Protein AF-A0AAD7UGJ1-F1 (afdb_monomer_lite)

Foldseek 3Di:
DDDDPDPPPDDPPPPPDDPDDPFDPLVLLQLLLQLLLQQQLLLLVLLVLVVCVVVVNVVSVVVNVVSVVSNVVSVVSNVVSCVVCVVVLVVLLVVLVVVVVPDDPPADQLLLLLLLLVLLLLLLLLLLCLLVVVPLVNQLSVVLCVLENLLLVLLSLLLPADLDDDLVLVVVLCLFLVVLLQQLLLVVLVLLLCCLVPHPNVLVCSSCVVDDSVCSPVDPSVQSSQLQDDLSLVSLLSSVLNVCRNVLVVDPCSLVVLLVQLLVLLQVAQPSGSLVNLSSLNSSSSNVSNVCSVVVSSLLVCLVRPSNLVSLQSSSVVSSVSSSVVSVCCVVVVVVVPVVCVVLVCSSSSVVHDHPVPRPDCSSSVSSCCSSPVSVSSNVSSSSSSSSPRSDDSDFDWDQDPPDRDIQGSSQLSVQSVQSSSVSVVVSVVCSSPPLSDSPDDDPVSSVVSSVCSVVSSSVRSPVVVCVVCCCNNGRPPPVVVSPDCVPPCVVVVVVVVVVVVVVPPPDDDDDD

Organism: NCBI:txid2483200

Sequence (513 aa):
MPPQEEVSLLPKEEAAEPPRREEPTAWLLVLGSLATVLFGASGTSLPRMLQGAEEGKHWYRKQLSLLVTIHITSGCVLGLVGRHLAPQIRSALREAKAADEGNAPSVVEHRWDTLKWTLTMLVSLTHFTDVFEYFVWRQIYGTFKEFFLMETYMFVSGYLSTPVATSRRLRAIWKSVAGAYFVNQLLFLTLVKIAYKWGPVGRLDQTFKDYSSKEAAEINMFEYFWYPFSILYYLADLIMARIAAPTWMELRYPLVMSFVLAVCVQYGGSSGFFALTEFFAFFPYYILGITVKKHARQFAQFLEWKGTRVGLALGFMLMFVVTIVSYGLKNELGLNSVLEHTGWFDAMEGKEGFDFKSDYSGKTLWFAWYDNVGGIPLRFLMIAAAISLFGGGSDPVVFKLPFGGFELDITQQGKNSMANYILHYYLKFLLAFTPLFLPSHYGIPKILLICFIVFVQANFWMWPPVQRFLKPIFLAPNMDFLLAPPEDLPSRQHQQQHQQHQQKGVVVASKKP

Structure (mmCIF, N/CA/C/O backbone):
data_AF-A0AAD7UGJ1-F1
#
_entry.id   AF-A0AAD7UGJ1-F1
#
loop_
_atom_site.group_PDB
_atom_site.id
_atom_site.type_symbol
_atom_site.label_atom_id
_atom_site.label_alt_id
_atom_site.label_comp_id
_atom_site.label_asym_id
_atom_site.label_entity_id
_atom_site.label_seq_id
_atom_site.pdbx_PDB_ins_code
_atom_site.Cartn_x
_atom_site.Cartn_y
_atom_site.Cartn_z
_atom_site.occupancy
_atom_site.B_iso_or_equiv
_atom_site.auth_seq_id
_atom_site.auth_comp_id
_atom_site.auth_asym_id
_atom_site.auth_atom_id
_atom_site.pdbx_PDB_model_num
ATOM 1 N N . MET A 1 1 ? -48.157 35.492 33.740 1.00 45.47 1 MET A N 1
ATOM 2 C CA . MET A 1 1 ? -46.827 35.024 34.185 1.00 45.47 1 MET A CA 1
ATOM 3 C C . MET A 1 1 ? -46.930 33.521 34.380 1.00 45.47 1 MET A C 1
ATOM 5 O O . MET A 1 1 ? -47.902 33.120 35.010 1.00 45.47 1 MET A O 1
ATOM 9 N N . PRO A 1 2 ? -46.045 32.700 33.790 1.00 41.31 2 PRO A N 1
ATOM 10 C CA . PRO A 1 2 ? -46.006 31.269 34.086 1.00 41.31 2 PRO A CA 1
ATOM 11 C C . PRO A 1 2 ? -45.474 31.031 35.514 1.00 41.31 2 PRO A C 1
ATOM 13 O O . PRO A 1 2 ? -44.839 31.936 36.066 1.00 41.31 2 PRO A O 1
ATOM 16 N N . PRO A 1 3 ? -45.721 29.856 36.121 1.00 52.94 3 PRO A N 1
ATOM 17 C CA . PRO A 1 3 ? -45.161 29.516 37.426 1.00 52.94 3 PRO A CA 1
ATOM 18 C C . PRO A 1 3 ? -43.632 29.460 37.360 1.00 52.94 3 PRO A C 1
ATOM 20 O O . PRO A 1 3 ? -43.068 29.030 36.354 1.00 52.94 3 PRO A O 1
ATOM 23 N N . GLN A 1 4 ? -42.962 29.867 38.437 1.00 48.66 4 GLN A N 1
ATOM 24 C CA . GLN A 1 4 ? -41.544 29.569 38.613 1.00 48.66 4 GLN A CA 1
ATOM 25 C C . GLN A 1 4 ? -41.417 28.083 38.961 1.00 48.66 4 GLN A C 1
ATOM 27 O O . GLN A 1 4 ? -41.878 27.665 40.020 1.00 48.66 4 GLN A O 1
ATOM 32 N N . GLU A 1 5 ? -40.823 27.288 38.072 1.00 55.72 5 GLU A N 1
ATOM 33 C CA . GLU A 1 5 ? -40.410 25.928 38.420 1.00 55.72 5 GLU A CA 1
ATOM 34 C C . GLU A 1 5 ? -39.301 26.009 39.476 1.00 55.72 5 GLU A C 1
ATOM 36 O O . GLU A 1 5 ? -38.249 26.612 39.245 1.00 55.72 5 GLU A O 1
ATOM 41 N N . GLU A 1 6 ? -39.536 25.404 40.642 1.00 56.59 6 GLU A N 1
ATOM 42 C CA . GLU A 1 6 ? -38.488 25.186 41.634 1.00 56.59 6 GLU A CA 1
ATOM 43 C C . GLU A 1 6 ? -37.438 24.247 41.035 1.00 56.59 6 GLU A C 1
ATOM 45 O O . GLU A 1 6 ? -37.622 23.031 40.958 1.00 56.59 6 GLU A O 1
ATOM 50 N N . VAL A 1 7 ? -36.313 24.823 40.604 1.00 55.25 7 VAL A N 1
ATOM 51 C CA . VAL A 1 7 ? -35.136 24.060 40.192 1.00 55.25 7 VAL A CA 1
ATOM 52 C C . VAL A 1 7 ? -34.612 23.326 41.421 1.00 55.25 7 VAL A C 1
ATOM 54 O O . VAL A 1 7 ? -33.889 23.891 42.241 1.00 55.25 7 VAL A O 1
ATOM 57 N N . SER A 1 8 ? -35.011 22.060 41.549 1.00 56.72 8 SER A N 1
ATOM 58 C CA . SER A 1 8 ? -34.568 21.169 42.614 1.00 56.72 8 SER A CA 1
ATOM 59 C C . SER A 1 8 ? -33.043 21.087 42.609 1.00 56.72 8 SER A C 1
ATOM 61 O O . SER A 1 8 ? -32.433 20.468 41.735 1.00 56.72 8 SER A O 1
ATOM 63 N N . LEU A 1 9 ? -32.425 21.731 43.601 1.00 54.41 9 LEU A N 1
ATOM 64 C CA . LEU A 1 9 ? -31.001 21.628 43.895 1.00 54.41 9 LEU A CA 1
ATOM 65 C C . LEU A 1 9 ? -30.723 20.267 44.544 1.00 54.41 9 LEU A C 1
ATOM 67 O O . LEU A 1 9 ? -30.352 20.185 45.715 1.00 54.41 9 LEU A O 1
ATOM 71 N N . LEU A 1 10 ? -30.900 19.190 43.773 1.00 61.25 10 LEU A N 1
ATOM 72 C CA . LEU A 1 10 ? -30.290 17.913 44.116 1.00 61.25 10 LEU A CA 1
ATOM 73 C C . LEU A 1 10 ? -28.785 18.158 44.291 1.00 61.25 10 LEU A C 1
ATOM 75 O O . LEU A 1 10 ? -28.178 18.820 43.436 1.00 61.25 10 LEU A O 1
ATOM 79 N N . PRO A 1 11 ? -28.174 17.678 45.389 1.00 58.91 11 PRO A N 1
ATOM 80 C CA . PRO A 1 11 ? -26.743 17.823 45.569 1.00 58.91 11 PRO A CA 1
ATOM 81 C C . PRO A 1 11 ? -26.058 17.189 44.362 1.00 58.91 11 PRO A C 1
ATOM 83 O O . PRO A 1 11 ? -26.357 16.049 44.002 1.00 58.91 11 PRO A O 1
ATOM 86 N N . LYS A 1 12 ? -25.145 17.931 43.727 1.00 59.78 12 LYS A N 1
ATOM 87 C CA . LYS A 1 12 ? -24.198 17.316 42.802 1.00 59.78 12 LYS A CA 1
ATOM 88 C C . LYS A 1 12 ? -23.448 16.268 43.610 1.00 59.78 12 LYS A C 1
ATOM 90 O O . LYS A 1 12 ? -22.608 16.638 44.427 1.00 59.78 12 LYS A O 1
ATOM 95 N N . GLU A 1 13 ? -23.751 14.992 43.387 1.00 61.50 13 GLU A N 1
ATOM 96 C CA . GLU A 1 13 ? -22.813 13.935 43.732 1.00 61.50 13 GLU A CA 1
ATOM 97 C C . GLU A 1 13 ? -21.483 14.336 43.095 1.00 61.50 13 GLU A C 1
ATOM 99 O O . GLU A 1 13 ? -21.402 14.538 41.877 1.00 61.50 13 GLU A O 1
ATOM 104 N N . GLU A 1 14 ? -20.460 14.536 43.925 1.00 59.28 14 GLU A N 1
ATOM 105 C CA . GLU A 1 14 ? -19.095 14.657 43.441 1.00 59.28 14 GLU A CA 1
ATOM 106 C C . GLU A 1 14 ? -18.766 13.320 42.789 1.00 59.28 14 GLU A C 1
ATOM 108 O O . GLU A 1 14 ? -18.429 12.347 43.463 1.00 59.28 14 GLU A O 1
ATOM 113 N N . ALA A 1 15 ? -18.964 13.258 41.469 1.00 68.50 15 ALA A N 1
ATOM 114 C CA . ALA A 1 15 ? -18.672 12.088 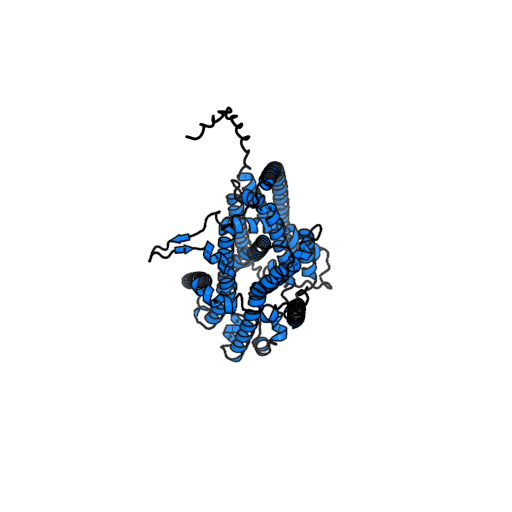40.668 1.00 68.50 15 ALA A CA 1
ATOM 115 C C . ALA A 1 15 ? -17.209 11.729 40.919 1.00 68.50 15 ALA A C 1
ATOM 117 O O . ALA A 1 15 ? -16.314 12.456 40.480 1.00 68.50 15 ALA A O 1
ATOM 118 N N . ALA A 1 16 ? -17.001 10.660 41.695 1.00 73.25 16 ALA A N 1
ATOM 119 C CA . ALA A 1 16 ? -15.695 10.288 42.216 1.00 73.25 16 ALA A CA 1
ATOM 120 C C . ALA A 1 16 ? -14.673 10.298 41.078 1.00 73.25 16 AL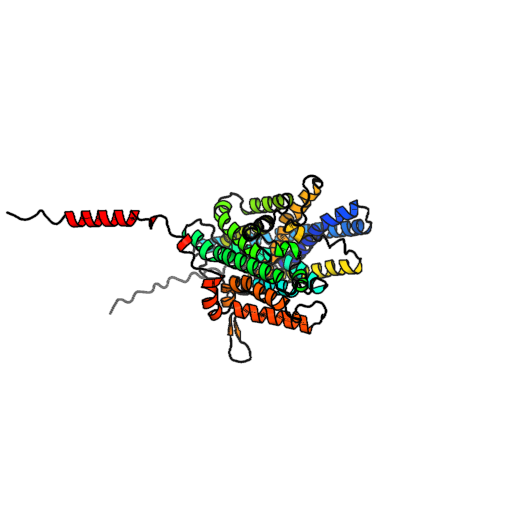A A C 1
ATOM 122 O O . ALA A 1 16 ? -14.947 9.711 40.025 1.00 73.25 16 ALA A O 1
ATOM 123 N N . GLU A 1 17 ? -13.537 10.988 41.273 1.00 63.66 17 GLU A N 1
ATOM 124 C CA . GLU A 1 17 ? -12.522 11.119 40.222 1.00 63.66 17 GLU A CA 1
ATOM 125 C C . GLU A 1 17 ? -12.249 9.730 39.627 1.00 63.66 17 GLU A C 1
ATOM 127 O O . GLU A 1 17 ? -11.889 8.812 40.377 1.00 63.66 17 GLU A O 1
ATOM 132 N N . PRO A 1 18 ? -12.447 9.535 38.308 1.00 65.62 18 PRO A N 1
ATOM 133 C CA . PRO A 1 18 ? -12.267 8.225 37.711 1.00 65.62 18 PRO A CA 1
ATOM 134 C C . PRO A 1 18 ? -10.831 7.765 37.987 1.00 65.62 18 PRO A C 1
ATOM 136 O O . PRO A 1 18 ? -9.902 8.569 37.835 1.00 65.62 18 PRO A O 1
ATOM 139 N N . PRO A 1 19 ? -10.630 6.503 38.413 1.00 67.31 19 PRO A N 1
ATOM 140 C CA . PRO A 1 19 ? -9.344 6.033 38.911 1.00 67.31 19 PRO A CA 1
ATOM 141 C C . PRO A 1 19 ? -8.236 6.362 37.913 1.00 67.31 19 PRO A C 1
ATOM 143 O O . PRO A 1 19 ? -8.347 6.050 36.722 1.00 67.31 19 PRO A O 1
ATOM 146 N N . ARG A 1 20 ? -7.184 7.039 38.397 1.00 61.44 20 ARG A N 1
ATOM 147 C CA . ARG A 1 20 ? -6.105 7.546 37.541 1.00 61.44 20 ARG A CA 1
ATOM 148 C C . ARG A 1 20 ? -5.544 6.412 36.693 1.00 61.44 20 ARG A C 1
ATOM 150 O O . ARG A 1 20 ? -5.050 5.417 37.217 1.00 61.44 20 ARG A O 1
ATOM 157 N N . ARG A 1 21 ? -5.613 6.592 35.375 1.00 62.53 21 ARG A N 1
ATOM 158 C CA . ARG A 1 21 ? -5.100 5.635 34.397 1.00 62.53 21 ARG A CA 1
ATOM 159 C C . ARG A 1 21 ? -3.604 5.431 34.605 1.00 62.53 21 ARG A C 1
ATOM 161 O O . ARG A 1 21 ? -2.824 6.362 34.406 1.00 62.53 21 ARG A O 1
ATOM 168 N N . GLU A 1 22 ? -3.203 4.202 34.911 1.00 66.62 22 GLU A N 1
ATOM 169 C CA . GLU A 1 22 ? -1.832 3.762 34.666 1.00 66.62 22 GLU A CA 1
ATOM 170 C C . GLU A 1 22 ? -1.636 3.653 33.150 1.00 66.62 22 GLU A C 1
ATOM 172 O O . GLU A 1 22 ? -1.947 2.636 32.526 1.00 66.62 22 GLU A O 1
ATOM 177 N N . GLU A 1 23 ? -1.177 4.748 32.538 1.00 68.06 23 GLU A N 1
ATOM 178 C CA . GLU A 1 23 ? -0.794 4.755 31.128 1.00 68.06 23 GLU A CA 1
ATOM 179 C C . GLU A 1 23 ? 0.269 3.669 30.871 1.00 68.06 23 GLU A C 1
ATOM 181 O O . GLU A 1 23 ? 1.174 3.490 31.697 1.00 68.06 23 GLU A O 1
ATOM 186 N N . PRO A 1 24 ? 0.229 2.979 29.714 1.00 68.94 24 PRO A N 1
ATOM 187 C CA . PRO A 1 24 ? 1.338 2.144 29.282 1.00 68.94 24 PRO A CA 1
ATOM 188 C C . PRO A 1 24 ? 2.645 2.922 29.369 1.00 68.94 24 PRO A C 1
ATOM 190 O O . PRO A 1 24 ? 2.754 4.038 28.853 1.00 68.94 24 PRO A O 1
ATOM 193 N N . THR A 1 25 ? 3.659 2.347 30.017 1.00 83.00 25 THR A N 1
ATOM 194 C CA . THR A 1 25 ? 4.958 3.007 30.079 1.00 83.00 25 THR A CA 1
ATOM 195 C C . THR A 1 25 ? 5.491 3.133 28.655 1.00 83.00 25 THR A C 1
ATOM 197 O O . THR A 1 25 ? 5.704 2.138 27.965 1.00 83.00 25 THR A O 1
ATOM 200 N N . ALA A 1 26 ? 5.695 4.368 28.187 1.00 84.88 26 ALA A N 1
ATOM 201 C CA . ALA A 1 26 ? 6.010 4.644 26.782 1.00 84.88 26 ALA A CA 1
ATOM 202 C C . ALA A 1 26 ? 7.221 3.841 26.258 1.00 84.88 26 ALA A C 1
ATOM 204 O O . ALA A 1 26 ? 7.272 3.488 25.080 1.00 84.88 26 ALA A O 1
ATOM 205 N N . TRP A 1 27 ? 8.162 3.489 27.142 1.00 87.19 27 TRP A N 1
ATOM 206 C CA . TRP A 1 27 ? 9.312 2.646 26.823 1.00 87.19 27 TRP A CA 1
ATOM 207 C C . TRP A 1 27 ? 8.941 1.204 26.426 1.00 87.19 27 TRP A C 1
ATOM 209 O O . TRP A 1 27 ? 9.638 0.639 25.590 1.00 87.19 27 TRP A O 1
ATOM 219 N N . LEU A 1 28 ? 7.848 0.616 26.939 1.00 87.69 28 LEU A N 1
ATOM 220 C CA . LEU A 1 28 ? 7.375 -0.715 26.520 1.00 87.69 28 LEU A CA 1
ATOM 221 C C . LEU A 1 28 ? 6.890 -0.705 25.067 1.00 87.69 28 LEU A C 1
ATOM 223 O O . LEU A 1 28 ? 7.169 -1.641 24.322 1.00 87.69 28 LEU A O 1
ATOM 227 N N . LEU A 1 29 ? 6.200 0.360 24.649 1.00 86.75 29 LEU A N 1
ATOM 228 C CA . LEU A 1 29 ? 5.725 0.521 23.270 1.00 86.75 29 LEU A CA 1
ATOM 229 C C . LEU A 1 29 ? 6.894 0.758 22.303 1.00 86.75 29 LEU A C 1
ATOM 231 O O . LEU A 1 29 ? 6.913 0.193 21.209 1.00 86.75 29 LEU A O 1
ATOM 235 N N . VAL A 1 30 ? 7.908 1.520 22.727 1.00 88.12 30 VAL A N 1
ATOM 236 C CA . VAL A 1 30 ? 9.173 1.662 21.989 1.00 88.12 30 VAL A CA 1
ATOM 237 C C . VAL A 1 30 ? 9.893 0.317 21.872 1.00 88.12 30 VAL A C 1
ATOM 239 O O . VAL A 1 30 ? 10.191 -0.113 20.761 1.00 88.12 30 VAL A O 1
ATOM 242 N N . LEU A 1 31 ? 10.111 -0.388 22.986 1.00 90.19 31 LEU A N 1
ATOM 243 C CA . LEU A 1 31 ? 10.795 -1.683 23.007 1.00 90.19 31 LEU A CA 1
ATOM 244 C C . LEU A 1 31 ? 10.065 -2.735 22.160 1.00 90.19 31 LEU A C 1
ATOM 246 O O . LEU A 1 31 ? 10.702 -3.436 21.377 1.00 90.19 31 LEU A O 1
ATOM 250 N N . GLY A 1 32 ? 8.735 -2.804 22.257 1.00 88.00 32 GLY A N 1
ATOM 251 C CA . GLY A 1 32 ? 7.907 -3.678 21.426 1.00 88.00 32 GLY A CA 1
ATOM 252 C C . GLY A 1 32 ? 8.003 -3.353 19.937 1.00 88.00 32 GLY A C 1
ATOM 253 O O . GLY A 1 32 ? 8.069 -4.268 19.120 1.00 88.00 32 GLY A O 1
ATOM 254 N N . SER A 1 33 ? 8.081 -2.072 19.569 1.00 88.06 33 SER A N 1
ATOM 255 C CA . SER A 1 33 ? 8.246 -1.655 18.170 1.00 88.06 33 SER A CA 1
ATOM 256 C C . SER A 1 33 ? 9.618 -2.060 17.621 1.00 88.06 33 SER A C 1
ATOM 258 O O . SER A 1 33 ? 9.694 -2.678 16.562 1.00 88.06 33 SER A O 1
ATOM 260 N N . LEU A 1 34 ? 10.697 -1.805 18.372 1.00 87.12 34 LEU A N 1
ATOM 261 C CA . LEU A 1 34 ? 12.060 -2.208 17.999 1.00 87.12 34 LEU A CA 1
ATOM 262 C C . LEU A 1 34 ? 12.190 -3.738 17.887 1.00 87.12 34 LEU A C 1
ATOM 264 O O . LEU A 1 34 ? 12.733 -4.248 16.909 1.00 87.12 34 LEU A O 1
ATOM 268 N N . ALA A 1 35 ? 11.638 -4.482 18.848 1.00 89.19 35 ALA A N 1
ATOM 269 C CA . ALA A 1 35 ? 11.633 -5.941 18.817 1.00 89.19 35 ALA A CA 1
ATOM 270 C C . ALA A 1 35 ? 10.769 -6.501 17.674 1.00 89.19 35 ALA A C 1
ATOM 272 O O . ALA A 1 35 ? 11.130 -7.515 17.089 1.00 89.19 35 ALA A O 1
ATOM 273 N N . THR A 1 36 ? 9.674 -5.832 17.295 1.00 88.62 36 THR A N 1
ATOM 274 C CA . THR A 1 36 ? 8.836 -6.240 16.151 1.00 88.62 36 THR A CA 1
ATOM 275 C C . THR A 1 36 ? 9.613 -6.148 14.839 1.00 88.62 36 THR A C 1
ATOM 277 O O . THR A 1 36 ? 9.572 -7.072 14.028 1.00 88.62 36 THR A O 1
ATOM 280 N N . VAL A 1 37 ? 10.369 -5.061 14.663 1.00 87.06 37 VAL A N 1
ATOM 281 C CA . VAL A 1 37 ? 11.271 -4.862 13.523 1.00 87.06 37 VAL A CA 1
ATOM 282 C C . VAL A 1 37 ? 12.340 -5.939 13.457 1.00 87.06 37 VAL A C 1
ATOM 284 O O . VAL A 1 37 ? 12.467 -6.615 12.438 1.00 87.06 37 VAL A O 1
ATOM 287 N N . LEU A 1 38 ? 13.081 -6.133 14.549 1.00 84.88 38 LEU A N 1
ATOM 288 C CA . LEU A 1 38 ? 14.167 -7.107 14.589 1.00 84.88 38 LEU A CA 1
ATOM 289 C C . LEU A 1 38 ? 13.652 -8.541 14.412 1.00 84.88 38 LEU A C 1
ATOM 291 O O . LEU A 1 38 ? 14.260 -9.304 13.667 1.00 84.88 38 LEU A O 1
ATOM 295 N N . PHE A 1 39 ? 12.515 -8.902 15.017 1.00 86.44 39 PHE A N 1
ATOM 296 C CA . PHE A 1 39 ? 11.872 -10.209 14.848 1.00 86.44 39 PHE A CA 1
ATOM 297 C C . PHE A 1 39 ? 11.452 -10.456 13.395 1.00 86.44 39 PHE A C 1
ATOM 299 O O . PHE A 1 39 ? 11.822 -11.479 12.818 1.00 86.44 39 PHE A O 1
ATOM 306 N N . GLY A 1 40 ? 10.732 -9.502 12.794 1.00 81.88 40 GLY A N 1
ATOM 307 C CA . GLY A 1 40 ? 10.269 -9.592 11.413 1.00 81.88 40 GLY A CA 1
ATOM 308 C C . GLY A 1 40 ? 11.432 -9.690 10.429 1.00 81.88 40 GLY A C 1
ATOM 309 O O . GLY A 1 40 ? 11.548 -10.695 9.738 1.00 81.88 40 GLY A O 1
ATOM 310 N N . ALA A 1 41 ? 12.334 -8.705 10.425 1.00 80.12 41 ALA A N 1
ATOM 311 C CA . ALA A 1 41 ? 13.439 -8.632 9.467 1.00 80.12 41 ALA A CA 1
ATOM 312 C C . ALA A 1 41 ? 14.461 -9.776 9.606 1.00 80.12 41 ALA A C 1
ATOM 314 O O . ALA A 1 41 ? 15.023 -10.231 8.608 1.00 80.12 41 ALA A O 1
ATOM 315 N N . SER A 1 42 ? 14.704 -10.275 10.827 1.00 80.62 42 SER A N 1
ATOM 316 C CA . SER A 1 42 ? 15.531 -11.478 11.000 1.00 80.62 42 SER A CA 1
ATOM 317 C C . SER A 1 42 ? 14.826 -12.716 10.458 1.00 80.62 42 SER A C 1
ATOM 319 O O . SER A 1 42 ? 15.443 -13.479 9.721 1.00 80.62 42 SER A O 1
ATOM 321 N N . GLY A 1 43 ? 13.535 -12.886 10.756 1.00 79.12 43 GLY A N 1
ATOM 322 C CA . GLY A 1 43 ? 12.763 -14.048 10.332 1.00 79.12 43 GLY A CA 1
ATOM 323 C C . GLY A 1 43 ? 12.583 -14.144 8.818 1.00 79.12 43 GLY A C 1
ATOM 324 O O . GLY A 1 43 ? 12.769 -15.224 8.273 1.00 79.12 43 GLY A O 1
ATOM 325 N N . THR A 1 44 ? 12.344 -13.029 8.120 1.00 70.31 44 THR A N 1
ATOM 326 C CA . THR A 1 44 ? 12.289 -13.003 6.642 1.00 70.31 44 THR A CA 1
ATOM 327 C C . THR A 1 44 ? 13.659 -13.274 6.005 1.00 70.31 44 THR A C 1
ATOM 329 O O . THR A 1 44 ? 13.750 -13.749 4.876 1.00 70.31 44 THR A O 1
ATOM 332 N N . SER A 1 45 ? 14.751 -13.040 6.743 1.00 76.50 45 SER A N 1
ATOM 333 C CA . SER A 1 45 ? 16.116 -13.366 6.309 1.00 76.50 45 SER A CA 1
ATOM 334 C C . SER A 1 45 ? 16.513 -14.827 6.581 1.00 76.50 45 SER A C 1
ATOM 336 O O . SER A 1 45 ? 17.385 -15.356 5.887 1.00 76.50 45 SER A O 1
ATOM 338 N N . LEU A 1 46 ? 15.900 -15.500 7.569 1.00 78.12 46 LEU A N 1
ATOM 339 C CA . LEU A 1 46 ? 16.224 -16.887 7.941 1.00 78.12 46 LEU A CA 1
ATOM 340 C C . LEU A 1 46 ? 16.112 -17.889 6.772 1.00 78.12 46 LEU A C 1
ATOM 342 O O . LEU A 1 46 ? 17.069 -18.647 6.603 1.00 78.12 46 LEU A O 1
ATOM 346 N N . PRO A 1 47 ? 15.038 -17.900 5.949 1.00 74.69 47 PRO A N 1
ATOM 347 C CA . PRO A 1 47 ? 14.889 -18.791 4.796 1.00 74.69 47 PRO A CA 1
ATOM 348 C C . PRO A 1 47 ? 16.127 -18.889 3.909 1.00 74.69 47 PRO A C 1
ATOM 350 O O . PRO A 1 47 ? 16.728 -19.953 3.738 1.00 74.69 47 PRO A O 1
ATOM 353 N N . ARG A 1 48 ? 16.568 -17.733 3.414 1.00 72.50 48 ARG A N 1
ATOM 354 C CA . ARG A 1 48 ? 17.716 -17.620 2.522 1.00 72.50 48 ARG A CA 1
ATOM 355 C C . ARG A 1 48 ? 19.025 -17.960 3.221 1.00 72.50 48 ARG A C 1
ATOM 357 O O . ARG A 1 48 ? 19.948 -18.488 2.602 1.00 72.50 48 ARG A O 1
ATOM 364 N N . MET A 1 49 ? 19.115 -17.646 4.511 1.00 78.88 49 MET A N 1
ATOM 365 C CA . MET A 1 49 ? 20.316 -17.900 5.298 1.00 78.88 49 MET A CA 1
ATOM 366 C C . MET A 1 49 ? 20.508 -19.385 5.601 1.00 78.88 49 MET A C 1
ATOM 368 O O . MET A 1 49 ? 21.643 -19.861 5.597 1.00 78.88 49 MET A O 1
ATOM 372 N N . LEU A 1 50 ? 19.409 -20.125 5.763 1.00 79.56 50 LEU A N 1
ATOM 373 C CA . LEU A 1 50 ? 19.395 -21.585 5.803 1.00 79.56 50 LEU A CA 1
ATOM 374 C C . LEU A 1 50 ? 19.823 -22.171 4.452 1.00 79.56 50 LEU A C 1
ATOM 376 O O . LEU A 1 50 ? 20.779 -22.942 4.416 1.00 79.56 50 LEU A O 1
ATOM 380 N N . GLN A 1 51 ? 19.206 -21.745 3.345 1.00 78.50 51 GLN A N 1
ATOM 381 C CA . GLN A 1 51 ? 19.550 -22.229 2.002 1.00 78.50 51 GLN A CA 1
ATOM 382 C C . GLN A 1 51 ? 21.044 -22.030 1.678 1.00 78.50 51 GLN A C 1
ATOM 384 O O . GLN A 1 51 ? 21.748 -22.986 1.357 1.00 78.50 51 GLN A O 1
ATOM 389 N N . GLY A 1 52 ? 21.573 -20.813 1.842 1.00 77.88 52 GLY A N 1
ATOM 390 C CA . GLY A 1 52 ? 22.992 -20.538 1.589 1.00 77.88 52 GLY A CA 1
ATOM 391 C C . GLY A 1 52 ? 23.941 -21.319 2.513 1.00 77.88 52 GLY A C 1
ATOM 392 O O . GLY A 1 52 ? 25.048 -21.681 2.110 1.00 77.88 52 GLY A O 1
ATOM 393 N N . ALA A 1 53 ? 23.518 -21.624 3.744 1.00 81.19 53 ALA A N 1
ATOM 394 C CA . ALA A 1 53 ? 24.283 -22.451 4.677 1.00 81.19 53 ALA A CA 1
ATOM 395 C C . ALA A 1 53 ? 24.306 -23.942 4.282 1.00 81.19 53 ALA A C 1
ATOM 397 O O . ALA A 1 53 ? 25.325 -24.616 4.500 1.00 81.19 53 ALA A O 1
ATOM 398 N N . GLU A 1 54 ? 23.218 -24.450 3.699 1.00 83.00 54 GLU A N 1
ATOM 399 C CA . GLU A 1 54 ? 23.105 -25.806 3.147 1.00 83.00 54 GLU A CA 1
ATOM 400 C C . GLU A 1 54 ? 23.940 -25.969 1.873 1.00 83.00 54 GLU A C 1
ATOM 402 O O . GLU A 1 54 ? 24.693 -26.934 1.767 1.00 83.00 54 GLU A O 1
ATOM 407 N N . GLU A 1 55 ? 23.954 -24.956 0.999 1.00 84.00 55 GLU A N 1
ATOM 408 C CA . GLU A 1 55 ? 24.848 -24.823 -0.170 1.00 84.00 55 GLU A CA 1
ATOM 409 C C . GLU A 1 55 ? 26.352 -24.711 0.195 1.00 84.00 55 GLU A C 1
ATOM 411 O O . GLU A 1 55 ? 27.195 -24.411 -0.650 1.00 84.00 55 GLU A O 1
ATOM 416 N N . GLY A 1 56 ? 26.720 -24.914 1.464 1.00 87.06 56 GLY A N 1
ATOM 417 C CA . GLY A 1 56 ? 28.106 -24.951 1.936 1.00 87.06 56 GLY A CA 1
ATOM 418 C C . GLY A 1 56 ? 28.773 -23.583 2.108 1.00 87.06 56 GLY A C 1
ATOM 419 O O . GLY A 1 56 ? 29.936 -23.520 2.512 1.00 87.06 56 GLY A O 1
ATOM 420 N N . LYS A 1 57 ? 28.069 -22.473 1.857 1.00 84.06 57 LYS A N 1
ATOM 421 C CA . LYS A 1 57 ? 28.656 -21.126 1.880 1.00 84.06 57 LYS A CA 1
ATOM 422 C C . LYS A 1 57 ? 28.926 -20.690 3.330 1.00 84.06 57 LYS A C 1
ATOM 424 O O . LYS A 1 57 ? 28.026 -20.289 4.065 1.00 84.06 57 LYS A O 1
ATOM 429 N N . HIS A 1 58 ? 30.192 -20.737 3.752 1.00 83.81 58 HIS A N 1
ATOM 430 C CA . HIS A 1 58 ? 30.624 -20.509 5.147 1.00 83.81 58 HIS A CA 1
ATOM 431 C C . HIS A 1 58 ? 30.137 -19.190 5.774 1.00 83.81 58 HIS A C 1
ATOM 433 O O . HIS A 1 58 ? 29.797 -19.155 6.957 1.00 83.81 58 HIS A O 1
ATOM 439 N N . TRP A 1 59 ? 30.061 -18.109 4.990 1.00 82.56 59 TRP A N 1
ATOM 440 C CA . TRP A 1 59 ? 29.544 -16.816 5.458 1.00 82.56 59 TRP A CA 1
ATOM 441 C C . TRP A 1 59 ? 28.096 -16.920 5.958 1.00 82.56 59 TRP A C 1
ATOM 443 O O . TRP A 1 59 ? 27.788 -16.430 7.043 1.00 82.56 59 TRP A O 1
ATOM 453 N N . TYR A 1 60 ? 27.238 -17.647 5.237 1.00 79.31 60 TYR A N 1
ATOM 454 C CA . TYR A 1 60 ? 25.837 -17.842 5.610 1.00 79.31 60 TYR A CA 1
ATOM 455 C C . TYR A 1 60 ? 25.694 -18.588 6.933 1.00 79.31 60 TYR A C 1
ATOM 457 O O . TYR A 1 60 ? 24.903 -18.181 7.774 1.00 79.31 60 TYR A O 1
ATOM 465 N N . ARG A 1 61 ? 26.523 -19.611 7.184 1.00 83.94 61 ARG A N 1
ATOM 466 C CA . ARG A 1 61 ? 26.540 -20.332 8.472 1.00 83.94 61 ARG A CA 1
ATOM 467 C C . ARG A 1 61 ? 26.868 -19.414 9.654 1.00 83.94 61 ARG A C 1
ATOM 469 O O . ARG A 1 61 ? 26.284 -19.572 10.722 1.00 83.94 61 ARG A O 1
ATOM 476 N N . LYS A 1 62 ? 27.768 -18.441 9.461 1.00 85.31 62 LYS A N 1
ATOM 477 C CA . LYS A 1 62 ? 28.106 -17.430 10.479 1.00 85.31 62 LYS A CA 1
ATOM 478 C C . LYS A 1 62 ? 26.989 -16.406 10.694 1.00 85.31 62 LYS A C 1
ATOM 480 O O . LYS A 1 62 ? 26.728 -16.049 11.836 1.00 85.31 62 LYS A O 1
ATOM 485 N N . GLN A 1 63 ? 26.330 -15.944 9.630 1.00 83.50 63 GLN A N 1
ATOM 486 C CA . GLN A 1 63 ? 25.215 -14.997 9.760 1.00 83.50 63 GLN A CA 1
ATOM 487 C C . GLN A 1 63 ? 23.945 -15.658 10.306 1.00 83.50 63 GLN A C 1
ATOM 489 O O . GLN A 1 63 ? 23.204 -15.034 11.058 1.00 83.50 63 GLN A O 1
ATOM 494 N N . LEU A 1 64 ? 23.714 -16.933 9.987 1.00 85.31 64 LEU A N 1
ATOM 495 C CA . LEU A 1 64 ? 22.551 -17.691 10.435 1.00 85.31 64 LEU A CA 1
ATOM 496 C C . LEU A 1 64 ? 22.476 -17.783 11.965 1.00 85.31 64 LEU A C 1
ATOM 498 O O . LEU A 1 64 ? 21.407 -17.560 12.520 1.00 85.31 64 LEU A O 1
ATOM 502 N N . SER A 1 65 ? 23.582 -18.056 12.666 1.00 86.75 65 SER A N 1
ATOM 503 C CA . SER A 1 65 ? 23.564 -18.120 14.136 1.00 86.75 65 SER A CA 1
ATOM 504 C C . SER A 1 65 ? 23.256 -16.761 14.774 1.00 86.75 65 SER A C 1
ATOM 506 O O . SER A 1 65 ? 22.469 -16.695 15.721 1.00 86.75 65 SER A O 1
ATOM 508 N N . LEU A 1 66 ? 23.800 -15.672 14.220 1.00 86.88 66 LEU A N 1
ATOM 509 C CA . LEU A 1 66 ? 23.488 -14.305 14.642 1.00 86.88 66 LEU A CA 1
ATOM 510 C C . LEU A 1 66 ? 22.012 -13.964 14.386 1.00 86.88 66 LEU A C 1
ATOM 512 O O . LEU A 1 66 ? 21.339 -13.470 15.286 1.00 86.88 66 LEU A O 1
ATOM 516 N N . LEU A 1 67 ? 21.485 -14.273 13.199 1.00 84.62 67 LEU A N 1
ATOM 517 C CA . LEU A 1 67 ? 20.091 -14.006 12.835 1.00 84.62 67 LEU A CA 1
ATOM 518 C C . LEU A 1 67 ? 19.099 -14.834 13.654 1.00 84.62 67 LEU A C 1
ATOM 520 O O . LEU A 1 67 ? 18.119 -14.274 14.132 1.00 84.62 67 LEU A O 1
ATOM 524 N N . VAL A 1 68 ? 19.370 -16.122 13.891 1.00 87.81 68 VAL A N 1
ATOM 525 C CA . VAL A 1 68 ? 18.573 -16.965 14.802 1.00 87.81 68 VAL A CA 1
ATOM 526 C C . VAL A 1 68 ? 18.591 -16.390 16.220 1.00 87.81 68 VAL A C 1
ATOM 528 O O . VAL A 1 68 ? 17.546 -16.327 16.863 1.00 87.81 68 VAL A O 1
ATOM 531 N N . THR A 1 69 ? 19.745 -15.906 16.692 1.00 90.19 69 THR A N 1
ATOM 532 C CA . THR A 1 69 ? 19.855 -15.253 18.007 1.00 90.19 69 THR A CA 1
ATOM 533 C C . THR A 1 69 ? 19.010 -13.976 18.060 1.00 90.19 69 THR A C 1
ATOM 535 O O . THR A 1 69 ? 18.175 -13.843 18.950 1.00 90.19 69 THR A O 1
ATOM 538 N N . ILE A 1 70 ? 19.141 -13.073 17.078 1.00 88.12 70 ILE A N 1
ATOM 539 C CA . ILE A 1 70 ? 18.324 -11.851 16.976 1.00 88.12 70 ILE A CA 1
ATOM 540 C C . ILE A 1 70 ? 16.832 -12.198 16.936 1.00 88.12 70 ILE A C 1
ATOM 542 O O . ILE A 1 70 ? 16.044 -11.577 17.651 1.00 88.12 70 ILE A O 1
ATOM 546 N N . HIS A 1 71 ? 16.445 -13.199 16.146 1.00 89.25 71 HIS A N 1
ATOM 547 C CA . HIS A 1 71 ? 15.062 -13.632 15.987 1.00 89.25 71 HIS A CA 1
ATOM 548 C C . HIS A 1 71 ? 14.469 -14.143 17.307 1.00 89.25 71 HIS A C 1
ATOM 550 O O . HIS A 1 71 ? 13.463 -13.611 17.780 1.00 89.25 71 HIS A O 1
ATOM 556 N N . ILE A 1 72 ? 15.129 -15.108 17.959 1.00 91.69 72 ILE A N 1
ATOM 557 C CA . ILE A 1 72 ? 14.678 -15.673 19.239 1.00 91.69 72 ILE A CA 1
ATOM 558 C C . ILE A 1 72 ? 14.644 -14.592 20.327 1.00 91.69 72 ILE A C 1
ATOM 560 O O . ILE A 1 72 ? 13.635 -14.456 21.018 1.00 91.69 72 ILE A O 1
ATOM 564 N N . THR A 1 73 ? 15.700 -13.783 20.467 1.00 92.75 73 THR A N 1
ATOM 565 C CA . THR A 1 73 ? 15.757 -12.728 21.492 1.00 92.75 73 THR A CA 1
ATOM 566 C C . THR A 1 73 ? 14.651 -11.694 21.288 1.00 92.75 73 THR A C 1
ATOM 568 O O . THR A 1 73 ? 13.971 -11.334 22.248 1.00 92.75 73 THR A O 1
ATOM 571 N N . SER A 1 74 ? 14.408 -11.267 20.047 1.00 89.50 74 SER A N 1
ATOM 572 C CA . SER A 1 74 ? 13.335 -10.319 19.726 1.00 89.50 74 SER A CA 1
ATOM 573 C C . SER A 1 74 ? 11.952 -10.915 19.991 1.00 89.50 74 SER A C 1
ATOM 575 O O . SER A 1 74 ? 11.108 -10.247 20.583 1.00 89.50 74 SER A O 1
ATOM 577 N N . GLY A 1 75 ? 11.731 -12.189 19.652 1.00 90.44 75 GLY A N 1
ATOM 578 C CA . GLY A 1 75 ? 10.493 -12.913 19.962 1.00 90.44 75 GLY A CA 1
ATOM 579 C C . GLY A 1 75 ? 10.233 -13.027 21.469 1.00 90.44 75 GLY A C 1
ATOM 580 O O . GLY A 1 75 ? 9.116 -12.781 21.927 1.00 90.44 75 GLY A O 1
ATOM 581 N N . CYS A 1 76 ? 11.270 -13.301 22.266 1.00 93.31 76 CYS A N 1
ATOM 582 C CA . CYS A 1 76 ? 11.186 -13.286 23.728 1.00 93.31 76 CYS A CA 1
ATOM 583 C C . CYS A 1 76 ? 10.834 -11.891 24.272 1.00 93.31 76 CYS A C 1
ATOM 585 O O . CYS A 1 76 ? 9.958 -11.773 25.131 1.00 93.31 76 CYS A O 1
ATOM 587 N N . VAL A 1 77 ? 11.460 -10.827 23.753 1.00 92.94 77 VAL A N 1
ATOM 588 C CA . VAL A 1 77 ? 11.141 -9.439 24.135 1.00 92.94 77 VAL A CA 1
ATOM 589 C C . VAL A 1 77 ? 9.693 -9.087 23.779 1.00 92.94 77 VAL A C 1
ATOM 591 O O . VAL A 1 77 ? 8.994 -8.512 24.611 1.00 92.94 77 VAL A O 1
ATOM 594 N N . LEU A 1 78 ? 9.199 -9.490 22.604 1.00 89.44 78 LEU A N 1
ATOM 595 C CA . LEU A 1 78 ? 7.794 -9.319 22.215 1.00 89.44 78 LEU A CA 1
ATOM 596 C C . LEU A 1 78 ? 6.834 -10.070 23.139 1.00 89.44 78 LEU A C 1
ATOM 598 O O . LEU A 1 78 ? 5.817 -9.508 23.540 1.00 89.44 78 LEU A O 1
ATOM 602 N N . GLY A 1 79 ? 7.163 -11.306 23.522 1.00 90.69 79 GLY A N 1
ATOM 603 C CA . GLY A 1 79 ? 6.376 -12.081 24.482 1.00 90.69 79 GLY A CA 1
ATOM 604 C C . GLY A 1 79 ? 6.283 -11.399 25.851 1.00 90.69 79 GLY A C 1
ATOM 605 O O . GLY A 1 79 ? 5.201 -11.333 26.438 1.00 90.69 79 GLY A O 1
ATOM 606 N N . LEU A 1 80 ? 7.391 -10.832 26.340 1.00 93.44 80 LEU A N 1
ATOM 607 C CA . LEU A 1 80 ? 7.432 -10.076 27.595 1.00 93.44 80 LEU A CA 1
ATOM 608 C C . LEU A 1 80 ? 6.646 -8.760 27.502 1.00 93.44 80 LEU A C 1
ATOM 610 O O . LE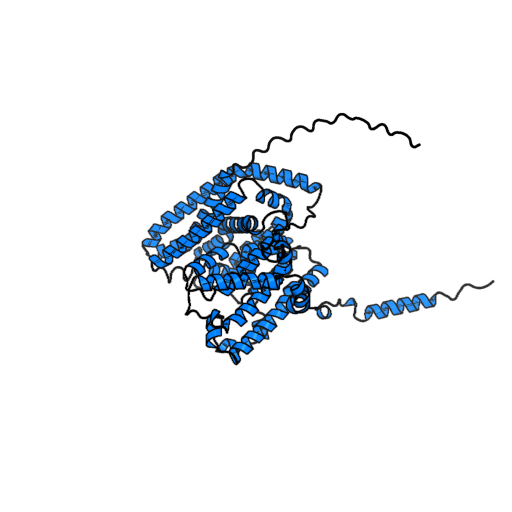U A 1 80 ? 5.766 -8.519 28.328 1.00 93.44 80 LEU A O 1
ATOM 614 N N . VAL A 1 81 ? 6.899 -7.936 26.480 1.00 90.31 81 VAL A N 1
ATOM 615 C CA . VAL A 1 81 ? 6.173 -6.673 26.252 1.00 90.31 81 VAL A CA 1
ATOM 616 C C . VAL A 1 81 ? 4.673 -6.938 26.101 1.00 90.31 81 VAL A C 1
ATOM 618 O O . VAL A 1 81 ? 3.866 -6.294 26.768 1.00 90.31 81 VAL A O 1
ATOM 621 N N . GLY A 1 82 ? 4.285 -7.937 25.303 1.00 89.06 82 GLY A N 1
ATOM 622 C CA . GLY A 1 82 ? 2.893 -8.351 25.137 1.00 89.06 82 GLY A CA 1
ATOM 623 C C . GLY A 1 82 ? 2.250 -8.799 26.451 1.00 89.06 82 GLY A C 1
ATOM 624 O O . GLY A 1 82 ? 1.128 -8.393 26.748 1.00 89.06 82 GLY A O 1
ATOM 625 N N . ARG A 1 83 ? 2.966 -9.564 27.287 1.00 92.81 83 ARG A N 1
ATOM 626 C CA . ARG A 1 83 ? 2.499 -9.966 28.626 1.00 92.81 83 ARG A CA 1
ATOM 627 C C . ARG A 1 83 ? 2.281 -8.768 29.557 1.00 92.81 83 ARG A C 1
ATOM 629 O O . ARG A 1 83 ? 1.299 -8.775 30.295 1.00 92.81 83 ARG A O 1
ATOM 636 N N . HIS A 1 84 ? 3.153 -7.759 29.516 1.00 90.88 84 HIS A N 1
ATOM 637 C CA . HIS A 1 84 ? 3.019 -6.544 30.329 1.00 90.88 84 HIS A CA 1
ATOM 638 C C . HIS A 1 84 ? 1.915 -5.600 29.832 1.00 90.88 84 HIS A C 1
ATOM 640 O O . HIS A 1 84 ? 1.194 -5.035 30.650 1.00 90.88 84 HIS A O 1
ATOM 646 N N . LEU A 1 85 ? 1.732 -5.461 28.515 1.00 86.62 85 LEU A N 1
ATOM 647 C CA . LEU A 1 85 ? 0.696 -4.601 27.932 1.00 86.62 85 LEU A CA 1
ATOM 648 C C . LEU A 1 85 ? -0.698 -5.252 27.923 1.00 86.62 85 LEU A C 1
ATOM 650 O O . LEU A 1 85 ? -1.704 -4.544 27.924 1.00 86.62 85 LEU A O 1
ATOM 654 N N . ALA A 1 86 ? -0.802 -6.586 27.932 1.00 89.25 86 ALA A N 1
ATOM 655 C CA . ALA A 1 86 ? -2.082 -7.292 27.820 1.00 89.25 86 ALA A CA 1
ATOM 656 C C . ALA A 1 86 ? -3.156 -6.878 28.855 1.00 89.25 86 ALA A C 1
ATOM 658 O O . ALA A 1 86 ? -4.313 -6.751 28.447 1.00 89.25 86 ALA A O 1
ATOM 659 N N . PRO A 1 87 ? -2.858 -6.644 30.152 1.00 88.94 87 PRO A N 1
ATOM 660 C CA . PRO A 1 87 ? -3.850 -6.146 31.109 1.00 88.94 87 PRO A CA 1
ATOM 661 C C . PRO A 1 87 ? -4.367 -4.746 30.752 1.00 88.94 87 PRO A C 1
ATOM 663 O O . PRO A 1 87 ? -5.578 -4.531 30.738 1.00 88.94 87 PRO A O 1
ATOM 666 N N . GLN A 1 88 ? -3.466 -3.828 30.389 1.00 85.56 88 GLN A N 1
ATOM 667 C CA . GLN A 1 88 ? -3.789 -2.445 30.017 1.00 85.56 88 GLN A CA 1
ATOM 668 C C . GLN A 1 88 ? -4.631 -2.400 28.735 1.00 85.56 88 GLN A C 1
ATOM 670 O O . GLN A 1 88 ? -5.694 -1.782 28.711 1.00 85.56 88 GLN A O 1
ATOM 675 N N . ILE A 1 89 ? -4.221 -3.153 27.706 1.00 82.94 89 ILE A N 1
ATOM 676 C CA . ILE A 1 89 ? -4.984 -3.334 26.464 1.00 82.94 89 ILE A CA 1
ATOM 677 C C . ILE A 1 89 ? -6.381 -3.883 26.780 1.00 82.94 89 ILE A C 1
ATOM 679 O O . ILE A 1 89 ? -7.373 -3.349 26.294 1.00 82.94 89 ILE A O 1
ATOM 683 N N . ARG A 1 90 ? -6.501 -4.913 27.630 1.00 87.00 90 ARG A N 1
ATOM 684 C CA . ARG A 1 90 ? -7.808 -5.474 28.017 1.00 87.00 90 ARG A CA 1
ATOM 685 C C . ARG A 1 90 ? -8.688 -4.473 28.773 1.00 87.00 90 ARG A C 1
ATOM 687 O O . ARG A 1 90 ? -9.898 -4.516 28.561 1.00 87.00 90 ARG A O 1
ATOM 694 N N . SER A 1 91 ? -8.129 -3.601 29.619 1.00 84.50 91 SER A N 1
ATOM 695 C CA . SER A 1 91 ? -8.898 -2.529 30.277 1.00 84.50 91 SER A CA 1
ATOM 696 C C . SER A 1 91 ? -9.430 -1.539 29.248 1.00 84.50 91 SER A C 1
ATOM 698 O O . SER A 1 91 ? -10.642 -1.385 29.116 1.00 84.50 91 SER A O 1
ATOM 700 N N . ALA A 1 92 ? -8.543 -0.976 28.425 1.00 79.88 92 ALA A N 1
ATOM 701 C CA . ALA A 1 92 ? -8.917 0.008 27.418 1.00 79.88 92 ALA A CA 1
ATOM 702 C C . ALA A 1 92 ? -9.925 -0.548 26.392 1.00 79.88 92 ALA A C 1
ATOM 704 O O . ALA A 1 92 ? -10.875 0.139 26.028 1.00 79.88 92 ALA A O 1
ATOM 705 N N . LEU A 1 93 ? -9.795 -1.817 25.979 1.00 79.94 93 LEU A N 1
ATOM 706 C CA . LEU A 1 93 ? -10.780 -2.485 25.118 1.00 79.94 93 LEU A CA 1
ATOM 707 C C . LEU A 1 93 ? -12.163 -2.613 25.783 1.00 79.94 93 LEU A C 1
ATOM 709 O O . LEU A 1 93 ? -13.176 -2.473 25.095 1.00 79.94 93 LEU A O 1
ATOM 713 N N . ARG A 1 94 ? -12.225 -2.874 27.098 1.00 85.31 94 ARG A N 1
ATOM 714 C CA . ARG A 1 94 ? -13.485 -2.931 27.863 1.00 85.31 94 ARG A CA 1
ATOM 715 C C . ARG A 1 94 ? -14.110 -1.546 28.011 1.00 85.31 94 ARG A C 1
ATOM 717 O O . ARG A 1 94 ? -15.294 -1.406 27.728 1.00 85.31 94 ARG A O 1
ATOM 724 N N . GLU A 1 95 ? -13.320 -0.540 28.386 1.00 80.88 95 GLU A N 1
ATOM 725 C CA . GLU A 1 95 ? -13.746 0.865 28.487 1.00 80.88 95 GLU A CA 1
ATOM 726 C C . GLU A 1 95 ? -14.295 1.377 27.148 1.00 80.88 95 GLU A C 1
ATOM 728 O O . GLU A 1 95 ? -15.399 1.913 27.084 1.00 80.88 95 GLU A O 1
ATOM 733 N N . ALA A 1 96 ? -13.556 1.157 26.057 1.00 76.88 96 ALA A N 1
ATOM 734 C CA . ALA A 1 96 ? -13.970 1.543 24.714 1.00 76.88 96 ALA A CA 1
ATOM 735 C C . ALA A 1 96 ? -15.265 0.851 24.278 1.00 76.88 96 ALA A C 1
ATOM 737 O O . ALA A 1 96 ? -16.105 1.495 23.657 1.00 76.88 96 ALA A O 1
ATOM 738 N N . LYS A 1 97 ? -15.444 -0.436 24.618 1.00 81.19 97 LYS A N 1
ATOM 739 C CA . LYS A 1 97 ? -16.685 -1.171 24.338 1.00 81.19 97 LYS A CA 1
ATOM 740 C C . LYS A 1 97 ? -17.865 -0.608 25.138 1.00 81.19 97 LYS A C 1
ATOM 742 O O . LYS A 1 97 ? -18.904 -0.348 24.547 1.00 81.19 97 LYS A O 1
ATOM 747 N N . ALA A 1 98 ? -17.701 -0.386 26.443 1.00 81.50 98 ALA A N 1
ATOM 748 C CA . ALA A 1 98 ? -18.751 0.188 27.288 1.00 81.50 98 ALA A CA 1
ATOM 749 C C . ALA A 1 98 ? -19.176 1.586 26.802 1.00 81.50 98 ALA A C 1
ATOM 751 O O . ALA A 1 98 ? -20.353 1.929 26.820 1.00 81.50 98 ALA A O 1
ATOM 752 N N . ALA A 1 99 ? -18.228 2.380 26.300 1.00 75.06 99 ALA A N 1
ATOM 753 C CA . ALA A 1 99 ? -18.522 3.692 25.740 1.00 75.06 99 ALA A CA 1
ATOM 754 C C . ALA A 1 99 ? -19.171 3.645 24.336 1.00 75.06 99 ALA A C 1
ATOM 756 O O . ALA A 1 99 ? -19.766 4.641 23.914 1.00 75.06 99 ALA A O 1
ATOM 757 N N . ASP A 1 100 ? -19.039 2.537 23.596 1.00 70.12 100 ASP A N 1
ATOM 758 C CA . ASP A 1 100 ? -19.604 2.338 22.247 1.00 70.12 100 ASP A CA 1
ATOM 759 C C . ASP A 1 100 ? -21.109 2.048 22.262 1.00 70.12 100 ASP A C 1
ATOM 761 O O . ASP A 1 100 ? -21.804 2.356 21.297 1.00 70.12 100 ASP A O 1
ATOM 765 N N . GLU A 1 101 ? -21.632 1.530 23.376 1.00 70.50 101 GLU A N 1
ATOM 766 C CA . GLU A 1 101 ? -23.062 1.247 23.565 1.00 70.50 101 GLU A CA 1
ATOM 767 C C . GLU A 1 101 ? -23.929 2.530 23.578 1.00 70.50 101 GLU A C 1
ATOM 769 O O . GLU A 1 101 ? -25.151 2.443 23.487 1.00 70.50 101 GLU A O 1
ATOM 774 N N . GLY A 1 102 ? -23.311 3.722 23.636 1.00 57.78 102 GLY A N 1
ATOM 775 C CA . GLY A 1 102 ? -24.004 5.016 23.663 1.00 57.78 102 GLY A CA 1
ATOM 776 C C . GLY A 1 102 ? -24.082 5.791 22.338 1.00 57.78 102 GLY A C 1
ATOM 777 O O . GLY A 1 102 ? -25.043 6.527 22.145 1.00 57.78 102 GLY A O 1
ATOM 778 N N . ASN A 1 103 ? -23.093 5.688 21.439 1.00 55.66 103 ASN A N 1
ATOM 779 C CA . ASN A 1 103 ? -23.073 6.405 20.149 1.00 55.66 103 ASN A CA 1
ATOM 780 C C . ASN A 1 103 ? -22.009 5.826 19.204 1.00 55.66 103 ASN A C 1
ATOM 782 O O . ASN A 1 103 ? -20.826 5.795 19.549 1.00 55.66 103 ASN A O 1
ATOM 786 N N . ALA A 1 104 ? -22.397 5.477 17.974 1.00 52.62 104 ALA A N 1
ATOM 787 C CA . ALA A 1 104 ? -21.431 5.177 16.918 1.00 52.62 104 ALA A CA 1
ATOM 788 C C . ALA A 1 104 ? -20.654 6.455 16.531 1.00 52.62 104 ALA A C 1
ATOM 790 O O . ALA A 1 104 ? -21.279 7.510 16.380 1.00 52.62 104 ALA A O 1
ATOM 791 N N . PRO A 1 105 ? -19.323 6.397 16.321 1.00 54.22 105 PRO A N 1
ATOM 792 C CA . PRO A 1 105 ? -18.554 7.556 15.877 1.00 54.22 105 PRO A CA 1
ATOM 793 C C . PRO A 1 105 ? -19.003 7.987 14.471 1.00 54.22 105 PRO A C 1
ATOM 795 O O . PRO A 1 105 ? -18.642 7.383 13.464 1.00 54.22 105 PRO A O 1
ATOM 798 N N . SER A 1 106 ? -19.814 9.045 14.409 1.00 53.97 106 SER A N 1
ATOM 799 C CA . SER A 1 106 ? -20.356 9.627 13.171 1.00 53.97 106 SER A CA 1
ATOM 800 C C . SER A 1 106 ? -19.393 10.596 12.475 1.00 53.97 106 SER A C 1
ATOM 802 O O . SER A 1 106 ? -19.693 11.106 11.395 1.00 53.97 106 SER A O 1
ATOM 804 N N . VAL A 1 107 ? -18.241 10.867 13.094 1.00 62.84 107 VAL A N 1
ATOM 805 C CA . VAL A 1 107 ? -17.259 11.846 12.627 1.00 62.84 107 VAL A CA 1
ATOM 806 C C . VAL A 1 107 ? -16.433 11.260 11.485 1.00 62.84 107 VAL A C 1
ATOM 808 O O . VAL A 1 107 ? -15.834 10.193 11.605 1.00 62.84 107 VAL A O 1
ATOM 811 N N . VAL A 1 108 ? -16.371 11.987 10.369 1.00 69.94 108 VAL A N 1
ATOM 812 C CA . VAL A 1 108 ? -15.470 11.674 9.254 1.00 69.94 108 VAL A CA 1
ATOM 813 C C . VAL A 1 108 ? -14.037 11.939 9.715 1.00 69.94 108 VAL A C 1
ATOM 815 O O . VAL A 1 108 ? -13.602 13.084 9.779 1.00 69.94 108 VAL A O 1
ATOM 818 N N . GLU A 1 109 ? -13.301 10.880 10.038 1.00 85.81 109 GLU A N 1
ATOM 819 C CA . GLU A 1 109 ? -11.892 10.965 10.426 1.00 85.81 109 GLU A CA 1
ATOM 820 C C . GLU A 1 109 ? -11.024 11.482 9.257 1.00 85.81 109 GLU A C 1
ATOM 822 O O . GLU A 1 109 ? -10.676 10.736 8.335 1.00 85.81 109 GLU A O 1
ATOM 827 N N . HIS A 1 110 ? -10.628 12.759 9.312 1.00 91.81 110 HIS A N 1
ATOM 828 C CA . HIS A 1 110 ? -9.761 13.411 8.318 1.00 91.81 110 HIS A CA 1
ATOM 829 C C . HIS A 1 110 ? -8.425 12.687 8.090 1.00 91.81 110 HIS A C 1
ATOM 831 O O . HIS A 1 110 ? -7.889 12.715 6.977 1.00 91.81 110 HIS A O 1
ATOM 837 N N . ARG A 1 111 ? -7.950 11.958 9.109 1.00 93.38 111 ARG A N 1
ATOM 838 C CA . ARG A 1 111 ? -6.766 11.091 9.083 1.00 93.38 111 ARG A CA 1
ATOM 839 C C . ARG A 1 111 ? -6.690 10.202 7.838 1.00 93.38 111 ARG A C 1
ATOM 841 O O . ARG A 1 111 ? -5.627 10.078 7.235 1.00 93.38 111 ARG A O 1
ATOM 848 N N . TRP A 1 112 ? -7.807 9.603 7.419 1.00 94.56 112 TRP A N 1
ATOM 849 C CA . TRP A 1 112 ? -7.826 8.686 6.273 1.00 94.56 112 TRP A CA 1
ATOM 850 C C . TRP A 1 112 ? -7.665 9.394 4.934 1.00 94.56 112 TRP A C 1
ATOM 852 O O . TRP A 1 112 ? -7.092 8.821 4.008 1.00 94.56 112 TRP A O 1
ATOM 862 N N . ASP A 1 113 ? -8.157 10.626 4.807 1.00 95.38 113 ASP A N 1
ATOM 863 C CA . ASP A 1 113 ? -7.977 11.403 3.586 1.00 95.38 113 ASP A CA 1
ATOM 864 C C . ASP A 1 113 ? -6.523 11.874 3.456 1.00 95.38 113 ASP A C 1
ATOM 866 O O . ASP A 1 113 ? -5.889 11.604 2.436 1.00 95.38 113 ASP A O 1
ATOM 870 N N . THR A 1 114 ? -5.954 12.459 4.514 1.00 96.38 114 THR A N 1
ATOM 871 C CA . THR A 1 114 ? -4.534 12.854 4.576 1.00 96.38 114 THR A CA 1
ATOM 872 C C . THR A 1 114 ? -3.593 11.666 4.328 1.00 96.38 114 THR A C 1
ATOM 874 O O . THR A 1 114 ? -2.629 11.773 3.563 1.00 96.38 114 THR A O 1
ATOM 877 N N . LEU A 1 115 ? -3.915 10.491 4.882 1.00 96.25 115 LEU A N 1
ATOM 878 C CA . LEU A 1 115 ? -3.164 9.263 4.628 1.00 96.25 115 LEU A CA 1
ATOM 879 C C . LEU A 1 115 ? -3.243 8.841 3.155 1.00 96.25 115 LEU A C 1
ATOM 881 O O . LEU A 1 115 ? -2.205 8.603 2.545 1.00 96.25 115 LEU A O 1
ATOM 885 N N . LYS A 1 116 ? -4.440 8.800 2.549 1.00 95.75 116 LYS A N 1
ATOM 886 C CA . LYS A 1 116 ? -4.588 8.492 1.113 1.00 95.75 116 LYS A CA 1
ATOM 887 C C . LYS A 1 116 ? -3.793 9.462 0.242 1.00 95.75 116 LYS A C 1
ATOM 889 O O . LYS A 1 116 ? -3.136 9.005 -0.688 1.00 95.75 116 LYS A O 1
ATOM 894 N N . TRP A 1 117 ? -3.815 10.766 0.533 1.00 96.19 117 TRP A N 1
ATOM 895 C CA . TRP A 1 117 ? -2.987 11.750 -0.179 1.00 96.19 117 TRP A CA 1
ATOM 896 C C . TRP A 1 117 ? -1.507 11.353 -0.126 1.00 96.19 117 TRP A C 1
ATOM 898 O O . TRP A 1 117 ? -0.874 11.214 -1.174 1.00 96.19 117 TRP A O 1
ATOM 908 N N . THR A 1 118 ? -0.985 11.060 1.070 1.00 96.00 118 THR A N 1
ATOM 909 C CA . THR A 1 118 ? 0.433 10.716 1.260 1.00 96.00 118 THR A CA 1
ATOM 910 C C . THR A 1 118 ? 0.812 9.396 0.589 1.00 96.00 118 THR A C 1
ATOM 912 O O . THR A 1 118 ? 1.827 9.324 -0.100 1.00 96.00 118 THR A O 1
ATOM 915 N N . LEU A 1 119 ? -0.015 8.355 0.710 1.00 95.88 119 LEU A N 1
ATOM 916 C CA . LEU A 1 119 ? 0.232 7.081 0.029 1.00 95.88 119 LEU A CA 1
ATOM 917 C C . LEU A 1 119 ? 0.169 7.248 -1.503 1.00 95.88 119 LEU A C 1
ATOM 919 O O . LEU A 1 119 ? 0.956 6.635 -2.220 1.00 95.88 119 LEU A O 1
ATOM 923 N N . THR A 1 120 ? -0.702 8.119 -2.035 1.00 95.19 120 THR A N 1
ATOM 924 C CA . THR A 1 120 ? -0.746 8.395 -3.488 1.00 95.19 120 THR A CA 1
ATOM 925 C C . THR A 1 120 ? 0.484 9.163 -3.948 1.00 95.19 120 THR A C 1
ATOM 927 O O . THR A 1 120 ? 1.038 8.847 -4.996 1.00 95.19 120 THR A O 1
ATOM 930 N N . MET A 1 121 ? 0.949 10.123 -3.149 1.00 95.12 121 MET A N 1
ATOM 931 C CA . MET A 1 121 ? 2.218 10.814 -3.368 1.00 95.12 121 MET A CA 1
ATOM 932 C C . MET A 1 121 ? 3.401 9.837 -3.424 1.00 95.12 121 MET A C 1
ATOM 934 O O . MET A 1 121 ? 4.241 9.965 -4.310 1.00 95.12 121 MET A O 1
ATOM 938 N N . LEU A 1 122 ? 3.449 8.835 -2.538 1.00 94.88 122 LEU A N 1
ATOM 939 C CA . LEU A 1 122 ? 4.498 7.806 -2.525 1.00 94.88 122 LEU A CA 1
ATOM 940 C C . LEU A 1 122 ? 4.418 6.850 -3.729 1.00 94.88 122 LEU A C 1
ATOM 942 O O . LEU A 1 122 ? 5.454 6.507 -4.298 1.00 94.88 122 LEU A O 1
ATOM 946 N N . VAL A 1 123 ? 3.216 6.465 -4.170 1.00 93.25 123 VAL A N 1
ATOM 947 C CA . VAL A 1 123 ? 3.025 5.695 -5.416 1.00 93.25 123 VAL A CA 1
ATOM 948 C C . VAL A 1 123 ? 3.501 6.501 -6.626 1.00 93.25 123 VAL A C 1
ATOM 950 O O . VAL A 1 123 ? 4.331 6.025 -7.396 1.00 93.25 123 VAL A O 1
ATOM 953 N N . SER A 1 124 ? 3.068 7.756 -6.770 1.00 94.38 124 SER A N 1
ATOM 954 C CA . SER A 1 124 ? 3.530 8.607 -7.872 1.00 94.38 124 SER A CA 1
ATOM 955 C C . SER A 1 124 ? 5.046 8.843 -7.820 1.00 94.38 124 SER A C 1
ATOM 957 O O . SER A 1 124 ? 5.707 8.774 -8.854 1.00 94.38 124 SER A O 1
ATOM 959 N N . LEU A 1 125 ? 5.625 9.059 -6.632 1.00 94.38 125 LEU A N 1
ATOM 960 C CA . LEU A 1 125 ? 7.072 9.233 -6.464 1.00 94.38 125 LEU A CA 1
ATOM 961 C C . LEU A 1 125 ? 7.850 7.976 -6.858 1.00 94.38 125 LEU A C 1
ATOM 963 O O . LEU A 1 125 ? 8.872 8.087 -7.533 1.00 94.38 125 LEU A O 1
ATOM 967 N N . THR A 1 126 ? 7.349 6.793 -6.497 1.00 91.12 126 THR A N 1
ATOM 968 C CA . THR A 1 126 ? 7.886 5.506 -6.959 1.00 91.12 126 THR A CA 1
ATOM 969 C C . THR A 1 126 ? 7.989 5.495 -8.472 1.00 91.12 126 THR A C 1
ATOM 971 O O . THR A 1 126 ? 9.092 5.436 -9.007 1.00 91.12 126 THR A O 1
ATOM 974 N N . HIS A 1 127 ? 6.853 5.646 -9.155 1.00 90.19 127 HIS A N 1
ATOM 975 C CA . HIS A 1 127 ? 6.794 5.441 -10.594 1.00 90.19 127 HIS A CA 1
ATOM 976 C C . HIS A 1 127 ? 7.618 6.466 -11.385 1.00 90.19 127 HIS A C 1
ATOM 978 O O . HIS A 1 127 ? 8.191 6.145 -12.425 1.00 90.19 127 HIS A O 1
ATOM 984 N N . PHE A 1 128 ? 7.731 7.699 -10.888 1.00 91.69 128 PHE A N 1
ATOM 985 C CA . PHE A 1 128 ? 8.579 8.726 -11.499 1.00 91.69 128 PHE A CA 1
ATOM 986 C C . PHE A 1 128 ? 10.073 8.537 -11.200 1.00 91.69 128 PHE A C 1
ATOM 988 O O . PHE A 1 128 ? 10.907 9.081 -11.921 1.00 91.69 128 PHE A O 1
ATOM 995 N N . THR A 1 129 ? 10.428 7.778 -10.161 1.00 90.50 129 THR A N 1
ATOM 996 C CA . THR A 1 129 ? 11.823 7.465 -9.822 1.00 90.50 129 THR A CA 1
ATOM 997 C C . THR A 1 129 ? 12.283 6.099 -10.337 1.00 90.50 129 THR A C 1
ATOM 999 O O . THR A 1 129 ? 13.429 5.734 -10.098 1.00 90.50 129 THR A O 1
ATOM 1002 N N . ASP A 1 130 ? 11.457 5.368 -11.095 1.00 85.50 130 ASP A N 1
ATOM 1003 C CA . ASP A 1 130 ? 11.843 4.110 -11.763 1.00 85.50 130 ASP A CA 1
ATOM 1004 C C . ASP A 1 130 ? 13.043 4.292 -12.712 1.00 85.50 130 ASP A C 1
ATOM 1006 O O . ASP A 1 130 ? 13.912 3.430 -12.779 1.00 85.50 130 ASP A O 1
ATOM 1010 N N . VAL A 1 131 ? 13.193 5.469 -13.337 1.00 83.19 131 VAL A N 1
ATOM 1011 C CA . VAL A 1 131 ? 14.389 5.840 -14.132 1.00 83.19 131 VAL A CA 1
ATOM 1012 C C . VAL A 1 131 ? 15.696 5.874 -13.325 1.00 83.19 131 VAL A C 1
ATOM 1014 O O . VAL A 1 131 ? 16.775 6.056 -13.890 1.00 83.19 131 VAL A O 1
ATOM 1017 N N . PHE A 1 132 ? 15.611 5.731 -12.001 1.00 85.62 132 PHE A N 1
ATOM 1018 C CA . PHE A 1 132 ? 16.741 5.619 -11.088 1.00 85.62 132 PHE A CA 1
ATOM 1019 C C . PHE A 1 132 ? 16.870 4.227 -10.454 1.00 85.62 132 PHE A C 1
ATOM 1021 O O . PHE A 1 132 ? 17.592 4.087 -9.473 1.00 85.62 132 PHE A O 1
ATOM 1028 N N . GLU A 1 133 ? 16.208 3.194 -10.971 1.00 82.44 133 GLU A N 1
ATOM 1029 C CA . GLU A 1 133 ? 16.281 1.820 -10.443 1.00 82.44 133 GLU A CA 1
ATOM 1030 C C . GLU A 1 133 ? 17.716 1.301 -10.217 1.00 82.44 133 GLU A C 1
ATOM 1032 O O . GLU A 1 133 ? 17.961 0.590 -9.250 1.00 82.44 133 GLU A O 1
ATOM 1037 N N . TYR A 1 134 ? 18.693 1.695 -11.039 1.00 80.81 134 TYR A N 1
ATOM 1038 C CA . TYR A 1 134 ? 20.092 1.271 -10.884 1.00 80.81 134 TYR A CA 1
ATOM 1039 C C . TYR A 1 134 ? 20.835 1.988 -9.740 1.00 80.81 134 TYR A C 1
ATOM 1041 O O . TYR A 1 134 ? 21.991 1.676 -9.460 1.00 80.81 134 TYR A O 1
ATOM 1049 N N . PHE A 1 135 ? 20.205 2.960 -9.071 1.00 82.19 135 PHE A N 1
ATOM 1050 C CA . PHE A 1 135 ? 20.818 3.740 -7.999 1.00 82.19 135 PHE A CA 1
ATOM 1051 C C . PHE A 1 135 ? 20.451 3.194 -6.618 1.00 82.19 135 PHE A C 1
ATOM 1053 O O . PHE A 1 135 ? 19.283 3.022 -6.270 1.00 82.19 135 PHE A O 1
ATOM 1060 N N . VAL A 1 136 ? 21.478 3.027 -5.783 1.00 82.31 136 VAL A N 1
ATOM 1061 C CA . VAL A 1 136 ? 21.397 2.472 -4.421 1.00 82.31 136 VAL A CA 1
ATOM 1062 C C . VAL A 1 136 ? 20.292 3.112 -3.571 1.00 82.31 136 VAL A C 1
ATOM 1064 O O . VAL A 1 136 ? 19.516 2.402 -2.937 1.00 82.31 136 VAL A O 1
ATOM 1067 N N . TRP A 1 137 ? 20.159 4.442 -3.585 1.00 84.94 137 TRP A N 1
ATOM 1068 C CA . TRP A 1 137 ? 19.132 5.137 -2.797 1.00 84.94 137 TRP A CA 1
ATOM 1069 C C . TRP A 1 137 ? 17.701 4.823 -3.264 1.00 84.94 137 TRP A C 1
ATOM 1071 O O . TRP A 1 137 ? 16.794 4.761 -2.436 1.00 84.94 137 TRP A O 1
ATOM 1081 N N . ARG A 1 138 ? 17.481 4.613 -4.572 1.00 86.31 138 ARG A N 1
ATOM 1082 C CA . ARG A 1 138 ? 16.162 4.297 -5.142 1.00 86.31 138 ARG A CA 1
ATOM 1083 C C . ARG A 1 138 ? 15.781 2.855 -4.852 1.00 86.31 138 ARG A C 1
ATOM 1085 O O . ARG A 1 138 ? 14.601 2.576 -4.651 1.00 86.31 138 ARG A O 1
ATOM 1092 N N . GLN A 1 139 ? 16.763 1.964 -4.796 1.00 83.06 139 GLN A N 1
ATOM 1093 C CA . GLN A 1 139 ? 16.566 0.594 -4.341 1.00 83.06 139 GLN A CA 1
ATOM 1094 C C . GLN A 1 139 ? 16.224 0.561 -2.849 1.00 83.06 139 GLN A C 1
ATOM 1096 O O . GLN A 1 139 ? 15.175 0.046 -2.492 1.00 83.06 139 GLN A O 1
ATOM 1101 N N . ILE A 1 140 ? 16.990 1.252 -1.996 1.00 83.56 140 ILE A N 1
ATOM 1102 C CA . ILE A 1 140 ? 16.668 1.425 -0.567 1.00 83.56 140 ILE A CA 1
ATOM 1103 C C . ILE A 1 140 ? 15.253 1.997 -0.370 1.00 83.56 140 ILE A C 1
ATOM 1105 O O . ILE A 1 140 ? 14.476 1.455 0.409 1.00 83.56 140 ILE A O 1
ATOM 1109 N N . TYR A 1 141 ? 14.889 3.068 -1.085 1.00 86.44 141 TYR A N 1
ATOM 1110 C CA . TYR A 1 141 ? 13.540 3.643 -1.033 1.00 86.44 141 TYR A CA 1
ATOM 1111 C C . TYR A 1 141 ? 12.462 2.662 -1.522 1.00 86.44 141 TYR A C 1
ATOM 1113 O O . TYR A 1 141 ? 11.406 2.555 -0.900 1.00 86.44 141 TYR A O 1
ATOM 1121 N N . GLY A 1 142 ? 12.741 1.940 -2.612 1.00 84.12 142 GLY A N 1
ATOM 1122 C CA . GLY A 1 142 ? 11.857 0.940 -3.208 1.00 84.12 142 GLY A CA 1
ATOM 1123 C C . GLY A 1 142 ? 11.577 -0.218 -2.261 1.00 84.12 142 GLY A C 1
ATOM 1124 O O . GLY A 1 142 ? 10.430 -0.462 -1.917 1.00 84.12 142 GLY A O 1
ATOM 1125 N N . THR A 1 143 ? 12.625 -0.860 -1.749 1.00 81.69 143 THR A N 1
ATOM 1126 C CA . THR A 1 143 ? 12.514 -1.918 -0.743 1.00 81.69 143 THR A CA 1
ATOM 1127 C C . THR A 1 143 ? 11.862 -1.411 0.545 1.00 81.69 143 THR A C 1
ATOM 1129 O O . THR A 1 143 ? 11.073 -2.132 1.142 1.00 81.69 143 THR A O 1
ATOM 1132 N N . PHE A 1 144 ? 12.130 -0.171 0.976 1.00 84.00 144 PHE A N 1
ATOM 1133 C CA . PHE A 1 144 ? 11.559 0.358 2.216 1.00 84.00 144 PHE A CA 1
ATOM 1134 C C . PHE A 1 144 ? 10.053 0.626 2.128 1.00 84.00 144 PHE A C 1
ATOM 1136 O O . PHE A 1 144 ? 9.309 0.214 3.017 1.00 84.00 144 PHE A O 1
ATOM 1143 N N . LYS A 1 145 ? 9.585 1.322 1.081 1.00 88.25 145 LYS A N 1
ATOM 1144 C CA . LYS A 1 145 ? 8.147 1.607 0.922 1.00 88.25 145 LYS A CA 1
ATOM 1145 C C . LYS A 1 145 ? 7.342 0.312 0.782 1.00 88.25 145 LYS A C 1
ATOM 1147 O O . LYS A 1 145 ? 6.230 0.232 1.291 1.00 88.25 145 LYS A O 1
ATOM 1152 N N . GLU A 1 146 ? 7.941 -0.701 0.163 1.00 80.44 146 GLU A N 1
ATOM 1153 C CA . GLU A 1 146 ? 7.395 -2.045 -0.006 1.00 80.44 146 GLU A CA 1
ATOM 1154 C C . GLU A 1 146 ? 7.047 -2.695 1.348 1.00 80.44 146 GLU A C 1
ATOM 1156 O O . GLU A 1 146 ? 6.081 -3.441 1.429 1.00 80.44 146 GLU A O 1
ATOM 1161 N N . PHE A 1 147 ? 7.689 -2.332 2.469 1.00 82.50 147 PHE A N 1
ATOM 1162 C CA . PHE A 1 147 ? 7.262 -2.829 3.789 1.00 82.50 147 PHE A CA 1
ATOM 1163 C C . PHE A 1 147 ? 5.842 -2.410 4.212 1.00 82.50 147 PHE A C 1
ATOM 1165 O O . PHE A 1 147 ? 5.295 -3.031 5.133 1.00 82.50 147 PHE A O 1
ATOM 1172 N N . PHE A 1 148 ? 5.257 -1.372 3.602 1.00 91.06 148 PHE A N 1
ATOM 1173 C CA . PHE A 1 148 ? 4.006 -0.780 4.086 1.00 91.06 148 PHE A CA 1
ATOM 1174 C C . PHE A 1 148 ? 3.034 -0.247 3.032 1.00 91.06 148 PHE A C 1
ATOM 1176 O O . PHE A 1 148 ? 1.860 -0.070 3.358 1.00 91.06 148 PHE A O 1
ATOM 1183 N N . LEU A 1 149 ? 3.483 0.130 1.835 1.00 92.94 149 LEU A N 1
ATOM 1184 C CA . LEU A 1 149 ? 2.722 1.018 0.955 1.00 92.94 149 LEU A CA 1
ATOM 1185 C C . LEU A 1 149 ? 1.424 0.365 0.466 1.00 92.94 149 LEU A C 1
ATOM 1187 O O . LEU A 1 149 ? 0.351 0.949 0.637 1.00 92.94 149 LEU A O 1
ATOM 1191 N N . MET A 1 150 ? 1.514 -0.846 -0.089 1.00 92.00 150 MET A N 1
ATOM 1192 C CA . MET A 1 150 ? 0.364 -1.564 -0.647 1.00 92.00 150 MET A CA 1
ATOM 1193 C C . MET A 1 150 ? -0.519 -2.177 0.442 1.00 92.00 150 MET A C 1
ATOM 1195 O O . MET A 1 150 ? -1.745 -2.089 0.365 1.00 92.00 150 MET A O 1
ATOM 1199 N N . GLU A 1 151 ? 0.076 -2.688 1.520 1.00 93.88 151 GLU A N 1
ATOM 1200 C CA . GLU A 1 151 ? -0.646 -3.239 2.668 1.00 93.88 151 GLU A CA 1
ATOM 1201 C C . GLU A 1 151 ? -1.432 -2.147 3.397 1.00 93.88 151 GLU A C 1
ATOM 1203 O O . GLU A 1 151 ? -2.597 -2.351 3.741 1.00 93.88 151 GLU A O 1
ATOM 1208 N N . THR A 1 152 ? -0.847 -0.954 3.575 1.00 96.50 152 THR A N 1
ATOM 1209 C CA . THR A 1 152 ? -1.558 0.202 4.146 1.00 96.50 152 THR A CA 1
ATOM 1210 C C . THR A 1 152 ? -2.659 0.667 3.201 1.00 96.50 152 THR A C 1
ATOM 1212 O O . THR A 1 152 ? -3.760 0.962 3.657 1.00 96.50 152 THR A O 1
ATOM 1215 N N . TYR A 1 153 ? -2.424 0.690 1.886 1.00 94.06 153 TYR A N 1
ATOM 1216 C CA . TYR A 1 153 ? -3.460 1.035 0.910 1.00 94.06 153 TYR A CA 1
ATOM 1217 C C . TYR A 1 153 ? -4.663 0.095 0.950 1.00 94.06 153 TYR A C 1
ATOM 1219 O O . TYR A 1 153 ? -5.812 0.549 0.969 1.00 94.06 153 TYR A O 1
ATOM 1227 N N . MET A 1 154 ? -4.404 -1.210 0.990 1.00 96.12 154 MET A N 1
ATOM 1228 C CA . MET A 1 154 ? -5.438 -2.236 1.056 1.00 96.12 154 MET A CA 1
ATOM 1229 C C . MET A 1 154 ? -6.141 -2.221 2.412 1.00 96.12 154 MET A C 1
ATOM 1231 O O . MET A 1 154 ? -7.372 -2.243 2.446 1.00 96.12 154 MET A O 1
ATOM 1235 N N . PHE A 1 155 ? -5.407 -2.029 3.513 1.00 97.62 155 PHE A N 1
ATOM 1236 C CA . PHE A 1 155 ? -5.973 -1.789 4.841 1.00 97.62 155 PHE A CA 1
ATOM 1237 C C . PHE A 1 155 ? -6.909 -0.575 4.873 1.00 97.62 155 PHE A C 1
ATOM 1239 O O . PHE A 1 155 ? -8.056 -0.701 5.296 1.00 97.62 155 PHE A O 1
ATOM 1246 N N . VAL A 1 156 ? -6.473 0.589 4.381 1.00 96.19 156 VAL A N 1
ATOM 1247 C CA . VAL A 1 156 ? -7.290 1.815 4.334 1.00 96.19 156 VAL A CA 1
ATOM 1248 C C . VAL A 1 156 ? -8.520 1.608 3.452 1.00 96.19 156 VAL A C 1
ATOM 1250 O O . VAL A 1 156 ? -9.627 2.005 3.816 1.00 96.19 156 VAL A O 1
ATOM 1253 N N . SER A 1 157 ? -8.362 0.932 2.315 1.00 96.00 157 SER A N 1
ATOM 1254 C CA . SER A 1 157 ? -9.472 0.594 1.424 1.00 96.00 157 SER A CA 1
ATOM 1255 C C . SER A 1 157 ? -10.477 -0.358 2.068 1.00 96.00 157 SER A C 1
ATOM 1257 O O . SER A 1 157 ? -11.683 -0.185 1.870 1.00 96.00 157 SER A O 1
ATOM 1259 N N . GLY A 1 158 ? -10.016 -1.317 2.870 1.00 96.81 158 GLY A N 1
ATOM 1260 C CA . GLY A 1 158 ? -10.852 -2.188 3.691 1.00 96.81 158 GLY A CA 1
ATOM 1261 C C . GLY A 1 158 ? -11.579 -1.415 4.788 1.00 96.81 158 GLY A C 1
ATOM 1262 O O . GLY A 1 158 ? -12.804 -1.472 4.881 1.00 96.81 158 GLY A O 1
ATOM 1263 N N . TYR A 1 159 ? -10.846 -0.608 5.558 1.00 96.19 159 TYR A N 1
ATOM 1264 C CA . TYR A 1 159 ? -11.376 0.211 6.650 1.00 96.19 159 TYR A CA 1
ATOM 1265 C C . TYR A 1 159 ? -12.446 1.195 6.168 1.00 96.19 159 TYR A C 1
ATOM 1267 O O . TYR A 1 159 ? -13.488 1.354 6.800 1.00 96.19 159 TYR A O 1
ATOM 1275 N N . LEU A 1 160 ? -12.260 1.817 5.001 1.00 93.69 160 LEU A N 1
ATOM 1276 C CA . LEU A 1 160 ? -13.255 2.711 4.400 1.00 93.69 160 LEU A CA 1
ATOM 1277 C C . LEU A 1 160 ? -14.410 1.968 3.704 1.00 93.69 160 LEU A C 1
ATOM 1279 O O . LEU A 1 160 ? -15.461 2.566 3.472 1.00 93.69 160 LEU A O 1
ATOM 1283 N N . SER A 1 161 ? -14.277 0.670 3.422 1.00 93.38 161 SER A N 1
ATOM 1284 C CA . SER A 1 161 ? -15.332 -0.135 2.794 1.00 93.38 161 SER A CA 1
ATOM 1285 C C . SER A 1 161 ? -16.445 -0.539 3.771 1.00 93.38 161 SER A C 1
ATOM 1287 O O . SER A 1 161 ? -16.308 -0.477 4.993 1.00 93.38 161 SER A O 1
ATOM 1289 N N . THR A 1 162 ? -17.573 -0.978 3.212 1.00 90.00 162 THR A N 1
ATOM 1290 C CA . THR A 1 162 ? -18.682 -1.613 3.942 1.00 90.00 162 THR A CA 1
ATOM 1291 C C . THR A 1 162 ? -18.928 -2.986 3.313 1.00 90.00 162 THR A C 1
ATOM 1293 O O . THR A 1 162 ? -19.032 -3.044 2.084 1.00 90.00 162 THR A O 1
ATOM 1296 N N . PRO A 1 163 ? -19.021 -4.087 4.082 1.00 91.06 163 PRO A N 1
ATOM 1297 C CA . PRO A 1 163 ? -19.178 -5.434 3.525 1.00 91.06 163 PRO A CA 1
ATOM 1298 C C . PRO A 1 163 ? -20.627 -5.806 3.167 1.00 91.06 163 PRO A C 1
ATOM 1300 O O . PRO A 1 163 ? -20.855 -6.883 2.648 1.00 91.06 163 PRO A O 1
ATOM 1303 N N . VAL A 1 164 ? -21.629 -4.953 3.401 1.00 91.19 164 VAL A N 1
ATOM 1304 C CA . VAL A 1 164 ? -23.039 -5.303 3.133 1.00 91.19 164 VAL A CA 1
ATOM 1305 C C . VAL A 1 164 ? -23.330 -5.351 1.628 1.00 91.19 164 VAL A C 1
ATOM 1307 O O . VAL A 1 164 ? -23.294 -4.317 0.955 1.00 91.19 164 VAL A O 1
ATOM 1310 N N . ALA A 1 165 ? -23.667 -6.528 1.093 1.00 90.56 165 ALA A N 1
ATOM 1311 C CA . ALA A 1 165 ? -24.111 -6.684 -0.290 1.00 90.56 165 ALA A CA 1
ATOM 1312 C C . ALA A 1 165 ? -25.444 -5.949 -0.528 1.00 90.56 165 ALA A C 1
ATOM 1314 O O . ALA A 1 165 ? -26.488 -6.334 -0.013 1.00 90.56 165 ALA A O 1
ATOM 1315 N N . THR A 1 166 ? -25.420 -4.881 -1.329 1.00 90.56 166 THR A N 1
ATOM 1316 C CA . THR A 1 166 ? -26.631 -4.200 -1.816 1.00 90.56 166 THR A CA 1
ATOM 1317 C C . THR A 1 166 ? -26.465 -3.809 -3.280 1.00 90.56 166 THR A C 1
ATOM 1319 O O . THR A 1 166 ? -25.363 -3.466 -3.717 1.00 90.56 166 THR A O 1
ATOM 1322 N N . SER A 1 167 ? -27.558 -3.751 -4.041 1.00 87.88 167 SER A N 1
ATOM 1323 C CA . SER A 1 167 ? -27.526 -3.307 -5.444 1.00 87.88 167 SER A CA 1
ATOM 1324 C C . SER A 1 167 ? -27.014 -1.865 -5.580 1.00 87.88 167 SER A C 1
ATOM 1326 O O . SER A 1 167 ? -26.333 -1.533 -6.547 1.00 87.88 167 SER A O 1
ATOM 1328 N N . ARG A 1 168 ? -27.262 -1.007 -4.574 1.00 88.94 168 ARG A N 1
ATOM 1329 C CA . ARG A 1 168 ? -26.687 0.349 -4.493 1.00 88.94 168 ARG A CA 1
ATOM 1330 C C . ARG A 1 168 ? -25.159 0.311 -4.379 1.00 88.94 168 ARG A C 1
ATOM 1332 O O . ARG A 1 168 ? -24.496 1.083 -5.064 1.00 88.94 168 ARG A O 1
ATOM 1339 N N . ARG A 1 169 ? -24.604 -0.587 -3.557 1.00 88.81 169 ARG A N 1
ATOM 1340 C CA . ARG A 1 169 ? -23.152 -0.795 -3.420 1.00 88.81 169 ARG A CA 1
ATOM 1341 C C . ARG A 1 169 ? -22.537 -1.346 -4.702 1.00 88.81 169 ARG A C 1
ATOM 1343 O O . ARG A 1 169 ? -21.518 -0.820 -5.129 1.00 88.81 169 ARG A O 1
ATOM 1350 N N . LEU A 1 170 ? -23.158 -2.339 -5.341 1.00 88.81 170 LEU A N 1
ATOM 1351 C CA . LEU A 1 170 ? -22.678 -2.881 -6.620 1.00 88.81 170 LEU A CA 1
ATOM 1352 C C . LEU A 1 170 ? -22.650 -1.798 -7.709 1.00 88.81 170 LEU A C 1
ATOM 1354 O O . LEU A 1 170 ? -21.615 -1.597 -8.341 1.00 88.81 170 LEU A O 1
ATOM 1358 N N . ARG A 1 171 ? -23.724 -1.005 -7.847 1.00 89.69 171 ARG A N 1
ATOM 1359 C CA . ARG A 1 171 ? -23.735 0.170 -8.737 1.00 89.69 171 ARG A CA 1
ATOM 1360 C C . ARG A 1 171 ? -22.668 1.204 -8.362 1.00 89.69 171 ARG A C 1
ATOM 1362 O O . ARG A 1 171 ? -22.075 1.793 -9.255 1.00 89.69 171 ARG A O 1
ATOM 1369 N N . ALA A 1 172 ? -22.383 1.417 -7.076 1.00 89.81 172 ALA A N 1
ATOM 1370 C CA . ALA A 1 172 ? -21.319 2.325 -6.642 1.00 89.81 172 ALA A CA 1
ATOM 1371 C C . ALA A 1 172 ? -19.905 1.796 -6.953 1.00 89.81 172 ALA A C 1
ATOM 1373 O O . ALA A 1 172 ? -19.031 2.596 -7.278 1.00 89.81 172 ALA A O 1
ATOM 1374 N N . ILE A 1 173 ? -19.669 0.478 -6.896 1.00 91.50 173 ILE A N 1
ATOM 1375 C CA . ILE A 1 173 ? -18.410 -0.153 -7.336 1.00 91.50 173 ILE A CA 1
ATOM 1376 C C . ILE A 1 173 ? -18.233 0.052 -8.846 1.00 91.50 173 ILE A C 1
ATOM 1378 O O . ILE A 1 173 ? -17.183 0.536 -9.270 1.00 91.50 173 ILE A O 1
ATOM 1382 N N . TRP A 1 174 ? -19.281 -0.212 -9.635 1.00 90.12 174 TRP A N 1
ATOM 1383 C CA . TRP A 1 174 ? -19.280 0.016 -11.083 1.00 90.12 174 TRP A CA 1
ATOM 1384 C C . TRP A 1 174 ? -19.064 1.483 -11.466 1.00 90.12 174 TRP A C 1
ATOM 1386 O O . TRP A 1 174 ? -18.156 1.784 -12.231 1.00 90.12 174 TRP A O 1
ATOM 1396 N N . LYS A 1 175 ? -19.815 2.415 -10.869 1.00 89.25 175 LYS A N 1
ATOM 1397 C CA . LYS A 1 175 ? -19.674 3.868 -11.093 1.00 89.25 175 LYS A CA 1
ATOM 1398 C C . LYS A 1 175 ? -18.419 4.500 -10.473 1.00 89.25 175 LYS A C 1
ATOM 1400 O O . LYS A 1 175 ? -18.284 5.719 -10.513 1.00 89.25 175 LYS A O 1
ATOM 1405 N N . SER A 1 176 ? -17.537 3.722 -9.847 1.00 89.25 176 SER A N 1
ATOM 1406 C CA . SER A 1 176 ? -16.245 4.214 -9.361 1.00 89.25 176 SER A CA 1
ATOM 1407 C C . SER A 1 176 ? -15.112 3.343 -9.890 1.00 89.25 176 SER A C 1
ATOM 1409 O O . SER A 1 176 ? -14.667 3.541 -11.012 1.00 89.25 176 SER A O 1
ATOM 1411 N N . VAL A 1 177 ? -14.662 2.361 -9.113 1.00 93.12 177 VAL A N 1
ATOM 1412 C CA . VAL A 1 177 ? -13.422 1.627 -9.392 1.00 93.12 177 VAL A CA 1
ATOM 1413 C C . VAL A 1 177 ? -13.496 0.830 -10.695 1.00 93.12 177 VAL A C 1
ATOM 1415 O O . VAL A 1 177 ? -12.552 0.899 -11.471 1.00 93.12 177 VAL A O 1
ATOM 1418 N N . ALA A 1 178 ? -14.604 0.134 -10.989 1.00 93.31 178 ALA A N 1
ATOM 1419 C CA . ALA A 1 178 ? -14.674 -0.680 -12.210 1.00 93.31 178 ALA A CA 1
ATOM 1420 C C . ALA A 1 178 ? -14.843 0.156 -13.487 1.00 93.31 178 ALA A C 1
ATOM 1422 O O . ALA A 1 178 ? -14.223 -0.152 -14.499 1.00 93.31 178 ALA A O 1
ATOM 1423 N N . GLY A 1 179 ? -15.610 1.250 -13.440 1.00 92.69 179 GLY A N 1
ATOM 1424 C CA . GLY A 1 179 ? -15.699 2.208 -14.545 1.00 92.69 179 GLY A CA 1
ATOM 1425 C C . GLY A 1 179 ? -14.368 2.919 -14.801 1.00 92.69 179 GLY A C 1
ATOM 1426 O O . GLY A 1 179 ? -13.954 3.040 -15.952 1.00 92.69 179 GLY A O 1
ATOM 1427 N N . ALA A 1 180 ? -13.664 3.323 -13.737 1.00 93.38 180 ALA A N 1
ATOM 1428 C CA . ALA A 1 180 ? -12.317 3.874 -13.837 1.00 93.38 180 ALA A CA 1
ATOM 1429 C C . ALA A 1 180 ? -11.334 2.853 -14.431 1.00 93.38 180 ALA A C 1
ATOM 1431 O O . ALA A 1 180 ? -10.622 3.172 -15.377 1.00 93.38 180 ALA A O 1
ATOM 1432 N N . TYR A 1 181 ? -11.327 1.616 -13.934 1.00 94.62 181 TYR A N 1
ATOM 1433 C CA . TYR A 1 181 ? -10.492 0.543 -14.471 1.00 94.62 181 TYR A CA 1
ATOM 1434 C C . TYR A 1 181 ? -10.748 0.321 -15.965 1.00 94.62 181 TYR A C 1
ATOM 1436 O O . TYR A 1 181 ? -9.819 0.407 -16.760 1.00 94.62 181 TYR A O 1
ATOM 1444 N N . PHE A 1 182 ? -12.012 0.133 -16.356 1.00 93.69 182 PHE A N 1
ATOM 1445 C CA . PHE A 1 182 ? -12.404 -0.128 -17.740 1.00 93.69 182 PHE A CA 1
ATOM 1446 C C . PHE A 1 182 ? -11.923 0.972 -18.698 1.00 93.69 182 PHE A C 1
ATOM 1448 O O . PHE A 1 182 ? -11.277 0.678 -19.702 1.00 93.69 182 PHE A O 1
ATOM 1455 N N . VAL A 1 183 ? -12.186 2.244 -18.372 1.00 93.31 183 VAL A N 1
ATOM 1456 C CA . VAL A 1 183 ? -11.774 3.377 -19.218 1.00 93.31 183 VAL A CA 1
ATOM 1457 C C . VAL A 1 183 ? -10.253 3.492 -19.294 1.00 93.31 183 VAL A C 1
ATOM 1459 O O . VAL A 1 183 ? -9.706 3.644 -20.387 1.00 93.31 183 VAL A O 1
ATOM 1462 N N . ASN A 1 184 ? -9.554 3.411 -18.159 1.00 93.88 184 ASN A N 1
ATOM 1463 C CA . ASN A 1 184 ? -8.116 3.668 -18.133 1.00 93.88 184 ASN A CA 1
ATOM 1464 C C . ASN A 1 184 ? -7.289 2.487 -18.653 1.00 93.88 184 ASN A C 1
ATOM 1466 O O . ASN A 1 184 ? -6.268 2.743 -19.282 1.00 93.88 184 ASN A O 1
ATOM 1470 N N . GLN A 1 185 ? -7.737 1.234 -18.499 1.00 92.69 185 GLN A N 1
ATOM 1471 C CA . GLN A 1 185 ? -7.103 0.060 -19.118 1.00 92.69 185 GLN A CA 1
ATOM 1472 C C . GLN A 1 185 ? -7.203 0.142 -20.646 1.00 92.69 185 GLN A C 1
ATOM 1474 O O . GLN A 1 185 ? -6.191 0.017 -21.331 1.00 92.69 185 GLN A O 1
ATOM 1479 N N . LEU A 1 186 ? -8.388 0.444 -21.196 1.00 92.38 186 LEU A N 1
ATOM 1480 C CA . LEU A 1 186 ? -8.553 0.612 -22.645 1.00 92.38 186 LEU A CA 1
ATOM 1481 C C . LEU A 1 186 ? -7.726 1.782 -23.190 1.00 92.38 186 LEU A C 1
ATOM 1483 O O . LEU A 1 186 ? -7.055 1.633 -24.214 1.00 92.38 186 LEU A O 1
ATOM 1487 N N . LEU A 1 187 ? -7.733 2.932 -22.507 1.00 92.56 187 LEU A N 1
ATOM 1488 C CA . LEU A 1 187 ? -6.927 4.086 -22.903 1.00 92.56 187 LEU A CA 1
ATOM 1489 C C . LEU A 1 187 ? -5.425 3.789 -22.806 1.00 92.56 187 LEU A C 1
ATOM 1491 O O . LEU A 1 187 ? -4.683 4.118 -23.727 1.00 92.56 187 LEU A O 1
ATOM 1495 N N . PHE A 1 188 ? -4.976 3.143 -21.729 1.00 89.25 188 PHE A N 1
ATOM 1496 C CA . PHE A 1 188 ? -3.571 2.803 -21.528 1.00 89.25 188 PHE A CA 1
ATOM 1497 C C . PHE A 1 188 ? -3.063 1.830 -22.595 1.00 89.25 188 PHE A C 1
ATOM 1499 O O . PHE A 1 188 ? -2.085 2.141 -23.270 1.00 89.25 188 PHE A O 1
ATOM 1506 N N . LEU A 1 189 ? -3.768 0.719 -22.831 1.00 88.62 189 LEU A N 1
ATOM 1507 C CA . LEU A 1 189 ? -3.423 -0.240 -23.886 1.00 88.62 189 LEU A CA 1
ATOM 1508 C C . LEU A 1 189 ? -3.395 0.417 -25.276 1.00 88.62 189 LEU A C 1
ATOM 1510 O O . LEU A 1 189 ? -2.491 0.156 -26.070 1.00 88.62 189 LEU A O 1
ATOM 1514 N N . THR A 1 190 ? -4.336 1.327 -25.554 1.00 89.81 190 THR A N 1
ATOM 1515 C CA . THR A 1 190 ? -4.365 2.094 -26.810 1.00 89.81 190 THR A CA 1
ATOM 1516 C C . THR A 1 190 ? -3.136 2.997 -26.939 1.00 89.81 190 THR A C 1
ATOM 1518 O O . THR A 1 190 ? -2.504 3.024 -27.996 1.00 89.81 190 THR A O 1
ATOM 1521 N N . LEU A 1 191 ? -2.758 3.712 -25.872 1.00 87.94 191 LEU A N 1
ATOM 1522 C CA . LEU A 1 191 ? -1.579 4.581 -25.854 1.00 87.94 191 LEU A CA 1
ATOM 1523 C C . LEU A 1 191 ? -0.277 3.790 -26.006 1.00 87.94 191 LEU A C 1
ATOM 1525 O O . LEU A 1 191 ? 0.548 4.178 -26.831 1.00 87.94 191 LEU A O 1
ATOM 1529 N N . VAL A 1 192 ? -0.107 2.676 -25.285 1.00 83.94 192 VAL A N 1
ATOM 1530 C CA . VAL A 1 192 ? 1.054 1.779 -25.430 1.00 83.94 192 VAL A CA 1
ATOM 1531 C C . VAL A 1 192 ? 1.154 1.289 -26.872 1.00 83.94 192 VAL A C 1
ATOM 1533 O O . VAL A 1 192 ? 2.191 1.474 -27.506 1.00 83.94 192 VAL A O 1
ATOM 1536 N N . LYS A 1 193 ? 0.063 0.763 -27.443 1.00 85.88 193 LYS A N 1
ATOM 1537 C CA . LYS A 1 193 ? 0.054 0.241 -28.817 1.00 85.88 193 LYS A CA 1
ATOM 1538 C C . LYS A 1 193 ? 0.370 1.310 -29.871 1.00 85.88 193 LYS A C 1
ATOM 1540 O O . LYS A 1 193 ? 1.097 1.038 -30.825 1.00 85.88 193 LYS A O 1
ATOM 1545 N N . ILE A 1 194 ? -0.135 2.537 -29.707 1.00 86.75 194 ILE A N 1
ATOM 1546 C CA . ILE A 1 194 ? 0.211 3.672 -30.582 1.00 86.75 194 ILE A CA 1
ATOM 1547 C C . ILE A 1 194 ? 1.689 4.043 -30.423 1.00 86.75 194 ILE A C 1
ATOM 1549 O O . ILE A 1 194 ? 2.386 4.216 -31.422 1.00 86.75 194 ILE A O 1
ATOM 1553 N N . ALA A 1 195 ? 2.177 4.151 -29.189 1.00 83.38 195 ALA A N 1
ATOM 1554 C CA . ALA A 1 195 ? 3.539 4.580 -28.906 1.00 83.38 195 ALA A CA 1
ATOM 1555 C C . ALA A 1 195 ? 4.594 3.565 -29.356 1.00 83.38 195 ALA A C 1
ATOM 1557 O O . ALA A 1 195 ? 5.611 3.972 -29.906 1.00 83.38 195 ALA A O 1
ATOM 1558 N N . TYR A 1 196 ? 4.350 2.266 -29.213 1.00 81.31 196 TYR A N 1
ATOM 1559 C CA . TYR A 1 196 ? 5.256 1.245 -29.740 1.00 81.31 196 TYR A CA 1
ATOM 1560 C C . TYR A 1 196 ? 5.230 1.148 -31.268 1.00 81.31 196 TYR A C 1
ATOM 1562 O O . TYR A 1 196 ? 6.252 0.852 -31.880 1.00 81.31 196 TYR A O 1
ATOM 1570 N N . LYS A 1 197 ? 4.090 1.448 -31.904 1.00 82.62 197 LYS A N 1
ATOM 1571 C CA . LYS A 1 197 ? 3.972 1.444 -33.369 1.00 82.62 197 LYS A CA 1
ATOM 1572 C C . LYS A 1 197 ? 4.574 2.685 -34.045 1.00 82.62 197 LYS A C 1
ATOM 1574 O O . LYS A 1 197 ? 5.039 2.579 -35.176 1.00 82.62 197 LYS A O 1
ATOM 1579 N N . TRP A 1 198 ? 4.525 3.851 -33.395 1.00 80.19 198 TRP A N 1
ATOM 1580 C CA . TRP A 1 198 ? 4.845 5.147 -34.021 1.00 80.19 198 TRP A CA 1
ATOM 1581 C C . TRP A 1 198 ? 5.858 6.011 -33.255 1.00 80.19 198 TRP A C 1
ATOM 1583 O O . TRP A 1 198 ? 6.304 7.033 -33.773 1.00 80.19 198 TRP A O 1
ATOM 1593 N N . GLY A 1 199 ? 6.194 5.652 -32.019 1.00 76.06 199 GLY A N 1
ATOM 1594 C CA . GLY A 1 199 ? 7.118 6.389 -31.162 1.00 76.06 199 GLY A CA 1
ATOM 1595 C C . GLY A 1 199 ? 8.560 5.866 -31.223 1.00 76.06 199 GLY A C 1
ATOM 1596 O O . GLY A 1 199 ? 8.847 4.851 -31.857 1.00 76.06 199 GLY A O 1
ATOM 1597 N N . PRO A 1 200 ? 9.501 6.551 -30.546 1.00 73.12 200 PRO A N 1
ATOM 1598 C CA . PRO A 1 200 ? 10.889 6.112 -30.424 1.00 73.12 200 PRO A CA 1
ATOM 1599 C C . PRO A 1 200 ? 10.999 4.879 -29.508 1.00 73.12 200 PRO A C 1
ATOM 1601 O O . PRO A 1 200 ? 11.272 5.010 -28.315 1.00 73.12 200 PRO A O 1
ATOM 1604 N N . VAL A 1 201 ? 10.803 3.693 -30.093 1.00 66.38 201 VAL A N 1
ATOM 1605 C CA . VAL A 1 201 ? 10.732 2.365 -29.446 1.00 66.38 201 VAL A CA 1
ATOM 1606 C C . VAL A 1 201 ? 11.723 2.189 -28.286 1.00 66.38 201 VAL A C 1
ATOM 1608 O O . VAL A 1 201 ? 11.303 1.956 -27.158 1.00 66.38 201 VAL A O 1
ATOM 1611 N N . GLY A 1 202 ? 13.019 2.437 -28.507 1.00 66.50 202 GLY A N 1
ATOM 1612 C CA . GLY A 1 202 ? 14.054 2.245 -27.478 1.00 66.50 202 GLY A CA 1
ATOM 1613 C C . GLY A 1 202 ? 13.956 3.144 -26.230 1.00 66.50 202 GLY A C 1
ATOM 1614 O O . GLY A 1 202 ? 14.685 2.913 -25.270 1.00 66.50 202 GLY A O 1
ATOM 1615 N N . ARG A 1 203 ? 13.083 4.166 -26.206 1.00 66.31 203 ARG A N 1
ATOM 1616 C CA . ARG A 1 203 ? 12.744 4.925 -24.979 1.00 66.31 203 ARG A CA 1
ATOM 1617 C C . ARG A 1 203 ? 11.600 4.284 -24.191 1.00 66.31 203 ARG A C 1
ATOM 1619 O O . ARG A 1 203 ? 11.533 4.437 -22.972 1.00 66.31 203 ARG A O 1
ATOM 1626 N N . LEU A 1 204 ? 10.706 3.580 -24.883 1.00 69.25 204 LEU A N 1
ATOM 1627 C CA . LEU A 1 204 ? 9.596 2.856 -24.273 1.00 69.25 204 LEU A CA 1
ATOM 1628 C C . LEU A 1 204 ? 10.099 1.581 -23.607 1.00 69.25 204 LEU A C 1
ATOM 1630 O O . LEU A 1 204 ? 9.789 1.394 -22.440 1.00 69.25 204 LEU A O 1
ATOM 1634 N N . ASP A 1 205 ? 10.980 0.818 -24.260 1.00 68.25 205 ASP A N 1
ATOM 1635 C CA . ASP A 1 205 ? 11.611 -0.382 -23.680 1.00 68.25 205 ASP A CA 1
ATOM 1636 C C . ASP A 1 205 ? 12.322 -0.088 -22.338 1.00 68.25 205 ASP A C 1
ATOM 1638 O O . ASP A 1 205 ? 12.292 -0.888 -21.408 1.00 68.25 205 ASP A O 1
ATOM 1642 N N . GLN A 1 206 ? 12.921 1.104 -22.194 1.00 63.44 206 GLN A N 1
ATOM 1643 C CA . GLN A 1 206 ? 13.548 1.556 -20.940 1.00 63.44 206 GLN A CA 1
ATOM 1644 C C . GLN A 1 206 ? 12.542 1.962 -19.849 1.00 63.44 206 GLN A C 1
ATOM 1646 O O . GLN A 1 206 ? 12.896 1.998 -18.674 1.00 63.44 206 GLN A O 1
ATOM 1651 N N . THR A 1 207 ? 11.307 2.302 -20.225 1.00 62.00 207 THR A N 1
ATOM 1652 C CA . THR A 1 207 ? 10.254 2.784 -19.312 1.00 62.00 207 THR A CA 1
ATOM 1653 C C . THR A 1 207 ? 9.239 1.688 -18.956 1.00 62.00 207 THR A C 1
ATOM 1655 O O . THR A 1 207 ? 8.654 1.722 -17.873 1.00 62.00 207 THR A O 1
ATOM 1658 N N . PHE A 1 208 ? 9.048 0.728 -19.863 1.00 67.19 208 PHE A N 1
ATOM 1659 C CA . PHE A 1 208 ? 8.079 -0.366 -19.837 1.00 67.19 208 PHE A CA 1
ATOM 1660 C C . PHE A 1 208 ? 8.813 -1.686 -20.093 1.00 67.19 208 PHE A C 1
ATOM 1662 O O . PHE A 1 208 ? 8.641 -2.328 -21.126 1.00 67.19 208 PHE A O 1
ATOM 1669 N N . LYS A 1 209 ? 9.656 -2.078 -19.132 1.00 63.47 209 LYS A N 1
ATOM 1670 C CA . LYS A 1 209 ? 10.483 -3.296 -19.194 1.00 63.47 209 LYS A CA 1
ATOM 1671 C C . LYS A 1 209 ? 9.696 -4.593 -19.386 1.00 63.47 209 LYS A C 1
ATOM 1673 O O . LYS A 1 209 ? 10.271 -5.587 -19.812 1.00 63.47 209 LYS A O 1
ATOM 1678 N N . ASP A 1 210 ? 8.403 -4.563 -19.083 1.00 64.00 210 ASP A N 1
ATOM 1679 C CA . ASP A 1 210 ? 7.477 -5.693 -19.180 1.00 64.00 210 ASP A CA 1
ATOM 1680 C C . ASP A 1 210 ? 7.160 -6.098 -20.637 1.00 64.00 210 ASP A C 1
ATOM 1682 O O . ASP A 1 210 ? 6.389 -7.029 -20.856 1.00 64.00 210 ASP A O 1
ATOM 1686 N N . TYR A 1 211 ? 7.709 -5.388 -21.633 1.00 61.41 211 TYR A N 1
ATOM 1687 C CA . TYR A 1 211 ? 7.433 -5.597 -23.052 1.00 61.41 211 TYR A CA 1
ATOM 1688 C C . TYR A 1 211 ? 8.690 -5.535 -23.915 1.00 61.41 211 TYR A C 1
ATOM 1690 O O . TYR A 1 211 ? 9.403 -4.530 -23.936 1.00 61.41 211 TYR A O 1
ATOM 1698 N N . SER A 1 212 ? 8.871 -6.540 -24.771 1.00 65.19 212 SER A N 1
ATOM 1699 C CA . SER A 1 212 ? 9.594 -6.333 -26.020 1.00 65.19 212 SER A CA 1
ATOM 1700 C C . SER A 1 212 ? 8.761 -5.492 -26.993 1.00 65.19 212 SER A C 1
ATOM 1702 O O . SER A 1 212 ? 7.527 -5.546 -27.035 1.00 65.19 212 SER A O 1
ATOM 1704 N N . SER A 1 213 ? 9.450 -4.767 -27.870 1.00 67.06 213 SER A N 1
ATOM 1705 C CA . SER A 1 213 ? 8.829 -4.017 -28.966 1.00 67.06 213 SER A CA 1
ATOM 1706 C C . SER A 1 213 ? 7.956 -4.865 -29.900 1.00 67.06 213 SER A C 1
ATOM 1708 O O . SER A 1 213 ? 7.018 -4.341 -30.504 1.00 67.06 213 SER A O 1
ATOM 1710 N N . LYS A 1 214 ? 8.217 -6.178 -29.980 1.00 70.88 214 LYS A N 1
ATOM 1711 C CA . LYS A 1 214 ? 7.393 -7.135 -30.723 1.00 70.88 214 LYS A CA 1
ATOM 1712 C C . LYS A 1 214 ? 6.068 -7.414 -30.007 1.00 70.88 214 LYS A C 1
ATOM 1714 O O . LYS A 1 214 ? 5.013 -7.230 -30.609 1.00 70.88 214 LYS A O 1
ATOM 1719 N N . GLU A 1 215 ? 6.111 -7.793 -28.730 1.00 70.56 215 GLU A N 1
ATOM 1720 C CA . GLU A 1 215 ? 4.905 -8.061 -27.926 1.00 70.56 215 GLU A CA 1
ATOM 1721 C C . GLU A 1 215 ? 4.000 -6.827 -27.869 1.00 70.56 215 GLU A C 1
ATOM 1723 O O . GLU A 1 215 ? 2.790 -6.930 -28.057 1.00 70.56 215 GLU A O 1
ATOM 1728 N N . ALA A 1 216 ? 4.588 -5.637 -27.714 1.00 70.44 216 ALA A N 1
ATOM 1729 C CA . ALA A 1 216 ? 3.844 -4.384 -27.675 1.00 70.44 216 ALA A CA 1
ATOM 1730 C C . ALA A 1 216 ? 3.143 -4.029 -29.007 1.00 70.44 216 ALA A C 1
ATOM 1732 O O . ALA A 1 216 ? 2.046 -3.460 -29.008 1.00 70.44 216 ALA A O 1
ATOM 1733 N N . ALA A 1 217 ? 3.739 -4.380 -30.153 1.00 68.06 217 ALA A N 1
ATOM 1734 C CA . ALA A 1 217 ? 3.096 -4.234 -31.461 1.00 68.06 217 ALA A CA 1
ATOM 1735 C C . ALA A 1 217 ? 1.940 -5.238 -31.651 1.00 68.06 217 ALA A C 1
ATOM 1737 O O . ALA A 1 217 ? 0.921 -4.914 -32.277 1.00 68.06 217 ALA A O 1
ATOM 1738 N N . GLU A 1 218 ? 2.083 -6.434 -31.076 1.00 80.12 218 GLU A N 1
ATOM 1739 C CA . GLU A 1 218 ? 1.153 -7.560 -31.186 1.00 80.12 218 GLU A CA 1
ATOM 1740 C C . GLU A 1 218 ? 0.025 -7.547 -30.124 1.00 80.12 218 GLU A C 1
ATOM 1742 O O . GLU A 1 218 ? -0.910 -8.332 -30.261 1.00 80.12 218 GLU A O 1
ATOM 1747 N N . ILE A 1 219 ? 0.017 -6.602 -29.158 1.00 78.88 219 ILE A N 1
ATOM 1748 C CA . ILE A 1 219 ? -0.988 -6.486 -28.067 1.00 78.88 219 ILE A CA 1
ATOM 1749 C C . ILE A 1 219 ? -2.417 -6.774 -28.549 1.00 78.88 219 ILE A C 1
ATOM 1751 O O . ILE A 1 219 ? -3.040 -5.981 -29.273 1.00 78.88 219 ILE A O 1
ATOM 1755 N N . ASN A 1 220 ? -2.965 -7.891 -28.079 1.00 85.69 220 ASN A N 1
ATOM 1756 C CA . ASN A 1 220 ? -4.365 -8.247 -28.233 1.00 85.69 220 ASN A CA 1
ATOM 1757 C C . ASN A 1 220 ? -5.188 -7.489 -27.183 1.00 85.69 220 ASN A C 1
ATOM 1759 O O . ASN A 1 220 ? -5.243 -7.883 -26.024 1.00 85.69 220 ASN A O 1
ATOM 1763 N N . MET A 1 221 ? -5.842 -6.399 -27.595 1.00 86.12 221 MET A N 1
ATOM 1764 C CA . MET A 1 221 ? -6.578 -5.495 -26.698 1.00 86.12 221 MET A CA 1
ATOM 1765 C C . MET A 1 221 ? -7.604 -6.200 -25.799 1.00 86.12 221 MET A C 1
ATOM 1767 O O . MET A 1 221 ? -7.840 -5.721 -24.697 1.00 86.12 221 MET A O 1
ATOM 1771 N N . PHE A 1 222 ? -8.230 -7.294 -26.253 1.00 87.69 222 PHE A N 1
ATOM 1772 C CA . PHE A 1 222 ? -9.233 -8.018 -25.463 1.00 87.69 222 PHE A CA 1
ATOM 1773 C C . PHE A 1 222 ? -8.596 -8.924 -24.410 1.00 87.69 222 PHE A C 1
ATOM 1775 O O . PHE A 1 222 ? -9.051 -8.963 -23.275 1.00 87.69 222 PHE A O 1
ATOM 1782 N N . GLU A 1 223 ? -7.538 -9.639 -24.780 1.00 85.12 223 GLU A N 1
ATOM 1783 C CA . GLU A 1 223 ? -6.771 -10.484 -23.867 1.00 85.12 223 GLU A CA 1
ATOM 1784 C C . GLU A 1 223 ? -6.081 -9.617 -22.816 1.00 85.12 223 GLU A C 1
ATOM 1786 O O . GLU A 1 223 ? -6.402 -9.712 -21.635 1.00 85.12 223 GLU A O 1
ATOM 1791 N N . TYR A 1 224 ? -5.267 -8.658 -23.266 1.00 85.25 224 TYR A N 1
ATOM 1792 C CA . TYR A 1 224 ? -4.536 -7.708 -22.430 1.00 85.25 224 TYR A CA 1
ATOM 1793 C C . TYR A 1 224 ? -5.456 -6.792 -21.609 1.00 85.25 224 TYR A C 1
ATOM 1795 O O . TYR A 1 224 ? -5.005 -6.224 -20.619 1.00 85.25 224 TYR A O 1
ATOM 1803 N N . PHE A 1 225 ? -6.749 -6.657 -21.935 1.00 89.75 225 PHE A N 1
ATOM 1804 C CA . PHE A 1 225 ? -7.696 -5.980 -21.043 1.00 89.75 225 PHE A CA 1
ATOM 1805 C C . PHE A 1 225 ? -7.742 -6.654 -19.666 1.00 89.75 225 PHE A C 1
ATOM 1807 O O . PHE A 1 225 ? -7.753 -5.954 -18.660 1.00 89.75 225 PHE A O 1
ATOM 1814 N N . TRP A 1 226 ? -7.690 -7.986 -19.613 1.00 88.94 226 TRP A N 1
ATOM 1815 C CA . TRP A 1 226 ? -7.761 -8.761 -18.372 1.00 88.94 226 TRP A CA 1
ATOM 1816 C C . TRP A 1 226 ? -6.426 -8.894 -17.633 1.00 88.94 226 TRP A C 1
ATOM 1818 O O . TRP A 1 226 ? -6.402 -9.471 -16.553 1.00 88.94 226 TRP A O 1
ATOM 1828 N N . TYR A 1 227 ? -5.330 -8.360 -18.174 1.00 86.25 227 TYR A N 1
ATOM 1829 C CA . TYR A 1 227 ? -4.021 -8.306 -17.522 1.00 86.25 227 TYR A CA 1
ATOM 1830 C C . TYR A 1 227 ? -3.807 -6.857 -17.063 1.00 86.25 227 TYR A C 1
ATOM 1832 O O . TYR A 1 227 ? -3.478 -5.990 -17.869 1.00 86.25 227 TYR A O 1
ATOM 1840 N N . PRO A 1 228 ? -4.122 -6.508 -15.808 1.00 83.12 228 PRO A N 1
ATOM 1841 C CA . PRO A 1 228 ? -4.215 -5.111 -15.399 1.00 83.12 228 PRO A CA 1
ATOM 1842 C C . PRO A 1 228 ? -2.815 -4.491 -15.231 1.00 83.12 228 PRO A C 1
ATOM 1844 O O . PRO A 1 228 ? -2.108 -4.771 -14.268 1.00 83.12 228 PRO A O 1
ATOM 1847 N N . PHE A 1 229 ? -2.389 -3.636 -16.166 1.00 74.38 229 PHE A N 1
ATOM 1848 C CA . PHE A 1 229 ? -0.975 -3.246 -16.258 1.00 74.38 229 PHE A CA 1
ATOM 1849 C C . PHE A 1 229 ? -0.549 -2.151 -15.278 1.00 74.38 229 PHE A C 1
ATOM 1851 O O . PHE A 1 229 ? -1.227 -1.136 -15.103 1.00 74.38 229 PHE A O 1
ATOM 1858 N N . SER A 1 230 ? 0.652 -2.336 -14.723 1.00 74.12 230 SER A N 1
ATOM 1859 C CA . SER A 1 230 ? 1.443 -1.404 -13.910 1.00 74.12 230 SER A CA 1
ATOM 1860 C C . SER A 1 230 ? 0.739 -0.770 -12.704 1.00 74.12 230 SER A C 1
ATOM 1862 O O . SER A 1 230 ? 1.017 -1.177 -11.586 1.00 74.12 230 SER A O 1
ATOM 1864 N N . ILE A 1 231 ? -0.151 0.210 -12.888 1.00 77.81 231 ILE A N 1
ATOM 1865 C CA . ILE A 1 231 ? -0.940 0.795 -11.783 1.00 77.81 231 ILE A CA 1
ATOM 1866 C C . ILE A 1 231 ? -2.354 0.214 -11.710 1.00 77.81 231 ILE A C 1
ATOM 1868 O O . ILE A 1 231 ? -3.055 0.365 -10.715 1.00 77.81 231 ILE A O 1
ATOM 1872 N N . LEU A 1 232 ? -2.829 -0.409 -12.787 1.00 89.94 232 LEU A N 1
ATOM 1873 C CA . LEU A 1 232 ? -4.227 -0.810 -12.889 1.00 89.94 232 LEU A CA 1
ATOM 1874 C C . LEU A 1 232 ? -4.508 -2.132 -12.166 1.00 89.94 232 LEU A C 1
ATOM 1876 O O . LEU A 1 232 ? -5.680 -2.403 -11.902 1.00 89.94 232 LEU A O 1
ATOM 1880 N N . TYR A 1 233 ? -3.475 -2.893 -11.762 1.00 89.69 233 TYR A N 1
ATOM 1881 C CA . TYR A 1 233 ? -3.637 -4.096 -10.930 1.00 89.69 233 TYR A CA 1
ATOM 1882 C C . TYR A 1 233 ? -4.355 -3.763 -9.624 1.00 89.69 233 TYR A C 1
ATOM 1884 O O . TYR A 1 233 ? -5.387 -4.348 -9.331 1.00 89.69 233 TYR A O 1
ATOM 1892 N N . TYR A 1 234 ? -3.945 -2.701 -8.927 1.00 91.44 234 TYR A N 1
ATOM 1893 C CA . TYR A 1 234 ? -4.596 -2.282 -7.688 1.00 91.44 234 TYR A CA 1
ATOM 1894 C C . TYR A 1 234 ? -6.070 -1.892 -7.891 1.00 91.44 234 TYR A C 1
ATOM 1896 O O . TYR A 1 234 ? -6.900 -2.071 -7.000 1.00 91.44 234 TYR A O 1
ATOM 1904 N N . LEU A 1 235 ? -6.440 -1.368 -9.066 1.00 93.56 235 LEU A N 1
ATOM 1905 C CA . LEU A 1 235 ? -7.849 -1.132 -9.381 1.00 93.56 235 LEU A CA 1
ATOM 1906 C C . LEU A 1 235 ? -8.607 -2.451 -9.579 1.00 93.56 235 LEU A C 1
ATOM 1908 O O . LEU A 1 235 ? -9.724 -2.561 -9.073 1.00 93.56 235 LEU A O 1
ATOM 1912 N N . ALA A 1 236 ? -8.014 -3.438 -10.257 1.00 94.38 236 ALA A N 1
ATOM 1913 C CA . ALA A 1 236 ? -8.566 -4.789 -10.362 1.00 94.38 236 ALA A CA 1
ATOM 1914 C C . ALA A 1 236 ? -8.718 -5.438 -8.971 1.00 94.38 236 ALA A C 1
ATOM 1916 O O . ALA A 1 236 ? -9.824 -5.854 -8.616 1.00 94.38 236 ALA A O 1
ATOM 1917 N N . ASP A 1 237 ? -7.681 -5.389 -8.134 1.00 94.50 237 ASP A N 1
ATOM 1918 C CA . ASP A 1 237 ? -7.685 -5.860 -6.744 1.00 94.50 237 ASP A CA 1
ATOM 1919 C C . ASP A 1 237 ? -8.782 -5.193 -5.922 1.00 94.50 237 ASP A C 1
ATOM 1921 O O . ASP A 1 237 ? -9.516 -5.863 -5.201 1.00 94.50 237 ASP A O 1
ATOM 1925 N N . LEU A 1 238 ? -8.958 -3.874 -6.042 1.00 95.12 238 LEU A N 1
ATOM 1926 C CA . LEU A 1 238 ? -10.025 -3.155 -5.348 1.00 95.12 238 LEU A CA 1
ATOM 1927 C C . LEU A 1 238 ? -11.423 -3.547 -5.835 1.00 95.12 238 LEU A C 1
ATOM 1929 O O . LEU A 1 238 ? -12.366 -3.509 -5.039 1.00 95.12 238 LEU A O 1
ATOM 1933 N N . ILE A 1 239 ? -11.594 -3.896 -7.112 1.00 95.62 239 ILE A N 1
ATOM 1934 C CA . ILE A 1 239 ? -12.863 -4.415 -7.638 1.00 95.62 239 ILE A CA 1
ATOM 1935 C C . ILE A 1 239 ? -13.119 -5.797 -7.039 1.00 95.62 239 ILE A C 1
ATOM 1937 O O . ILE A 1 239 ? -14.166 -5.997 -6.419 1.00 95.62 239 ILE A O 1
ATOM 1941 N N . MET A 1 240 ? -12.149 -6.709 -7.142 1.00 95.75 240 MET A N 1
ATOM 1942 C CA . MET A 1 240 ? -12.232 -8.072 -6.614 1.00 95.75 240 MET A CA 1
ATOM 1943 C C . MET A 1 240 ? -12.455 -8.078 -5.099 1.00 95.75 240 MET A C 1
ATOM 1945 O O . MET A 1 240 ? -13.423 -8.670 -4.628 1.00 95.75 240 MET A O 1
ATOM 1949 N N . ALA A 1 241 ? -11.668 -7.319 -4.335 1.00 96.69 241 ALA A N 1
ATOM 1950 C CA . ALA A 1 241 ? -11.791 -7.193 -2.886 1.00 96.69 241 ALA A CA 1
ATOM 1951 C C . ALA A 1 241 ? -13.161 -6.650 -2.469 1.00 96.69 241 ALA A C 1
ATOM 1953 O O . ALA A 1 241 ? -13.799 -7.192 -1.565 1.00 96.69 241 ALA A O 1
ATOM 1954 N N . ARG A 1 242 ? -13.671 -5.614 -3.151 1.00 96.12 242 ARG A N 1
ATOM 1955 C CA . ARG A 1 242 ? -15.010 -5.079 -2.864 1.00 96.12 242 ARG A CA 1
ATOM 1956 C C . ARG A 1 242 ? -16.110 -6.066 -3.248 1.00 96.12 242 ARG A C 1
ATOM 1958 O O . ARG A 1 242 ? -17.107 -6.125 -2.528 1.00 96.12 242 ARG A O 1
ATOM 1965 N N . ILE A 1 243 ? -15.969 -6.830 -4.328 1.00 95.62 243 ILE A N 1
ATOM 1966 C CA . ILE A 1 243 ? -16.943 -7.862 -4.715 1.00 95.62 243 ILE A CA 1
ATOM 1967 C C . ILE A 1 243 ? -16.925 -9.029 -3.718 1.00 95.62 243 ILE A C 1
ATOM 1969 O O . ILE A 1 243 ? -17.994 -9.426 -3.268 1.00 95.62 243 ILE A O 1
ATOM 1973 N N . ALA A 1 244 ? -15.747 -9.504 -3.307 1.00 96.19 244 ALA A N 1
ATOM 1974 C CA . ALA A 1 244 ? -15.568 -10.631 -2.390 1.00 96.19 244 ALA A CA 1
ATOM 1975 C C . ALA A 1 244 ? -15.941 -10.314 -0.929 1.00 96.19 244 ALA A C 1
ATOM 1977 O O . ALA A 1 244 ? -16.398 -11.199 -0.208 1.00 96.19 244 ALA A O 1
ATOM 1978 N N . ALA A 1 245 ? -15.778 -9.060 -0.483 1.00 96.31 245 ALA A N 1
ATOM 1979 C CA . ALA A 1 245 ? -15.957 -8.659 0.918 1.00 96.31 245 ALA A CA 1
ATOM 1980 C C . ALA A 1 245 ? -17.243 -9.153 1.619 1.00 96.31 245 ALA A C 1
ATOM 1982 O O . ALA A 1 245 ? -17.131 -9.536 2.780 1.00 96.31 245 ALA A O 1
ATOM 1983 N N . PRO A 1 246 ? -18.447 -9.134 1.005 1.00 95.81 246 PRO A N 1
ATOM 1984 C CA . PRO A 1 246 ? -19.666 -9.587 1.672 1.00 95.81 246 PRO A CA 1
ATOM 1985 C C . PRO A 1 246 ? -19.585 -11.061 2.064 1.00 95.81 246 PRO A C 1
ATOM 1987 O O . PRO A 1 246 ? -19.606 -11.374 3.251 1.00 95.81 246 PRO A O 1
ATOM 1990 N N . THR A 1 247 ? -19.365 -11.935 1.080 1.00 95.94 247 THR A N 1
ATOM 1991 C CA . THR A 1 247 ? -19.219 -13.382 1.274 1.00 95.94 247 THR A CA 1
ATOM 1992 C C . THR A 1 247 ? -18.032 -13.711 2.178 1.00 95.94 247 THR A C 1
ATOM 1994 O O . THR A 1 247 ? -18.113 -14.618 3.000 1.00 95.94 247 THR A O 1
ATOM 1997 N N . TRP A 1 248 ? -16.938 -12.942 2.103 1.00 96.12 248 TRP A N 1
ATOM 1998 C CA . TRP A 1 248 ? -15.801 -13.164 2.996 1.00 96.12 248 TRP A CA 1
ATOM 1999 C C . TRP A 1 248 ? -16.137 -12.904 4.460 1.00 96.12 248 TRP A C 1
ATOM 2001 O O . TRP A 1 248 ? -15.728 -13.665 5.329 1.00 96.12 248 TRP A O 1
ATOM 2011 N N . MET A 1 249 ? -16.892 -11.844 4.750 1.00 96.25 249 MET A N 1
ATOM 2012 C CA . MET A 1 249 ? -17.229 -11.463 6.124 1.00 96.25 249 MET A CA 1
ATOM 2013 C C . MET A 1 249 ? -18.330 -12.329 6.759 1.00 96.25 249 MET A C 1
ATOM 2015 O O . MET A 1 249 ? -18.596 -12.159 7.950 1.00 96.25 249 MET A O 1
ATOM 2019 N N . GLU A 1 250 ? -18.925 -13.257 6.002 1.00 96.12 250 GLU A N 1
ATOM 2020 C CA . GLU A 1 250 ? -19.794 -14.337 6.499 1.00 96.12 250 GLU A CA 1
ATOM 2021 C C . GLU A 1 250 ? -18.989 -15.538 7.037 1.00 96.12 250 GLU A C 1
ATOM 2023 O O . GLU A 1 250 ? -19.512 -16.344 7.808 1.00 96.12 250 GLU A O 1
ATOM 2028 N N . LEU A 1 251 ? -17.698 -15.652 6.691 1.00 96.69 251 LEU A N 1
ATOM 2029 C CA . LEU A 1 251 ? -16.817 -16.690 7.227 1.00 96.69 251 LEU A CA 1
ATOM 2030 C C . LEU A 1 251 ? -16.607 -16.511 8.739 1.00 96.69 251 LEU A C 1
ATOM 2032 O O . LEU A 1 251 ? -16.457 -15.400 9.244 1.00 96.69 251 LEU A O 1
ATOM 2036 N N . ARG A 1 252 ? -16.480 -17.628 9.466 1.00 96.69 252 ARG A N 1
ATOM 2037 C CA . ARG A 1 252 ? -16.204 -17.629 10.918 1.00 96.69 252 ARG A CA 1
ATOM 2038 C C . ARG A 1 252 ? -14.862 -16.975 11.282 1.00 96.69 252 ARG A C 1
ATOM 2040 O O . ARG A 1 252 ? -14.742 -16.378 12.348 1.00 96.69 252 ARG A O 1
ATOM 2047 N N . TYR A 1 253 ? -13.862 -17.097 10.406 1.00 96.69 253 TYR A N 1
ATOM 2048 C CA . TYR A 1 253 ? -12.499 -16.590 10.605 1.00 96.69 253 TYR A CA 1
ATOM 2049 C C . TYR A 1 253 ? -11.977 -15.919 9.318 1.00 96.69 253 TYR A C 1
ATOM 2051 O O . TYR A 1 253 ? -11.051 -16.435 8.690 1.00 96.69 253 TYR A O 1
ATOM 2059 N N . PRO A 1 254 ? -12.562 -14.783 8.892 1.00 96.50 254 PRO A N 1
ATOM 2060 C CA . PRO A 1 254 ? -12.349 -14.223 7.554 1.00 96.50 254 PRO A CA 1
ATOM 2061 C C . PRO A 1 254 ? -10.879 -13.878 7.297 1.00 96.50 254 PRO A C 1
ATOM 2063 O O . PRO A 1 254 ? -10.341 -14.208 6.242 1.00 96.50 254 PRO A O 1
ATOM 2066 N N . LEU A 1 255 ? -10.219 -13.287 8.300 1.00 95.12 255 LEU A N 1
ATOM 2067 C CA . LEU A 1 255 ? -8.815 -12.888 8.247 1.00 95.12 255 LEU A CA 1
ATOM 2068 C C . LEU A 1 255 ? -7.863 -14.093 8.151 1.00 95.12 255 LEU A C 1
ATOM 2070 O O . LEU A 1 255 ? -6.916 -14.072 7.368 1.00 95.12 255 LEU A O 1
ATOM 2074 N N . VAL A 1 256 ? -8.135 -15.160 8.911 1.00 94.69 256 VAL A N 1
ATOM 2075 C CA . VAL A 1 256 ? -7.334 -16.397 8.871 1.00 94.69 256 VAL A CA 1
ATOM 2076 C C . VAL A 1 256 ? -7.453 -17.045 7.494 1.00 94.69 256 VAL A C 1
ATOM 2078 O O . VAL A 1 256 ? -6.440 -17.384 6.893 1.00 94.69 256 VAL A O 1
ATOM 2081 N N . MET A 1 257 ? -8.673 -17.143 6.956 1.00 95.81 257 MET A N 1
ATOM 2082 C CA . MET A 1 257 ? -8.906 -17.713 5.626 1.00 95.81 257 MET A CA 1
ATOM 2083 C C . MET A 1 257 ? -8.240 -16.899 4.510 1.00 95.81 257 MET A C 1
ATOM 2085 O O . MET A 1 257 ? -7.707 -17.495 3.580 1.00 95.81 257 MET A O 1
ATOM 2089 N N . SER A 1 258 ? -8.204 -15.563 4.603 1.00 95.50 258 SER A N 1
ATOM 2090 C CA . SER A 1 258 ? -7.448 -14.756 3.635 1.00 95.50 258 SER A CA 1
ATOM 2091 C C . SER A 1 258 ? -5.939 -15.012 3.710 1.00 95.50 258 SER A C 1
ATOM 2093 O O . SER A 1 258 ? -5.319 -15.148 2.663 1.00 95.50 258 SER A O 1
ATOM 2095 N N . PHE A 1 259 ? -5.343 -15.146 4.905 1.00 91.94 259 PHE A N 1
ATOM 2096 C CA . PHE A 1 259 ? -3.911 -15.469 5.025 1.00 91.94 259 PHE A CA 1
ATOM 2097 C C . PHE A 1 259 ? -3.574 -16.875 4.518 1.00 91.94 259 PHE A C 1
ATOM 2099 O O . PHE A 1 259 ? -2.549 -17.053 3.869 1.00 91.94 259 PHE A O 1
ATOM 2106 N N . VAL A 1 260 ? -4.444 -17.863 4.760 1.00 91.25 260 VAL A N 1
ATOM 2107 C CA . VAL A 1 260 ? -4.279 -19.212 4.192 1.00 91.25 260 VAL A CA 1
ATOM 2108 C C . VAL A 1 260 ? -4.252 -19.151 2.664 1.00 91.25 260 VAL A C 1
ATOM 2110 O O . VAL A 1 260 ? -3.383 -19.769 2.060 1.00 91.25 260 VAL A O 1
ATOM 2113 N N . LEU A 1 261 ? -5.135 -18.370 2.030 1.00 90.62 261 LEU A N 1
ATOM 2114 C CA . LEU A 1 261 ? -5.114 -18.221 0.573 1.00 90.62 261 LEU A CA 1
ATOM 2115 C C . LEU A 1 261 ? -3.916 -17.427 0.051 1.00 90.62 261 LEU A C 1
ATOM 2117 O O . LEU A 1 261 ? -3.379 -17.819 -0.978 1.00 90.62 261 LEU A O 1
ATOM 2121 N N . ALA A 1 262 ? -3.457 -16.388 0.755 1.00 89.25 262 ALA A N 1
ATOM 2122 C CA . ALA A 1 262 ? -2.222 -15.683 0.402 1.00 89.25 262 ALA A CA 1
ATOM 2123 C C . ALA A 1 262 ? -1.024 -16.653 0.340 1.00 89.25 262 ALA A C 1
ATOM 2125 O O . ALA A 1 262 ? -0.289 -16.668 -0.644 1.00 89.25 262 ALA A O 1
ATOM 2126 N N . VAL A 1 263 ? -0.903 -17.554 1.327 1.00 84.94 263 VAL A N 1
ATOM 2127 C CA . VAL A 1 263 ? 0.095 -18.639 1.313 1.00 84.94 263 VAL A CA 1
ATOM 2128 C C . VAL A 1 263 ? -0.154 -19.622 0.164 1.00 84.94 263 VAL A C 1
ATOM 2130 O O . VAL A 1 263 ? 0.778 -19.957 -0.557 1.00 84.94 263 VAL A O 1
ATOM 2133 N N . CYS A 1 264 ? -1.389 -20.097 -0.036 1.00 84.62 264 CYS A N 1
ATOM 2134 C CA . CYS A 1 264 ? -1.695 -21.071 -1.092 1.00 84.62 264 CYS A CA 1
ATOM 2135 C C . CYS A 1 264 ? -1.418 -20.539 -2.506 1.00 84.62 264 CYS A C 1
ATOM 2137 O O . CYS A 1 264 ? -1.007 -21.304 -3.373 1.00 84.62 264 CYS A O 1
ATOM 2139 N N . VAL A 1 265 ? -1.649 -19.251 -2.754 1.00 82.31 265 VAL A N 1
ATOM 2140 C CA . VAL A 1 265 ? -1.541 -18.655 -4.091 1.00 82.31 265 VAL A CA 1
ATOM 2141 C C . VAL A 1 265 ? -0.086 -18.461 -4.528 1.00 82.31 265 VAL A C 1
ATOM 2143 O O . VAL A 1 265 ? 0.197 -18.573 -5.718 1.00 82.31 265 VAL A O 1
ATOM 2146 N N . GLN A 1 266 ? 0.857 -18.356 -3.587 1.00 72.44 266 GLN A N 1
ATOM 2147 C CA . GLN A 1 266 ? 2.298 -18.416 -3.881 1.00 72.44 266 GLN A CA 1
ATOM 2148 C C . GLN A 1 266 ? 2.755 -19.778 -4.452 1.00 72.44 266 GLN A C 1
ATOM 2150 O O . GLN A 1 266 ? 3.833 -19.856 -5.032 1.00 72.44 266 GLN A O 1
ATOM 2155 N N . TYR A 1 267 ? 1.927 -20.832 -4.367 1.00 69.25 267 TYR A N 1
ATOM 2156 C CA . TYR A 1 267 ? 2.149 -22.130 -5.036 1.00 69.25 267 TYR A CA 1
ATOM 2157 C C . TYR A 1 267 ? 1.451 -22.271 -6.390 1.00 69.25 267 TYR A C 1
ATOM 2159 O O . TYR A 1 267 ? 1.679 -23.255 -7.091 1.00 69.25 267 TYR A O 1
ATOM 2167 N N . GLY A 1 268 ? 0.556 -21.347 -6.748 1.00 65.75 268 GLY A N 1
ATOM 2168 C CA . GLY A 1 268 ? -0.255 -21.456 -7.964 1.00 65.75 268 GLY A CA 1
ATOM 2169 C C . GLY A 1 268 ? 0.486 -21.083 -9.250 1.00 65.75 268 GLY A C 1
ATOM 2170 O O . GLY A 1 268 ? -0.014 -21.374 -10.336 1.00 65.75 268 GLY A O 1
ATOM 2171 N N . GLY A 1 269 ? 1.648 -20.433 -9.123 1.00 62.16 269 GLY A N 1
ATOM 2172 C CA . GLY A 1 269 ? 2.285 -19.666 -10.194 1.00 62.16 269 GLY A CA 1
ATOM 2173 C C . GLY A 1 269 ? 1.507 -18.382 -10.512 1.00 62.16 269 GLY A C 1
ATOM 2174 O O . GLY A 1 269 ? 0.282 -18.325 -10.378 1.00 62.16 269 GLY A O 1
ATOM 2175 N N . SER A 1 270 ? 2.198 -17.324 -10.949 1.00 66.25 270 SER A N 1
ATOM 2176 C CA . SER A 1 270 ? 1.493 -16.134 -11.432 1.00 66.25 270 SER A CA 1
ATOM 2177 C C . SER A 1 270 ? 0.874 -16.398 -12.802 1.00 66.25 270 SER A C 1
ATOM 2179 O O . SER A 1 270 ? 1.570 -16.651 -13.783 1.00 66.25 270 SER A O 1
ATOM 2181 N N . SER A 1 271 ? -0.455 -16.324 -12.873 1.00 64.69 271 SER A N 1
ATOM 2182 C CA . SER A 1 271 ? -1.186 -16.418 -14.143 1.00 64.69 271 SER A CA 1
ATOM 2183 C C . SER A 1 271 ? -1.246 -15.086 -14.900 1.00 64.69 271 SER A C 1
ATOM 2185 O O . SER A 1 271 ? -1.718 -15.067 -16.036 1.00 64.69 271 SER A O 1
ATOM 2187 N N . GLY A 1 272 ? -0.847 -13.970 -14.267 1.00 68.69 272 GLY A N 1
ATOM 2188 C CA . GLY A 1 272 ? -1.011 -12.582 -14.737 1.00 68.69 272 GLY A CA 1
ATOM 2189 C C . GLY A 1 272 ? -2.469 -12.108 -14.886 1.00 68.69 272 GLY A C 1
ATOM 2190 O O . GLY A 1 272 ? -2.765 -10.918 -14.764 1.00 68.69 272 GLY A O 1
ATOM 2191 N N . PHE A 1 273 ? -3.395 -13.037 -15.119 1.00 81.06 273 PHE A N 1
ATOM 2192 C CA . PHE A 1 273 ? -4.814 -12.801 -15.318 1.00 81.06 273 PHE A CA 1
ATOM 2193 C C . PHE A 1 273 ? -5.426 -12.153 -14.074 1.00 81.06 273 PHE A C 1
ATOM 2195 O O . PHE A 1 273 ? -5.331 -12.673 -12.961 1.00 81.06 273 PHE A O 1
ATOM 2202 N N . PHE A 1 274 ? -6.038 -10.989 -14.280 1.00 80.19 274 PHE A N 1
ATOM 2203 C CA . PHE A 1 274 ? -6.617 -10.114 -13.262 1.00 80.19 274 PHE A CA 1
ATOM 2204 C C . PHE A 1 274 ? -5.678 -9.670 -12.128 1.00 80.19 274 PHE A C 1
ATOM 2206 O O . PHE A 1 274 ? -6.168 -9.035 -11.201 1.00 80.19 274 PHE A O 1
ATOM 2213 N N . ALA A 1 275 ? -4.369 -9.952 -12.196 1.00 83.88 275 ALA A N 1
ATOM 2214 C CA . ALA A 1 275 ? -3.459 -9.862 -11.047 1.00 83.88 275 ALA A CA 1
ATOM 2215 C C . ALA A 1 275 ? -3.984 -10.637 -9.818 1.00 83.88 275 ALA A C 1
ATOM 2217 O O . ALA A 1 275 ? -3.933 -10.179 -8.680 1.00 83.88 275 ALA A O 1
ATOM 2218 N N . LEU A 1 276 ? -4.544 -11.835 -10.049 1.00 87.88 276 LEU A N 1
ATOM 2219 C CA . LEU A 1 276 ? -5.100 -12.671 -8.976 1.00 87.88 276 LEU A CA 1
ATOM 2220 C C . LEU A 1 276 ? -4.079 -12.988 -7.873 1.00 87.88 276 LEU A C 1
ATOM 2222 O O . LEU A 1 276 ? -4.465 -13.133 -6.713 1.00 87.88 276 LEU A O 1
ATOM 2226 N N . THR A 1 277 ? -2.796 -13.092 -8.219 1.00 86.38 277 THR A N 1
ATOM 2227 C CA . THR A 1 277 ? -1.722 -13.398 -7.273 1.00 86.38 277 THR A CA 1
ATOM 2228 C C . THR A 1 277 ? -1.510 -12.243 -6.297 1.00 86.38 277 THR A C 1
ATOM 2230 O O . THR A 1 277 ? -1.597 -12.436 -5.084 1.00 86.38 277 THR A O 1
ATOM 2233 N N . GLU A 1 278 ? -1.359 -11.030 -6.823 1.00 86.88 278 GLU A N 1
ATOM 2234 C CA . GLU A 1 278 ? -1.268 -9.777 -6.077 1.00 86.88 278 GLU A CA 1
ATOM 2235 C C . GLU A 1 278 ? -2.540 -9.523 -5.250 1.00 86.88 278 GLU A C 1
ATOM 2237 O O . GLU A 1 278 ? -2.457 -9.221 -4.055 1.00 86.88 278 GLU A O 1
ATOM 2242 N N . PHE A 1 279 ? -3.723 -9.756 -5.833 1.00 92.31 279 PHE A N 1
ATOM 2243 C CA . PHE A 1 279 ? -4.995 -9.694 -5.118 1.00 92.31 279 PHE A CA 1
ATOM 2244 C C . PHE A 1 279 ? -4.977 -10.563 -3.860 1.00 92.31 279 PHE A C 1
ATOM 2246 O O . PHE A 1 279 ? -5.207 -10.045 -2.767 1.00 92.31 279 PHE A O 1
ATOM 2253 N N . PHE A 1 280 ? -4.701 -11.866 -3.979 1.00 92.00 280 PHE A N 1
ATOM 2254 C CA . PHE A 1 280 ? -4.718 -12.763 -2.822 1.00 92.00 280 PHE A CA 1
ATOM 2255 C C . PHE A 1 280 ? -3.592 -12.470 -1.825 1.00 92.00 280 PHE A C 1
ATOM 2257 O O . PHE A 1 280 ? -3.822 -12.631 -0.626 1.00 92.00 280 PHE A O 1
ATOM 2264 N N . ALA A 1 281 ? -2.435 -11.977 -2.277 1.00 88.12 281 ALA A N 1
ATOM 2265 C CA . ALA A 1 281 ? -1.349 -11.532 -1.406 1.00 88.12 281 ALA A CA 1
ATOM 2266 C C . ALA A 1 281 ? -1.757 -10.338 -0.523 1.00 88.12 281 ALA A C 1
ATOM 2268 O O . ALA A 1 281 ? -1.508 -10.340 0.685 1.00 88.12 281 ALA A O 1
ATOM 2269 N N . PHE A 1 282 ? -2.444 -9.333 -1.085 1.00 92.56 282 PHE A N 1
ATOM 2270 C CA . PHE A 1 282 ? -2.822 -8.126 -0.338 1.00 92.56 282 PHE A CA 1
ATOM 2271 C C . PHE A 1 282 ? -4.232 -8.156 0.285 1.00 92.56 282 PHE A C 1
ATOM 2273 O O . PHE A 1 282 ? -4.546 -7.349 1.172 1.00 92.56 282 PHE A O 1
ATOM 2280 N N . PHE A 1 283 ? -5.096 -9.092 -0.113 1.00 95.62 283 PHE A N 1
ATOM 2281 C CA . PHE A 1 283 ? -6.455 -9.237 0.421 1.00 95.62 283 PHE A CA 1
ATOM 2282 C C . PHE A 1 283 ? -6.547 -9.434 1.952 1.00 95.62 283 PHE A C 1
ATOM 2284 O O . PHE A 1 283 ? -7.477 -8.871 2.544 1.00 95.62 283 PHE A O 1
ATOM 2291 N N . PRO A 1 284 ? -5.607 -10.113 2.653 1.00 96.19 284 PRO A N 1
ATOM 2292 C CA . PRO A 1 284 ? -5.609 -10.173 4.114 1.00 96.19 284 PRO A CA 1
ATOM 2293 C C . PRO A 1 284 ? -5.604 -8.793 4.775 1.00 96.19 284 PRO A C 1
ATOM 2295 O O . PRO A 1 284 ? -6.323 -8.581 5.750 1.00 96.19 284 PRO A O 1
ATOM 2298 N N . TYR A 1 285 ? -4.871 -7.822 4.222 1.00 96.44 285 TYR A N 1
ATOM 2299 C CA . TYR A 1 285 ? -4.821 -6.460 4.762 1.00 96.44 285 TYR A CA 1
ATOM 2300 C C . TYR A 1 285 ? -6.132 -5.705 4.521 1.00 96.44 285 TYR A C 1
ATOM 2302 O O . TYR A 1 285 ? -6.589 -4.969 5.396 1.00 96.44 285 TYR A O 1
ATOM 2310 N N . TYR A 1 286 ? -6.809 -5.954 3.398 1.00 97.69 286 TYR A N 1
ATOM 2311 C CA . TYR A 1 286 ? -8.155 -5.432 3.144 1.00 97.69 286 TYR A CA 1
ATOM 2312 C C . TYR A 1 286 ? -9.196 -5.997 4.133 1.00 97.69 286 TYR A C 1
ATOM 2314 O O . TYR A 1 286 ? -9.979 -5.244 4.722 1.00 97.69 286 TYR A O 1
ATOM 2322 N N . ILE A 1 287 ? -9.168 -7.307 4.402 1.00 97.69 287 ILE A N 1
ATOM 2323 C CA . ILE A 1 287 ? -10.023 -7.945 5.419 1.00 97.69 287 ILE A CA 1
ATOM 2324 C C . ILE A 1 287 ? -9.671 -7.467 6.838 1.00 97.69 287 ILE A C 1
ATOM 2326 O O . ILE A 1 287 ? -10.572 -7.232 7.653 1.00 97.69 287 ILE A O 1
ATOM 2330 N N . LEU A 1 288 ? -8.387 -7.247 7.131 1.00 96.62 288 LEU A N 1
ATOM 2331 C CA . LEU A 1 288 ? -7.921 -6.637 8.377 1.00 96.62 288 LEU A CA 1
ATOM 2332 C C . LEU A 1 288 ? -8.497 -5.226 8.543 1.00 96.62 288 LEU A C 1
ATOM 2334 O O . LEU A 1 288 ? -9.027 -4.921 9.606 1.00 96.62 288 LEU A O 1
ATOM 2338 N N . GLY A 1 289 ? -8.493 -4.404 7.489 1.00 96.81 289 GLY A N 1
ATOM 2339 C CA . GLY A 1 289 ? -9.114 -3.078 7.481 1.00 96.81 289 GLY A CA 1
ATOM 2340 C C . GLY A 1 289 ? -10.602 -3.112 7.839 1.00 96.81 289 GLY A C 1
ATOM 2341 O O . GLY A 1 289 ? -11.036 -2.406 8.750 1.00 96.81 289 GLY A O 1
ATOM 2342 N N . ILE A 1 290 ? -11.387 -3.987 7.192 1.00 96.31 290 ILE A N 1
ATOM 2343 C CA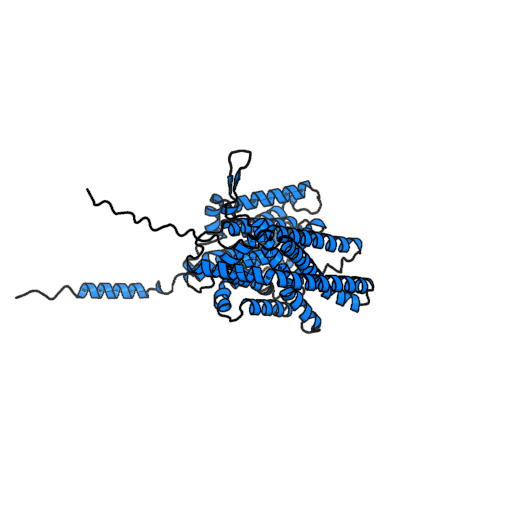 . ILE A 1 290 ? -12.817 -4.175 7.516 1.00 96.31 290 ILE A CA 1
ATOM 2344 C C . ILE A 1 290 ? -13.002 -4.644 8.968 1.00 96.31 290 ILE A C 1
ATOM 2346 O O . ILE A 1 290 ? -13.935 -4.216 9.649 1.00 96.31 290 ILE A O 1
ATOM 2350 N N . THR A 1 291 ? -12.125 -5.523 9.451 1.00 95.00 291 THR A N 1
ATOM 2351 C CA . THR A 1 291 ? -12.193 -6.067 10.813 1.00 95.00 291 THR A CA 1
ATOM 2352 C C . THR A 1 291 ? -11.864 -4.997 11.855 1.00 95.00 291 THR A C 1
ATOM 2354 O O . THR A 1 291 ? -12.607 -4.844 12.821 1.00 95.00 291 THR A O 1
ATOM 2357 N N . VAL A 1 292 ? -10.822 -4.192 11.633 1.00 93.50 292 VAL A N 1
ATOM 2358 C CA . VAL A 1 292 ? -10.440 -3.078 12.515 1.00 93.50 292 VAL A CA 1
ATOM 2359 C C . VAL A 1 292 ? -11.482 -1.957 12.490 1.00 93.50 292 VAL A C 1
ATOM 2361 O O . VAL A 1 292 ? -11.720 -1.352 13.528 1.00 93.50 292 VAL A O 1
ATOM 2364 N N . LYS A 1 293 ? -12.209 -1.742 11.383 1.00 92.56 293 LYS A N 1
ATOM 2365 C CA . LYS A 1 293 ? -13.351 -0.805 11.334 1.00 92.56 293 LYS A CA 1
ATOM 2366 C C . LYS A 1 293 ? -14.452 -1.145 12.351 1.00 92.56 293 LYS A C 1
ATOM 2368 O O . LYS A 1 293 ? -15.062 -0.240 12.911 1.00 92.56 293 LYS A O 1
ATOM 2373 N N . LYS A 1 294 ? -14.690 -2.434 12.643 1.00 89.12 294 LYS A N 1
ATOM 2374 C CA . LYS A 1 294 ? -15.624 -2.868 13.712 1.00 89.12 294 LYS A CA 1
ATOM 2375 C C . LYS A 1 294 ? -15.144 -2.486 15.121 1.00 89.12 294 LYS A C 1
ATOM 2377 O O . LYS A 1 294 ? -15.911 -2.584 16.071 1.00 89.12 294 LYS A O 1
ATOM 2382 N N . HIS A 1 295 ? -13.885 -2.072 15.238 1.00 89.50 295 HIS A N 1
ATOM 2383 C CA . HIS A 1 295 ? -13.208 -1.644 16.457 1.00 89.50 295 HIS A CA 1
ATOM 2384 C C . HIS A 1 295 ? -12.538 -0.268 16.262 1.00 89.50 295 HIS A C 1
ATOM 2386 O O . HIS A 1 295 ? -11.473 0.007 16.821 1.00 89.50 295 HIS A O 1
ATOM 2392 N N . ALA A 1 296 ? -13.144 0.591 15.429 1.00 88.44 296 ALA A N 1
ATOM 2393 C CA . ALA A 1 296 ? -12.603 1.892 15.029 1.00 88.44 296 ALA A CA 1
ATOM 2394 C C . ALA A 1 296 ? -12.185 2.748 16.233 1.00 88.44 296 ALA A C 1
ATOM 2396 O O . ALA A 1 296 ? -11.091 3.305 16.260 1.00 88.44 296 ALA A O 1
ATOM 2397 N N . ARG A 1 297 ? -13.023 2.787 17.275 1.00 84.19 297 ARG A N 1
ATOM 2398 C CA . ARG A 1 297 ? -12.771 3.562 18.494 1.00 84.19 297 ARG A CA 1
ATOM 2399 C C . ARG A 1 297 ? -11.596 3.026 19.306 1.00 84.19 297 ARG A C 1
ATOM 2401 O O . ARG A 1 297 ? -10.762 3.807 19.755 1.00 84.19 297 ARG A O 1
ATOM 2408 N N . GLN A 1 298 ? -11.508 1.707 19.468 1.00 86.62 298 GLN A N 1
ATOM 2409 C CA . GLN A 1 298 ? -10.384 1.035 20.126 1.00 86.62 298 GLN A CA 1
ATOM 2410 C C . GLN A 1 298 ? -9.076 1.332 19.377 1.00 86.62 298 GLN A C 1
ATOM 2412 O O . GLN A 1 298 ? -8.047 1.606 19.993 1.00 86.62 298 GLN A O 1
ATOM 2417 N N . PHE A 1 299 ? -9.123 1.304 18.043 1.00 89.62 299 PHE A N 1
ATOM 2418 C CA . PHE A 1 299 ? -7.972 1.562 17.185 1.00 89.62 299 PHE A CA 1
ATOM 2419 C C . PHE A 1 299 ? -7.534 3.035 17.205 1.00 89.62 299 PHE A C 1
ATOM 2421 O O . PHE A 1 299 ? -6.343 3.315 17.337 1.00 89.62 299 PHE A O 1
ATOM 2428 N N . ALA A 1 300 ? -8.480 3.978 17.157 1.00 87.44 300 ALA A N 1
ATOM 2429 C CA . ALA A 1 300 ? -8.201 5.405 17.307 1.00 87.44 300 ALA A CA 1
ATOM 2430 C C . ALA A 1 300 ? -7.543 5.710 18.663 1.00 87.44 300 ALA A C 1
ATOM 2432 O O . ALA A 1 300 ? -6.497 6.356 18.696 1.00 87.44 300 ALA A O 1
ATOM 2433 N N . GLN A 1 301 ? -8.081 5.152 19.756 1.00 84.56 301 GLN A N 1
ATOM 2434 C CA . GLN A 1 301 ? -7.481 5.268 21.088 1.00 84.56 301 GLN A CA 1
ATOM 2435 C C . GLN A 1 301 ? -6.054 4.710 21.127 1.00 84.56 301 GLN A C 1
ATOM 2437 O O . GLN A 1 301 ? -5.164 5.392 21.621 1.00 84.56 301 GLN A O 1
ATOM 2442 N N . PHE A 1 302 ? -5.807 3.519 20.570 1.00 87.75 302 PHE A N 1
ATOM 2443 C CA . PHE A 1 302 ? -4.464 2.931 20.499 1.00 87.75 302 PHE A CA 1
ATOM 2444 C C . PHE A 1 302 ? -3.440 3.864 19.821 1.00 87.75 302 PHE A C 1
ATOM 2446 O O . PHE A 1 302 ? -2.343 4.054 20.352 1.00 87.75 302 PHE A O 1
ATOM 2453 N N . LEU A 1 303 ? -3.806 4.493 18.696 1.00 89.00 303 LEU A N 1
ATOM 2454 C CA . LEU A 1 303 ? -2.970 5.468 17.970 1.00 89.00 303 LEU A CA 1
ATOM 2455 C C . LEU A 1 303 ? -2.750 6.795 18.729 1.00 89.00 303 LEU A C 1
ATOM 2457 O O . LEU A 1 303 ? -1.866 7.588 18.384 1.00 89.00 303 LEU A O 1
ATOM 2461 N N . GLU A 1 304 ? -3.562 7.052 19.750 1.00 86.69 304 GLU A N 1
ATOM 2462 C CA . GLU A 1 304 ? -3.518 8.238 20.608 1.00 86.69 304 GLU A CA 1
ATOM 2463 C C . GLU A 1 304 ? -2.904 7.958 21.987 1.00 86.69 304 GLU A C 1
ATOM 2465 O O . GLU A 1 304 ? -2.580 8.903 22.706 1.00 86.69 304 GLU A O 1
ATOM 2470 N N . TRP A 1 305 ? -2.647 6.692 22.340 1.00 85.69 305 TRP A N 1
ATOM 2471 C CA . TRP A 1 305 ? -1.926 6.352 23.564 1.00 85.69 305 TRP A CA 1
ATOM 2472 C C . TRP A 1 305 ? -0.513 6.942 23.567 1.00 85.69 305 TRP A C 1
ATOM 2474 O O . TRP A 1 305 ? 0.246 6.896 22.588 1.00 85.69 305 TRP A O 1
ATOM 2484 N N . LYS A 1 306 ? -0.136 7.468 24.730 1.00 84.38 306 LYS A N 1
ATOM 2485 C CA . LYS A 1 306 ? 1.177 8.047 24.983 1.00 84.38 306 LYS A CA 1
ATOM 2486 C C . LYS A 1 306 ? 2.272 7.011 24.748 1.00 84.38 306 LYS A C 1
ATOM 2488 O O . LYS A 1 306 ? 2.241 5.906 25.276 1.00 84.38 306 LYS A O 1
ATOM 2493 N N . GLY A 1 307 ? 3.255 7.382 23.935 1.00 83.50 307 GLY A N 1
ATOM 2494 C CA . GLY A 1 307 ? 4.333 6.485 23.528 1.00 83.50 307 GLY A CA 1
ATOM 2495 C C . GLY A 1 307 ? 4.037 5.638 22.288 1.00 83.50 307 GLY A C 1
ATOM 2496 O O . GLY A 1 307 ? 5.002 5.288 21.617 1.00 83.50 307 GLY A O 1
ATOM 2497 N N . THR A 1 308 ? 2.775 5.392 21.894 1.00 87.56 308 THR A N 1
ATOM 2498 C CA . THR A 1 308 ? 2.473 4.633 20.659 1.00 87.56 308 THR A CA 1
ATOM 2499 C C . THR A 1 308 ? 3.096 5.318 19.450 1.00 87.56 308 THR A C 1
ATOM 2501 O O . THR A 1 308 ? 3.880 4.701 18.738 1.00 87.56 308 THR A O 1
ATOM 2504 N N . ARG A 1 309 ? 2.843 6.620 19.259 1.00 89.88 309 ARG A N 1
ATOM 2505 C CA . ARG A 1 309 ? 3.400 7.378 18.122 1.00 89.88 309 ARG A CA 1
ATOM 2506 C C . ARG A 1 309 ? 4.931 7.372 18.092 1.00 89.88 309 ARG A C 1
ATOM 2508 O O . ARG A 1 309 ? 5.514 7.284 17.020 1.00 89.88 309 ARG A O 1
ATOM 2515 N N . VAL A 1 310 ? 5.577 7.430 19.260 1.00 90.06 310 VAL A N 1
ATOM 2516 C CA . VAL A 1 310 ? 7.046 7.401 19.384 1.00 90.06 310 VAL A CA 1
ATOM 2517 C C . VAL A 1 310 ? 7.591 6.009 19.062 1.00 90.06 310 VAL A C 1
ATOM 2519 O O . VAL A 1 310 ? 8.547 5.898 18.302 1.00 90.06 310 VAL A O 1
ATOM 2522 N N . GLY A 1 311 ? 6.969 4.946 19.581 1.00 88.69 311 GLY A N 1
ATOM 2523 C CA . GLY A 1 311 ? 7.339 3.568 19.262 1.00 88.69 311 GLY A CA 1
ATOM 2524 C C . GLY A 1 311 ? 7.165 3.256 17.779 1.00 88.69 311 GLY A C 1
ATOM 2525 O O . GLY A 1 311 ? 8.107 2.792 17.144 1.00 88.69 311 GLY A O 1
ATOM 2526 N N . LEU A 1 312 ? 6.016 3.616 17.205 1.00 92.62 312 LEU A N 1
ATOM 2527 C CA . LEU A 1 312 ? 5.738 3.482 15.776 1.00 92.62 312 LEU A CA 1
ATOM 2528 C C . LEU A 1 312 ? 6.745 4.260 14.916 1.00 92.62 312 LEU A C 1
ATOM 2530 O O . LEU A 1 312 ? 7.271 3.702 13.957 1.00 92.62 312 LEU A O 1
ATOM 2534 N N . ALA A 1 313 ? 7.071 5.507 15.276 1.00 92.44 313 ALA A N 1
ATOM 2535 C CA . ALA A 1 313 ? 8.085 6.302 14.582 1.00 92.44 313 ALA A CA 1
ATOM 2536 C C . ALA A 1 313 ? 9.476 5.650 14.637 1.00 92.44 313 ALA A C 1
ATOM 2538 O O . ALA A 1 313 ? 10.153 5.551 13.616 1.00 92.44 313 ALA A O 1
ATOM 2539 N N . LEU A 1 314 ? 9.896 5.168 15.811 1.00 91.00 314 LEU A N 1
ATOM 2540 C CA . LEU A 1 314 ? 11.186 4.498 15.988 1.00 91.00 314 LEU A CA 1
ATOM 2541 C C . LEU A 1 314 ? 11.240 3.139 15.278 1.00 91.00 314 LEU A C 1
ATOM 2543 O O . LEU A 1 314 ? 12.272 2.811 14.703 1.00 91.00 314 LEU A O 1
ATOM 2547 N N . GLY A 1 315 ? 10.142 2.380 15.251 1.00 89.19 315 GLY A N 1
ATOM 2548 C CA . GLY A 1 315 ? 10.026 1.152 14.461 1.00 89.19 315 GLY A CA 1
ATOM 2549 C C . GLY A 1 315 ? 10.128 1.425 12.958 1.00 89.19 315 GLY A C 1
ATOM 2550 O O . GLY A 1 315 ? 10.917 0.791 12.265 1.00 89.19 315 GLY A O 1
ATOM 2551 N N . PHE A 1 316 ? 9.407 2.430 12.462 1.00 92.06 316 PHE A N 1
ATOM 2552 C CA . PHE A 1 316 ? 9.450 2.851 11.059 1.00 92.06 316 PHE A CA 1
ATOM 2553 C C . PHE A 1 316 ? 10.857 3.313 10.637 1.00 92.06 316 PHE A C 1
ATOM 2555 O O . PHE A 1 316 ? 11.377 2.877 9.610 1.00 92.06 316 PHE A O 1
ATOM 2562 N N . MET A 1 317 ? 11.517 4.125 11.471 1.00 92.00 317 MET A N 1
ATOM 2563 C CA . MET A 1 317 ? 12.906 4.544 11.256 1.00 92.00 317 MET A CA 1
ATOM 2564 C C . MET A 1 317 ? 13.893 3.375 11.345 1.00 92.00 317 MET A C 1
ATOM 2566 O O . MET A 1 317 ? 14.817 3.306 10.536 1.00 92.00 317 MET A O 1
ATOM 2570 N N . LEU A 1 318 ? 13.705 2.434 12.277 1.00 88.81 318 LEU A N 1
ATOM 2571 C CA . LEU A 1 318 ? 14.555 1.248 12.365 1.00 88.81 318 LEU A CA 1
ATOM 2572 C C . LEU A 1 318 ? 14.396 0.361 11.125 1.00 88.81 318 LEU A C 1
ATOM 2574 O O . LEU A 1 318 ? 15.404 -0.109 10.614 1.00 88.81 318 LEU A O 1
ATOM 2578 N N . MET A 1 319 ? 13.185 0.188 10.582 1.00 88.56 319 MET A N 1
ATOM 2579 C CA . MET A 1 319 ? 12.991 -0.520 9.308 1.00 88.56 319 MET A CA 1
ATOM 2580 C C . MET A 1 319 ? 13.708 0.158 8.143 1.00 88.56 319 MET A C 1
ATOM 2582 O O . MET A 1 319 ? 14.288 -0.527 7.299 1.00 88.56 319 MET A O 1
ATOM 2586 N N . PHE A 1 320 ? 13.721 1.492 8.103 1.00 87.75 320 PHE A N 1
ATOM 2587 C CA . PHE A 1 320 ? 14.478 2.227 7.093 1.00 87.75 320 PHE A CA 1
ATOM 2588 C C . PHE A 1 320 ? 15.989 1.991 7.241 1.00 87.75 320 PHE A C 1
ATOM 2590 O O . PHE A 1 320 ? 16.658 1.676 6.259 1.00 87.75 320 PHE A O 1
ATOM 2597 N N . VAL A 1 321 ? 16.519 2.039 8.469 1.00 85.69 321 VAL A N 1
ATOM 2598 C CA . VAL A 1 321 ? 17.932 1.729 8.759 1.00 85.69 321 VAL A CA 1
ATOM 2599 C C . VAL A 1 321 ? 18.277 0.275 8.426 1.00 85.69 321 VAL A C 1
ATOM 2601 O O . VAL A 1 321 ? 19.297 0.034 7.790 1.00 85.69 321 VAL A O 1
ATOM 2604 N N . VAL A 1 322 ? 17.426 -0.691 8.783 1.00 81.94 322 VAL A N 1
ATOM 2605 C CA . VAL A 1 322 ? 17.587 -2.106 8.407 1.00 81.94 322 VAL A CA 1
ATOM 2606 C C . VAL A 1 322 ? 17.635 -2.246 6.886 1.00 81.94 322 VAL A C 1
ATOM 2608 O O . VAL A 1 322 ? 18.535 -2.901 6.378 1.00 81.94 322 VAL A O 1
ATOM 2611 N N . THR A 1 323 ? 16.759 -1.554 6.152 1.00 81.75 323 THR A N 1
ATOM 2612 C CA . THR A 1 323 ? 16.770 -1.557 4.679 1.00 81.75 323 THR A CA 1
ATOM 2613 C C . THR A 1 323 ? 18.073 -0.976 4.113 1.00 81.75 323 THR A C 1
ATOM 2615 O O . THR A 1 323 ? 18.673 -1.575 3.220 1.00 81.75 323 THR A O 1
ATOM 2618 N N . ILE A 1 324 ? 18.557 0.150 4.658 1.00 80.31 324 ILE A N 1
ATOM 2619 C CA . ILE A 1 324 ? 19.854 0.745 4.287 1.00 80.31 324 ILE A CA 1
ATOM 2620 C C . ILE A 1 324 ? 20.997 -0.245 4.532 1.00 80.31 324 ILE A C 1
ATOM 2622 O O . ILE A 1 324 ? 21.822 -0.440 3.645 1.00 80.31 324 ILE A O 1
ATOM 2626 N N . VAL A 1 325 ? 21.053 -0.876 5.708 1.00 79.31 325 VAL A N 1
ATOM 2627 C CA . VAL A 1 325 ? 22.125 -1.814 6.078 1.00 79.31 325 VAL A CA 1
ATOM 2628 C C . VAL A 1 325 ? 22.084 -3.065 5.201 1.00 79.31 325 VAL A C 1
ATOM 2630 O O . VAL A 1 325 ? 23.114 -3.448 4.650 1.00 79.31 325 VAL A O 1
ATOM 2633 N N . SER A 1 326 ? 20.907 -3.662 4.995 1.00 74.00 326 SER A N 1
ATOM 2634 C CA . SER A 1 326 ? 20.725 -4.814 4.104 1.00 74.00 326 SER A CA 1
ATOM 2635 C C . SER A 1 326 ? 21.189 -4.516 2.675 1.00 74.00 326 SER A C 1
ATOM 2637 O O . SER A 1 326 ? 21.858 -5.350 2.065 1.00 74.00 326 SER A O 1
ATOM 2639 N N . TYR A 1 327 ? 20.898 -3.320 2.151 1.00 69.88 327 TYR A N 1
ATOM 2640 C CA . TYR A 1 327 ? 21.324 -2.930 0.805 1.00 69.88 327 TYR A CA 1
ATOM 2641 C C . TYR A 1 327 ? 22.792 -2.463 0.736 1.00 69.88 327 TYR A C 1
ATOM 2643 O O . TYR A 1 327 ? 23.465 -2.675 -0.269 1.00 69.88 327 TYR A O 1
ATOM 2651 N N . GLY A 1 328 ? 23.337 -1.864 1.796 1.00 68.69 328 GLY A N 1
ATOM 2652 C CA . GLY A 1 328 ? 24.763 -1.530 1.887 1.00 68.69 328 GLY A CA 1
ATOM 2653 C C . GLY A 1 328 ? 25.633 -2.788 1.842 1.00 68.69 328 GLY A C 1
ATOM 2654 O O . GLY A 1 328 ? 26.535 -2.895 1.011 1.00 68.69 328 GLY A O 1
ATOM 2655 N N . LEU A 1 329 ? 25.267 -3.789 2.651 1.00 65.44 329 LEU A N 1
ATOM 2656 C CA . LEU A 1 329 ? 25.917 -5.101 2.682 1.00 65.44 329 LEU A CA 1
ATOM 2657 C C . LEU A 1 329 ? 25.823 -5.849 1.339 1.00 65.44 329 LEU A C 1
ATOM 2659 O O . LEU A 1 329 ? 26.751 -6.587 1.012 1.00 65.44 329 LEU A O 1
ATOM 2663 N N . LYS A 1 330 ? 24.762 -5.640 0.537 1.00 67.44 330 LYS A N 1
ATOM 2664 C CA . LYS A 1 330 ? 24.658 -6.172 -0.840 1.00 67.44 330 LYS A CA 1
ATOM 2665 C C . LYS A 1 330 ? 25.868 -5.762 -1.683 1.00 67.44 330 LYS A C 1
ATOM 2667 O O . LYS A 1 330 ? 26.550 -6.614 -2.252 1.00 67.44 330 LYS A O 1
ATOM 2672 N N . ASN A 1 331 ? 26.121 -4.454 -1.732 1.00 63.25 331 ASN A N 1
ATOM 2673 C CA . ASN A 1 331 ? 27.099 -3.855 -2.636 1.00 63.25 331 ASN A CA 1
ATOM 2674 C C . ASN A 1 331 ? 28.540 -4.145 -2.196 1.00 63.25 331 ASN A C 1
ATOM 2676 O O . ASN A 1 331 ? 29.363 -4.510 -3.031 1.00 63.25 331 ASN A O 1
ATOM 2680 N N . GLU A 1 332 ? 28.849 -4.019 -0.899 1.00 60.47 332 GLU A N 1
ATOM 2681 C CA . GLU A 1 332 ? 30.213 -4.243 -0.389 1.00 60.47 332 GLU A CA 1
ATOM 2682 C C . GLU A 1 332 ? 30.658 -5.708 -0.483 1.00 60.47 332 GLU A C 1
ATOM 2684 O O . GLU A 1 332 ? 31.833 -5.984 -0.716 1.00 60.47 332 GLU A O 1
ATOM 2689 N N . LEU A 1 333 ? 29.731 -6.659 -0.330 1.00 55.28 333 LEU A N 1
ATOM 2690 C CA . LEU A 1 333 ? 30.042 -8.091 -0.348 1.00 55.28 333 LEU A CA 1
ATOM 2691 C C . LEU A 1 333 ? 29.945 -8.724 -1.747 1.00 55.28 333 LEU A C 1
ATOM 2693 O O . LEU A 1 333 ? 30.096 -9.940 -1.872 1.00 55.28 333 LEU A O 1
ATOM 2697 N N . GLY A 1 334 ? 29.661 -7.938 -2.795 1.00 54.19 334 GLY A N 1
ATOM 2698 C CA . GLY A 1 334 ? 29.454 -8.451 -4.157 1.00 54.19 334 GLY A CA 1
ATOM 2699 C C . GLY A 1 334 ? 28.267 -9.416 -4.277 1.00 54.19 334 GLY A C 1
ATOM 2700 O O . GLY A 1 334 ? 28.184 -10.194 -5.227 1.00 54.19 334 GLY A O 1
ATOM 2701 N N . LEU A 1 335 ? 27.345 -9.382 -3.311 1.00 53.34 335 LEU A N 1
ATOM 2702 C CA . LEU A 1 335 ? 26.182 -10.259 -3.205 1.00 53.34 335 LEU A CA 1
ATOM 2703 C C . LEU A 1 335 ? 25.069 -9.777 -4.146 1.00 53.34 335 LEU A C 1
ATOM 2705 O O . LEU A 1 335 ? 23.965 -9.538 -3.683 1.00 53.34 335 LEU A O 1
ATOM 2709 N N . ASN A 1 336 ? 25.361 -9.586 -5.438 1.00 53.28 336 ASN A N 1
ATOM 2710 C CA . ASN A 1 336 ? 24.406 -9.028 -6.405 1.00 53.28 336 ASN A CA 1
ATOM 2711 C C . ASN A 1 336 ? 23.420 -10.055 -6.977 1.00 53.28 336 ASN A C 1
ATOM 2713 O O . ASN A 1 336 ? 22.269 -9.692 -7.177 1.00 53.28 336 ASN A O 1
ATOM 2717 N N . SER A 1 337 ? 23.845 -11.310 -7.179 1.00 44.50 337 SER A N 1
ATOM 2718 C CA . SER A 1 337 ? 22.990 -12.433 -7.624 1.00 44.50 337 SER A CA 1
ATOM 2719 C C . SER A 1 337 ? 22.180 -13.054 -6.479 1.00 44.50 337 SER A C 1
ATOM 2721 O O . SER A 1 337 ? 21.054 -13.525 -6.623 1.00 44.50 337 SER A O 1
ATOM 2723 N N . VAL A 1 338 ? 22.740 -12.987 -5.277 1.00 41.28 338 VAL A N 1
ATOM 2724 C CA . VAL A 1 338 ? 21.961 -12.936 -4.038 1.00 41.28 338 VAL A CA 1
ATOM 2725 C C . VAL A 1 338 ? 21.247 -11.578 -4.025 1.00 41.28 338 VAL A C 1
ATOM 2727 O O . VAL A 1 338 ? 21.753 -10.637 -4.604 1.00 41.28 338 VAL A O 1
ATOM 2730 N N . LEU A 1 339 ? 20.080 -11.409 -3.406 1.00 43.72 339 LEU A N 1
ATOM 2731 C CA . LEU A 1 339 ? 19.402 -10.096 -3.353 1.00 43.72 339 LEU A CA 1
ATOM 2732 C C . LEU A 1 339 ? 19.022 -9.468 -4.733 1.00 43.72 339 LEU A C 1
ATOM 2734 O O . LEU A 1 339 ? 18.468 -8.372 -4.765 1.00 43.72 339 LEU A O 1
ATOM 2738 N N . GLU A 1 340 ? 19.293 -10.125 -5.870 1.00 46.59 340 GLU A N 1
ATOM 2739 C CA . GLU A 1 340 ? 18.503 -10.057 -7.123 1.00 46.59 340 GLU A CA 1
ATOM 2740 C C . GLU A 1 340 ? 17.250 -10.946 -7.040 1.00 46.59 340 GLU A C 1
ATOM 2742 O O . GLU A 1 340 ? 16.282 -10.711 -7.747 1.00 46.59 340 GLU A O 1
ATOM 2747 N N . HIS A 1 341 ? 17.239 -11.912 -6.114 1.00 42.03 341 HIS A N 1
ATOM 2748 C CA . HIS A 1 341 ? 16.047 -12.672 -5.698 1.00 42.03 341 HIS A CA 1
ATOM 2749 C C . HIS A 1 341 ? 15.631 -12.302 -4.261 1.00 42.03 341 HIS A C 1
ATOM 2751 O O . HIS A 1 341 ? 15.422 -13.166 -3.413 1.00 42.03 341 HIS A O 1
ATOM 2757 N N . THR A 1 342 ? 15.702 -11.019 -3.882 1.00 43.12 342 THR A N 1
ATOM 2758 C CA . THR A 1 342 ? 14.864 -10.483 -2.784 1.00 43.12 342 THR A CA 1
ATOM 2759 C C . THR A 1 342 ? 13.789 -9.617 -3.435 1.00 43.12 342 THR A C 1
ATOM 2761 O O . THR A 1 342 ? 13.826 -8.400 -3.302 1.00 43.12 342 THR A O 1
ATOM 2764 N N . GLY A 1 343 ? 12.822 -10.217 -4.126 1.00 45.41 343 GLY A N 1
ATOM 2765 C CA . GLY A 1 343 ? 12.285 -11.554 -3.835 1.00 45.41 343 GLY A CA 1
ATOM 2766 C C . GLY A 1 343 ? 11.459 -11.591 -2.547 1.00 45.41 343 GLY A C 1
ATOM 2767 O O . GLY A 1 343 ? 10.622 -12.459 -2.381 1.00 45.41 343 GLY A O 1
ATOM 2768 N N . TRP A 1 344 ? 11.587 -10.594 -1.660 1.00 45.69 344 TRP A N 1
ATOM 2769 C CA . TRP A 1 344 ? 10.620 -10.419 -0.571 1.00 45.69 344 TRP A CA 1
ATOM 2770 C C . TRP A 1 344 ? 9.294 -9.851 -1.093 1.00 45.69 344 TRP A C 1
ATOM 2772 O O . TRP A 1 344 ? 8.238 -10.123 -0.531 1.00 45.69 344 TRP A O 1
ATOM 2782 N N . PHE A 1 345 ? 9.352 -9.106 -2.203 1.00 46.00 345 PHE A N 1
ATOM 2783 C CA . PHE A 1 345 ? 8.174 -8.718 -2.972 1.00 46.00 345 PHE A CA 1
ATOM 2784 C C . PHE A 1 345 ? 7.858 -9.689 -4.094 1.00 46.00 345 PHE A C 1
ATOM 2786 O O . PHE A 1 345 ? 6.707 -10.080 -4.203 1.00 46.00 345 PHE A O 1
ATOM 2793 N N . ASP A 1 346 ? 8.846 -10.173 -4.847 1.00 45.88 346 ASP A N 1
ATOM 2794 C CA . ASP A 1 346 ? 8.565 -11.122 -5.928 1.00 45.88 346 ASP A CA 1
ATOM 2795 C C . ASP A 1 346 ? 8.029 -12.468 -5.405 1.00 45.88 346 ASP A C 1
ATOM 2797 O O . ASP A 1 346 ? 7.215 -13.084 -6.085 1.00 45.88 346 ASP A O 1
ATOM 2801 N N . ALA A 1 347 ? 8.359 -12.895 -4.177 1.00 46.44 347 ALA A N 1
ATOM 2802 C CA . ALA A 1 347 ? 7.668 -14.014 -3.526 1.00 46.44 347 ALA A CA 1
ATOM 2803 C C . ALA A 1 347 ? 6.276 -13.629 -2.989 1.00 46.44 347 ALA A C 1
ATOM 2805 O O . ALA A 1 347 ? 5.360 -14.444 -3.065 1.00 46.44 347 ALA A O 1
ATOM 2806 N N . MET A 1 348 ? 6.066 -12.400 -2.487 1.00 46.06 348 MET A N 1
ATOM 2807 C CA . MET A 1 348 ? 4.728 -11.962 -2.055 1.00 46.06 348 MET A CA 1
ATOM 2808 C C . MET A 1 348 ? 3.748 -11.814 -3.220 1.00 46.06 348 MET A C 1
ATOM 2810 O O . MET A 1 348 ? 2.637 -12.323 -3.132 1.00 46.06 348 MET A O 1
ATOM 2814 N N . GLU A 1 349 ? 4.181 -11.210 -4.323 1.00 49.38 349 GLU A N 1
ATOM 2815 C CA . GLU A 1 349 ? 3.452 -11.090 -5.590 1.00 49.38 349 GLU A CA 1
ATOM 2816 C C . GLU A 1 349 ? 3.467 -12.401 -6.409 1.00 49.38 349 GLU A C 1
ATOM 2818 O O . GLU A 1 349 ? 2.920 -12.444 -7.508 1.00 49.38 349 GLU A O 1
ATOM 2823 N N . GLY A 1 350 ? 4.095 -13.475 -5.903 1.00 47.41 350 GLY A N 1
ATOM 2824 C CA . GLY A 1 350 ? 4.193 -14.795 -6.549 1.00 47.41 350 GLY A CA 1
ATOM 2825 C C . GLY A 1 350 ? 4.812 -14.783 -7.955 1.00 47.41 350 GLY A C 1
ATOM 2826 O O . GLY A 1 350 ? 4.509 -15.649 -8.778 1.00 47.41 350 GLY A O 1
ATOM 2827 N N . LYS A 1 351 ? 5.659 -13.786 -8.231 1.00 51.62 351 LYS A N 1
ATOM 2828 C CA . LYS A 1 351 ? 6.478 -13.630 -9.442 1.00 51.62 351 LYS A CA 1
ATOM 2829 C C . LYS A 1 351 ? 7.689 -14.561 -9.430 1.00 51.62 351 LYS A C 1
ATOM 2831 O O . LYS A 1 351 ? 8.032 -15.118 -10.469 1.00 51.62 351 LYS A O 1
ATOM 2836 N N . GLU A 1 352 ? 8.273 -14.810 -8.257 1.00 53.09 352 GLU A N 1
ATOM 2837 C CA . GLU A 1 352 ? 9.100 -15.999 -8.021 1.00 53.09 352 GLU A CA 1
ATOM 2838 C C . GLU A 1 352 ? 8.166 -17.213 -7.896 1.00 53.09 352 GLU A C 1
ATOM 2840 O O . GLU A 1 352 ? 7.811 -17.661 -6.807 1.00 53.09 352 GLU A O 1
ATOM 2845 N N . GLY A 1 353 ? 7.698 -17.705 -9.045 1.00 48.28 353 GLY A N 1
ATOM 2846 C CA . GLY A 1 353 ? 6.848 -18.886 -9.123 1.00 48.28 353 GLY A CA 1
ATOM 2847 C C . GLY A 1 353 ? 7.630 -20.148 -8.770 1.00 48.28 353 GLY A C 1
ATOM 2848 O O . GLY A 1 353 ? 8.263 -20.734 -9.645 1.00 48.28 353 GLY A O 1
ATOM 2849 N N . PHE A 1 354 ? 7.558 -20.574 -7.508 1.00 52.44 354 PHE A N 1
ATOM 2850 C CA . PHE A 1 354 ? 8.046 -21.883 -7.072 1.00 52.44 354 PHE A CA 1
ATOM 2851 C C . PHE A 1 354 ? 7.320 -22.985 -7.856 1.00 52.44 354 PHE A C 1
ATOM 2853 O O . PHE A 1 354 ? 6.093 -23.100 -7.765 1.00 52.44 354 PHE A O 1
ATOM 2860 N N . ASP A 1 355 ? 8.045 -23.809 -8.620 1.00 54.41 355 ASP A N 1
ATOM 2861 C CA . ASP A 1 355 ? 7.412 -24.918 -9.337 1.00 54.41 355 ASP A CA 1
ATOM 2862 C C . ASP A 1 355 ? 7.054 -26.006 -8.322 1.00 54.41 355 ASP A C 1
ATOM 2864 O O . ASP A 1 355 ? 7.912 -26.649 -7.711 1.00 54.41 355 ASP A O 1
ATOM 2868 N N . PHE A 1 356 ? 5.751 -26.241 -8.172 1.00 53.00 356 PHE A N 1
ATOM 2869 C CA . PHE A 1 356 ? 5.177 -27.263 -7.302 1.00 53.00 356 PHE A CA 1
ATOM 2870 C C . PHE A 1 356 ? 5.794 -28.661 -7.511 1.00 53.00 356 PHE A C 1
ATOM 2872 O O . PHE A 1 356 ? 5.753 -29.492 -6.604 1.00 53.00 356 PHE A O 1
ATOM 2879 N N . LYS A 1 357 ? 6.365 -28.945 -8.691 1.00 55.50 357 LYS A N 1
ATOM 2880 C CA . LYS A 1 357 ? 7.012 -30.225 -9.013 1.00 55.50 357 LYS A CA 1
ATOM 2881 C C . LYS A 1 357 ? 8.488 -30.313 -8.620 1.00 55.50 357 LYS A C 1
ATOM 2883 O O . LYS A 1 357 ? 8.933 -31.428 -8.351 1.00 55.50 357 LYS A O 1
ATOM 2888 N N . SER A 1 358 ? 9.242 -29.211 -8.590 1.00 58.44 358 SER A N 1
ATOM 2889 C CA . SER A 1 358 ? 10.662 -29.218 -8.190 1.00 58.44 358 SER A CA 1
ATOM 2890 C C . SER A 1 358 ? 10.878 -28.792 -6.740 1.00 58.44 358 SER A C 1
ATOM 2892 O O . SER A 1 358 ? 11.757 -29.330 -6.067 1.00 58.44 358 SER A O 1
ATOM 2894 N N . ASP A 1 359 ? 10.046 -27.880 -6.234 1.00 57.34 359 ASP A N 1
ATOM 2895 C CA . ASP A 1 359 ? 10.353 -27.093 -5.035 1.00 57.34 359 ASP A CA 1
ATOM 2896 C C . ASP A 1 359 ? 9.545 -27.524 -3.801 1.00 57.34 359 ASP A C 1
ATOM 2898 O O . ASP A 1 359 ? 9.578 -26.848 -2.767 1.00 57.34 359 ASP A O 1
ATOM 2902 N N . TYR A 1 360 ? 8.851 -28.671 -3.861 1.00 64.19 360 TYR A N 1
ATOM 2903 C CA . TYR A 1 360 ? 8.090 -29.250 -2.740 1.00 64.19 360 TYR A CA 1
ATOM 2904 C C . TYR A 1 360 ? 8.999 -29.878 -1.664 1.00 64.19 360 TYR A C 1
ATOM 2906 O O . TYR A 1 360 ? 8.844 -31.020 -1.230 1.00 64.19 360 TYR A O 1
ATOM 2914 N N . SER A 1 361 ? 9.958 -29.095 -1.178 1.00 62.78 361 SER A N 1
ATOM 2915 C CA . SER A 1 361 ? 10.489 -29.269 0.165 1.00 62.78 361 SER A CA 1
ATOM 2916 C C . SER A 1 361 ? 9.567 -28.531 1.141 1.00 62.78 361 SER A C 1
ATOM 2918 O O . SER A 1 361 ? 9.122 -27.416 0.868 1.00 62.78 361 SER A O 1
ATOM 2920 N N . GLY A 1 362 ? 9.307 -29.098 2.325 1.00 67.31 362 GLY A N 1
ATOM 2921 C CA . GLY A 1 362 ? 8.482 -28.431 3.349 1.00 67.31 362 GLY A CA 1
ATOM 2922 C C . GLY A 1 362 ? 9.028 -27.069 3.817 1.00 67.31 362 GLY A C 1
ATOM 2923 O O . GLY A 1 362 ? 8.318 -26.318 4.482 1.00 67.31 362 GLY A O 1
ATOM 2924 N N . LYS A 1 363 ? 10.271 -26.733 3.439 1.00 69.06 363 LYS A N 1
ATOM 2925 C CA . LYS A 1 363 ? 10.905 -25.428 3.650 1.00 69.06 363 LYS A CA 1
ATOM 2926 C C . LYS A 1 363 ? 10.167 -24.326 2.901 1.00 69.06 363 LYS A C 1
ATOM 2928 O O . LYS A 1 363 ? 9.865 -23.315 3.514 1.00 69.06 363 LYS A O 1
ATOM 2933 N N . THR A 1 364 ? 9.807 -24.545 1.636 1.00 66.50 364 THR A N 1
ATOM 2934 C CA . THR A 1 364 ? 9.094 -23.557 0.813 1.00 66.50 364 THR A CA 1
ATOM 2935 C C . THR A 1 364 ? 7.764 -23.185 1.469 1.00 66.50 364 THR A C 1
ATOM 2937 O O . THR A 1 364 ? 7.471 -22.003 1.616 1.00 66.50 364 THR A O 1
ATOM 2940 N N . LEU A 1 365 ? 7.012 -24.180 1.969 1.00 72.12 365 LEU A N 1
ATOM 2941 C CA . LEU A 1 365 ? 5.772 -23.967 2.734 1.00 72.12 365 LEU A CA 1
ATOM 2942 C C . LEU A 1 365 ? 6.007 -23.213 4.044 1.00 72.12 365 LEU A C 1
ATOM 2944 O O . LEU A 1 365 ? 5.232 -22.325 4.393 1.00 72.12 365 LEU A O 1
ATOM 2948 N N . TRP A 1 366 ? 7.087 -23.531 4.757 1.00 72.56 366 TRP A N 1
ATOM 2949 C CA . TRP A 1 366 ? 7.474 -22.791 5.955 1.00 72.56 366 TRP A CA 1
ATOM 2950 C C . TRP A 1 366 ? 7.879 -21.337 5.640 1.00 72.56 366 TRP A C 1
ATOM 2952 O O . TRP A 1 366 ? 7.554 -20.452 6.425 1.00 72.56 366 TRP A O 1
ATOM 2962 N N . PHE A 1 367 ? 8.502 -21.069 4.486 1.00 70.44 367 PHE A N 1
ATOM 2963 C CA . PHE A 1 367 ? 8.882 -19.725 4.031 1.00 70.44 367 PHE A CA 1
ATOM 2964 C C . PHE A 1 367 ? 7.656 -18.883 3.666 1.00 70.44 367 PHE A C 1
ATOM 2966 O O . PHE A 1 367 ? 7.444 -17.843 4.282 1.00 70.44 367 PHE A O 1
ATOM 2973 N N . ALA A 1 368 ? 6.789 -19.372 2.771 1.00 70.81 368 ALA A N 1
ATOM 2974 C CA . ALA A 1 368 ? 5.547 -18.685 2.407 1.00 70.81 368 ALA A CA 1
ATOM 2975 C C . ALA A 1 368 ? 4.661 -18.426 3.636 1.00 70.81 368 ALA A C 1
ATOM 2977 O O . ALA A 1 368 ? 4.096 -17.341 3.796 1.00 70.81 368 ALA A O 1
ATOM 2978 N N . TRP A 1 369 ? 4.577 -19.394 4.558 1.00 80.12 369 TRP A N 1
ATOM 2979 C CA . TRP A 1 369 ? 3.893 -19.200 5.834 1.00 80.12 369 TRP A CA 1
ATOM 2980 C C . TRP A 1 369 ? 4.583 -18.150 6.712 1.00 80.12 369 TRP A C 1
ATOM 2982 O O . TRP A 1 369 ? 3.905 -17.328 7.328 1.00 80.12 369 TRP A O 1
ATOM 2992 N N . TYR A 1 370 ? 5.915 -18.136 6.784 1.00 76.12 370 TYR A N 1
ATOM 2993 C CA . TYR A 1 370 ? 6.626 -17.127 7.560 1.00 76.12 370 TYR A CA 1
ATOM 2994 C C . TYR A 1 370 ? 6.428 -15.719 6.980 1.00 76.12 370 TYR A C 1
ATOM 2996 O O . TYR A 1 370 ? 6.092 -14.810 7.734 1.00 76.12 370 TYR A O 1
ATOM 3004 N N . ASP A 1 371 ? 6.548 -15.519 5.669 1.00 70.50 371 ASP A N 1
ATOM 3005 C CA . ASP A 1 371 ? 6.398 -14.191 5.065 1.00 70.50 371 ASP A CA 1
ATOM 3006 C C . ASP A 1 371 ? 4.965 -13.651 5.191 1.00 70.50 371 ASP A C 1
ATOM 3008 O O . ASP A 1 371 ? 4.772 -12.513 5.629 1.00 70.50 371 ASP A O 1
ATOM 3012 N N . ASN A 1 372 ? 3.949 -14.475 4.910 1.00 74.50 372 ASN A N 1
ATOM 3013 C CA . ASN A 1 372 ? 2.546 -14.059 5.012 1.00 74.50 372 ASN A CA 1
ATOM 3014 C C . ASN A 1 372 ? 2.024 -13.988 6.455 1.00 74.50 372 ASN A C 1
ATOM 3016 O O . ASN A 1 372 ? 1.200 -13.126 6.757 1.00 74.50 372 ASN A O 1
ATOM 3020 N N . VAL A 1 373 ? 2.456 -14.897 7.341 1.00 81.25 373 VAL A N 1
ATOM 3021 C CA . VAL A 1 373 ? 1.877 -15.075 8.689 1.00 81.25 373 VAL A CA 1
ATOM 3022 C C . VAL A 1 373 ? 2.853 -14.677 9.798 1.00 81.25 373 VAL A C 1
ATOM 3024 O O . VAL A 1 373 ? 2.489 -13.921 10.700 1.00 81.25 373 VAL A O 1
ATOM 3027 N N . GLY A 1 374 ? 4.106 -15.128 9.728 1.00 76.38 374 GLY A N 1
ATOM 3028 C CA . GLY A 1 374 ? 5.171 -14.725 10.661 1.00 76.38 374 GLY A CA 1
ATOM 3029 C C . GLY A 1 374 ? 5.521 -13.232 10.572 1.00 76.38 374 GLY A C 1
ATOM 3030 O O . GLY A 1 374 ? 5.797 -12.600 11.591 1.00 76.38 374 GLY A O 1
ATOM 3031 N N . GLY A 1 375 ? 5.420 -12.645 9.377 1.00 80.75 375 GLY A N 1
ATOM 3032 C CA . GLY A 1 375 ? 5.617 -11.222 9.107 1.00 80.75 375 GLY A CA 1
ATOM 3033 C C . GLY A 1 375 ? 4.475 -10.303 9.563 1.00 80.75 375 GLY A C 1
ATOM 3034 O O . GLY A 1 375 ? 4.672 -9.086 9.605 1.00 80.75 375 GLY A O 1
ATOM 3035 N N . ILE A 1 376 ? 3.302 -10.834 9.949 1.00 86.31 376 ILE A N 1
ATOM 3036 C CA . ILE A 1 376 ? 2.118 -10.027 10.323 1.00 86.31 376 ILE A CA 1
ATOM 3037 C C . ILE A 1 376 ? 2.419 -8.954 11.381 1.00 86.31 376 ILE A C 1
ATOM 3039 O O . ILE A 1 376 ? 1.984 -7.820 11.170 1.00 86.31 376 ILE A O 1
ATOM 3043 N N . PRO A 1 377 ? 3.144 -9.224 12.490 1.00 87.56 377 PRO A N 1
ATOM 3044 C CA . PRO A 1 377 ? 3.424 -8.201 13.497 1.00 87.56 377 PRO A CA 1
ATOM 3045 C C . PRO A 1 377 ? 4.184 -7.007 12.913 1.00 87.56 377 PRO A C 1
ATOM 3047 O O . PRO A 1 377 ? 3.837 -5.863 13.201 1.00 87.56 377 PRO A O 1
ATOM 3050 N N . LEU A 1 378 ? 5.162 -7.264 12.036 1.00 88.19 378 LEU A N 1
ATOM 3051 C CA . LEU A 1 378 ? 5.915 -6.220 11.344 1.00 88.19 378 LEU A CA 1
ATOM 3052 C C . LEU A 1 378 ? 5.039 -5.463 10.342 1.00 88.19 378 LEU A C 1
ATOM 3054 O O . LEU A 1 378 ? 5.003 -4.235 10.371 1.00 88.19 378 LEU A O 1
ATOM 3058 N N . ARG A 1 379 ? 4.278 -6.170 9.503 1.00 89.31 379 ARG A N 1
ATOM 3059 C CA . ARG A 1 379 ? 3.356 -5.541 8.545 1.00 89.31 379 ARG A CA 1
ATOM 3060 C C . ARG A 1 379 ? 2.323 -4.659 9.258 1.00 89.31 379 ARG A C 1
ATOM 3062 O O . ARG A 1 379 ? 2.101 -3.524 8.850 1.00 89.31 379 ARG A O 1
ATOM 3069 N N . PHE A 1 380 ? 1.758 -5.121 10.376 1.00 92.12 380 PHE A N 1
ATOM 3070 C CA . PHE A 1 380 ? 0.835 -4.333 11.196 1.00 92.12 380 PHE A CA 1
ATOM 3071 C C . PHE A 1 380 ? 1.509 -3.124 11.858 1.00 92.12 380 PHE A C 1
ATOM 3073 O O . PHE A 1 380 ? 0.938 -2.035 11.827 1.00 92.12 380 PHE A O 1
ATOM 3080 N N . LEU A 1 381 ? 2.721 -3.277 12.410 1.00 93.00 381 LEU A N 1
ATOM 3081 C CA . LEU A 1 381 ? 3.508 -2.157 12.942 1.00 93.00 381 LEU A CA 1
ATOM 3082 C C . LEU A 1 381 ? 3.715 -1.082 11.872 1.00 93.00 381 LEU A C 1
ATOM 3084 O O . LEU A 1 381 ? 3.514 0.099 12.139 1.00 93.00 381 LEU A O 1
ATOM 3088 N N . MET A 1 382 ? 4.078 -1.495 10.659 1.00 94.62 382 MET A N 1
ATOM 3089 C CA . MET A 1 382 ? 4.348 -0.593 9.546 1.00 94.62 382 MET A CA 1
ATOM 3090 C C . MET A 1 382 ? 3.082 0.097 9.020 1.00 94.62 382 MET A C 1
ATOM 3092 O O . MET A 1 382 ? 3.114 1.304 8.788 1.00 94.62 382 MET A O 1
ATOM 3096 N N . ILE A 1 383 ? 1.948 -0.611 8.940 1.00 95.75 383 ILE A N 1
ATOM 3097 C CA . ILE A 1 383 ? 0.630 -0.020 8.648 1.00 95.75 383 ILE A CA 1
ATOM 3098 C C . ILE A 1 383 ? 0.242 1.004 9.725 1.00 95.75 383 ILE A C 1
ATOM 3100 O O . ILE A 1 383 ? -0.112 2.141 9.411 1.00 95.75 383 ILE A O 1
ATOM 3104 N N . ALA A 1 384 ? 0.340 0.638 11.007 1.00 95.00 384 ALA A N 1
ATOM 3105 C CA . ALA A 1 384 ? 0.021 1.528 12.121 1.00 95.00 384 ALA A CA 1
ATOM 3106 C C . ALA A 1 384 ? 0.942 2.759 12.150 1.00 95.00 384 ALA A C 1
ATOM 3108 O O . ALA A 1 384 ? 0.472 3.873 12.389 1.00 95.00 384 ALA A O 1
ATOM 3109 N N . ALA A 1 385 ? 2.232 2.585 11.852 1.00 94.88 385 ALA A N 1
ATOM 3110 C CA . ALA A 1 385 ? 3.191 3.676 11.750 1.00 94.88 385 ALA A CA 1
ATOM 3111 C C . ALA A 1 385 ? 2.885 4.600 10.571 1.00 94.88 385 ALA A C 1
ATOM 3113 O O . ALA A 1 385 ? 2.838 5.810 10.767 1.00 94.88 385 ALA A O 1
ATOM 3114 N N . ALA A 1 386 ? 2.579 4.062 9.387 1.00 95.44 386 ALA A N 1
ATOM 3115 C CA . ALA A 1 386 ? 2.148 4.864 8.246 1.00 95.44 386 ALA A CA 1
ATOM 3116 C C . ALA A 1 386 ? 0.883 5.680 8.576 1.00 95.44 386 ALA A C 1
ATOM 3118 O O . ALA A 1 386 ? 0.844 6.882 8.321 1.00 95.44 386 ALA A O 1
ATOM 3119 N N . ILE A 1 387 ? -0.115 5.077 9.234 1.00 95.50 387 ILE A N 1
ATOM 3120 C CA . ILE A 1 387 ? -1.319 5.785 9.702 1.00 95.50 387 ILE A CA 1
ATOM 3121 C C . ILE A 1 387 ? -0.963 6.888 10.713 1.00 95.50 387 ILE A C 1
ATOM 3123 O O . ILE A 1 387 ? -1.447 8.013 10.589 1.00 95.50 387 ILE A O 1
ATOM 3127 N N . SER A 1 388 ? -0.105 6.595 11.695 1.00 93.00 388 SER A N 1
ATOM 3128 C CA . SER A 1 388 ? 0.271 7.540 12.755 1.00 93.00 388 SER A CA 1
ATOM 3129 C C . SER A 1 388 ? 1.167 8.688 12.279 1.00 93.00 388 SER A C 1
ATOM 3131 O O . SER A 1 388 ? 1.110 9.766 12.870 1.00 93.00 388 SER A O 1
ATOM 3133 N N . LEU A 1 389 ? 2.028 8.456 11.286 1.00 92.75 389 LEU A N 1
ATOM 3134 C CA . LEU A 1 389 ? 2.994 9.434 10.775 1.00 92.75 389 LEU A CA 1
ATOM 3135 C C . LEU A 1 389 ? 2.411 10.265 9.629 1.00 92.75 389 LEU A C 1
ATOM 3137 O O . LEU A 1 389 ? 2.639 11.470 9.572 1.00 92.75 389 LEU A O 1
ATOM 3141 N N . PHE A 1 390 ? 1.650 9.632 8.732 1.00 93.94 390 PHE A N 1
ATOM 3142 C CA . PHE A 1 390 ? 1.185 10.242 7.482 1.00 93.94 390 PHE A CA 1
ATOM 3143 C C . PHE A 1 390 ? -0.315 10.540 7.448 1.00 93.94 390 PHE A C 1
ATOM 3145 O O . PHE A 1 390 ? -0.759 11.304 6.596 1.00 93.94 390 PHE A O 1
ATOM 3152 N N . GLY A 1 391 ? -1.113 9.958 8.348 1.00 89.94 391 GLY A N 1
ATOM 3153 C CA . GLY A 1 391 ? -2.523 10.322 8.493 1.00 89.94 391 GLY A CA 1
ATOM 3154 C C . GLY A 1 391 ? -2.730 11.618 9.279 1.00 89.94 391 GLY A C 1
ATOM 3155 O O . GLY A 1 391 ? -3.665 12.363 9.004 1.00 89.94 391 GLY A O 1
ATOM 3156 N N . GLY A 1 392 ? -1.854 11.921 10.237 1.00 85.25 392 GLY A N 1
ATOM 3157 C CA . GLY A 1 392 ? -1.990 13.100 11.091 1.00 85.25 392 GLY A CA 1
ATOM 3158 C C . GLY A 1 392 ? -3.105 12.984 12.144 1.00 85.25 392 GLY A C 1
ATOM 3159 O O . GLY A 1 392 ? -3.440 11.896 12.630 1.00 85.25 392 GLY A O 1
ATOM 3160 N N . GLY A 1 393 ? -3.623 14.140 12.562 1.00 83.81 393 GLY A N 1
ATOM 3161 C CA . GLY A 1 393 ? -4.601 14.271 13.645 1.00 83.81 393 GLY A CA 1
ATOM 3162 C C . GLY A 1 393 ? -6.046 13.940 13.254 1.00 83.81 393 GLY A C 1
ATOM 3163 O O . GLY A 1 393 ? -6.323 13.380 12.196 1.00 83.81 393 GLY A O 1
ATOM 3164 N N . SER A 1 394 ? -6.971 14.298 14.146 1.00 83.81 394 SER A N 1
ATOM 3165 C CA . SER A 1 394 ? -8.405 14.426 13.842 1.00 83.81 394 SER A CA 1
ATOM 3166 C C . SER A 1 394 ? -8.695 15.583 12.887 1.00 83.81 394 SER A C 1
ATOM 3168 O O . SER A 1 394 ? -9.690 15.547 12.169 1.00 83.81 394 SER A O 1
ATOM 3170 N N . ASP A 1 395 ? -7.832 16.596 12.903 1.00 90.38 395 ASP A N 1
ATOM 3171 C CA . ASP A 1 395 ? -8.063 17.901 12.292 1.00 90.38 395 ASP A CA 1
ATOM 3172 C C . ASP A 1 395 ? -7.595 17.926 10.826 1.00 90.38 395 ASP A C 1
ATOM 3174 O O . ASP A 1 395 ? -6.671 17.189 10.458 1.00 90.38 395 ASP A O 1
ATOM 3178 N N . PRO A 1 396 ? -8.209 18.758 9.965 1.00 93.12 396 PRO A N 1
ATOM 3179 C CA . PRO A 1 396 ? -7.790 18.884 8.576 1.00 93.12 396 PRO A CA 1
ATOM 3180 C C . PRO A 1 396 ? -6.394 19.512 8.472 1.00 93.12 396 PRO A C 1
ATOM 3182 O O . PRO A 1 396 ? -6.065 20.481 9.157 1.00 93.12 396 PRO A O 1
ATOM 3185 N N . VAL A 1 397 ? -5.573 18.977 7.570 1.00 94.31 397 VAL A N 1
ATOM 3186 C CA . VAL A 1 397 ? -4.200 19.432 7.340 1.00 94.31 397 VAL A CA 1
ATOM 3187 C C . VAL A 1 397 ? -4.183 20.429 6.181 1.00 94.31 397 VAL A C 1
ATOM 3189 O O . VAL A 1 397 ? -4.243 20.046 5.011 1.00 94.31 397 VAL A O 1
ATOM 3192 N N . VAL A 1 398 ? -4.086 21.717 6.520 1.00 95.44 398 VAL A N 1
ATOM 3193 C CA . VAL A 1 398 ? -4.089 22.838 5.567 1.00 95.44 398 VAL A CA 1
ATOM 3194 C C . VAL A 1 398 ? -2.784 23.626 5.672 1.00 95.44 398 VAL A C 1
ATOM 3196 O O . VAL A 1 398 ? -2.471 24.185 6.721 1.00 95.44 398 VAL A O 1
ATOM 3199 N N . PHE A 1 399 ? -2.034 23.714 4.572 1.00 93.81 399 PHE A N 1
ATOM 3200 C CA . PHE A 1 399 ? -0.812 24.518 4.494 1.00 93.81 399 PHE A CA 1
ATOM 3201 C C . PHE A 1 399 ? -1.089 25.864 3.823 1.00 93.81 399 PHE A C 1
ATOM 3203 O O . PHE A 1 399 ? -1.515 25.910 2.670 1.00 93.81 399 PHE A O 1
ATOM 3210 N N . LYS A 1 400 ? -0.798 26.971 4.511 1.00 93.69 400 LYS A N 1
ATOM 3211 C CA . LYS A 1 400 ? -0.838 28.312 3.910 1.00 93.69 400 LYS A CA 1
ATOM 3212 C C . LYS A 1 400 ? 0.479 28.569 3.185 1.00 93.69 400 LYS A C 1
ATOM 3214 O O . LYS A 1 400 ? 1.533 28.583 3.819 1.00 93.69 400 LYS A O 1
ATOM 3219 N N . LEU A 1 401 ? 0.437 28.739 1.865 1.00 90.25 401 LEU A N 1
ATOM 3220 C CA . LEU A 1 401 ? 1.642 28.995 1.078 1.00 90.25 401 LEU A CA 1
ATOM 3221 C C . LEU A 1 401 ? 2.085 30.462 1.250 1.00 90.25 401 LEU A C 1
ATOM 3223 O O . LEU A 1 401 ? 1.241 31.359 1.193 1.00 90.25 401 LEU A O 1
ATOM 3227 N N . PRO A 1 402 ? 3.393 30.739 1.433 1.00 87.94 402 PRO A N 1
ATOM 3228 C CA . PRO A 1 402 ? 3.887 32.078 1.780 1.00 87.94 402 PRO A CA 1
ATOM 3229 C C . PRO A 1 402 ? 3.704 33.131 0.676 1.00 87.94 402 PRO A C 1
ATOM 3231 O O . PRO A 1 402 ? 3.820 34.324 0.946 1.00 87.94 402 PRO A O 1
ATOM 3234 N N . PHE A 1 403 ? 3.401 32.715 -0.556 1.00 84.00 403 PHE A N 1
ATOM 3235 C CA . PHE A 1 403 ? 3.245 33.598 -1.709 1.00 84.00 403 PHE A CA 1
ATOM 3236 C C . PHE A 1 403 ? 1.847 33.429 -2.324 1.00 84.00 403 PHE A C 1
ATOM 3238 O O . PHE A 1 403 ? 1.545 32.401 -2.927 1.00 84.00 403 PHE A O 1
ATOM 3245 N N . GLY A 1 404 ? 0.995 34.451 -2.184 1.00 71.81 404 GLY A N 1
ATOM 3246 C CA . GLY A 1 404 ? -0.274 34.564 -2.919 1.00 71.81 404 GLY A CA 1
ATOM 3247 C C . GLY A 1 404 ? -1.553 34.124 -2.196 1.00 71.81 404 GLY A C 1
ATOM 3248 O O . GLY A 1 404 ? -2.596 34.071 -2.835 1.00 71.81 404 GLY A O 1
ATOM 3249 N N . GLY A 1 405 ? -1.514 33.813 -0.894 1.00 86.12 405 GLY A N 1
ATOM 3250 C CA . GLY A 1 405 ? -2.728 33.492 -0.120 1.00 86.12 405 GLY A CA 1
ATOM 3251 C C . GLY A 1 405 ? -3.395 32.159 -0.487 1.00 86.12 405 GLY A C 1
ATOM 3252 O O . GLY A 1 405 ? -4.532 31.910 -0.095 1.00 86.12 405 GLY A O 1
ATOM 3253 N N . PHE A 1 406 ? -2.698 31.299 -1.232 1.00 88.62 406 PHE A N 1
ATOM 3254 C CA . PHE A 1 406 ? -3.176 29.969 -1.588 1.00 88.62 406 PHE A CA 1
ATOM 3255 C C . PHE A 1 406 ? -3.081 29.016 -0.391 1.00 88.62 406 PHE A C 1
ATOM 3257 O O . PHE A 1 406 ? -2.015 28.851 0.209 1.00 88.62 406 PHE A O 1
ATOM 3264 N N . GLU A 1 407 ? -4.191 28.352 -0.078 1.00 93.81 407 GLU A N 1
ATOM 3265 C CA . GLU A 1 407 ? -4.257 27.308 0.944 1.00 93.81 407 GLU A CA 1
ATOM 3266 C C . GLU A 1 407 ? -4.268 25.921 0.290 1.00 93.81 407 GLU A C 1
ATOM 3268 O O . GLU A 1 407 ? -5.103 25.610 -0.563 1.00 93.81 407 GLU A O 1
ATOM 3273 N N . LEU A 1 408 ? -3.318 25.080 0.694 1.00 93.19 408 LEU A N 1
ATOM 3274 C CA . LEU A 1 408 ? -3.178 23.702 0.252 1.00 93.19 408 LEU A CA 1
ATOM 3275 C C . LEU A 1 408 ? -3.811 22.767 1.287 1.00 93.19 408 LEU A C 1
ATOM 3277 O O . LEU A 1 408 ? -3.152 22.317 2.225 1.00 93.19 408 LEU A O 1
ATOM 3281 N N . ASP A 1 409 ? -5.100 22.488 1.114 1.00 95.75 409 ASP A N 1
ATOM 3282 C CA . ASP A 1 409 ? -5.839 21.519 1.927 1.00 95.75 409 ASP A CA 1
ATOM 3283 C C . ASP A 1 409 ? -5.535 20.082 1.463 1.00 95.75 409 ASP A C 1
ATOM 3285 O O . ASP A 1 409 ? -6.121 19.566 0.502 1.00 95.75 409 ASP A O 1
ATOM 3289 N N . ILE A 1 410 ? -4.583 19.441 2.147 1.00 95.38 410 ILE A N 1
ATOM 3290 C CA . ILE A 1 410 ? -4.161 18.060 1.881 1.00 95.38 410 ILE A CA 1
ATOM 3291 C C . ILE A 1 410 ? -5.302 17.081 2.166 1.00 95.38 410 ILE A C 1
ATOM 3293 O O . ILE A 1 410 ? -5.525 16.137 1.403 1.00 95.38 410 ILE A O 1
ATOM 3297 N N . THR A 1 411 ? -6.062 17.315 3.233 1.00 94.69 411 THR A N 1
ATOM 3298 C CA . THR A 1 411 ? -7.190 16.468 3.625 1.00 94.69 411 THR A CA 1
ATOM 3299 C C . THR A 1 411 ? -8.289 16.491 2.560 1.00 94.69 411 THR A C 1
ATOM 3301 O O . THR A 1 411 ? -8.783 15.443 2.146 1.00 94.69 411 THR A O 1
ATOM 3304 N N . GLN A 1 412 ? -8.660 17.657 2.036 1.00 94.69 412 GLN A N 1
ATOM 3305 C CA . GLN A 1 412 ? -9.656 17.753 0.970 1.00 94.69 412 GLN A CA 1
ATOM 3306 C C . GLN A 1 412 ? -9.159 17.153 -0.351 1.00 94.69 412 GLN A C 1
ATOM 3308 O O . GLN A 1 412 ? -9.949 16.529 -1.063 1.00 94.69 412 GLN A O 1
ATOM 3313 N N . GLN A 1 413 ? -7.869 17.280 -0.674 1.00 94.88 413 GLN A N 1
ATOM 3314 C CA . GLN A 1 413 ? -7.284 16.601 -1.833 1.00 94.88 413 GLN A CA 1
ATOM 3315 C C . GLN A 1 413 ? -7.264 15.075 -1.685 1.00 94.88 413 GLN A C 1
ATOM 3317 O O . GLN A 1 413 ? -7.542 14.363 -2.649 1.00 94.88 413 GLN A O 1
ATOM 3322 N N . GLY A 1 414 ? -7.009 14.555 -0.483 1.00 94.50 414 GLY A N 1
ATOM 3323 C CA . GLY A 1 414 ? -6.987 13.122 -0.187 1.00 94.50 414 GLY A CA 1
ATOM 3324 C C . GLY A 1 414 ? -8.286 12.377 -0.512 1.00 94.50 414 GLY A C 1
ATOM 3325 O O . GLY A 1 414 ? -8.259 11.190 -0.859 1.00 94.50 414 GLY A O 1
ATOM 3326 N N . LYS A 1 415 ? -9.425 13.079 -0.516 1.00 93.31 415 LYS A N 1
ATOM 3327 C CA . LYS A 1 415 ? -10.727 12.568 -0.992 1.00 93.31 415 LYS A CA 1
ATOM 3328 C C . LYS A 1 415 ? -10.731 12.256 -2.493 1.00 93.31 415 LYS A C 1
ATOM 3330 O O . LYS A 1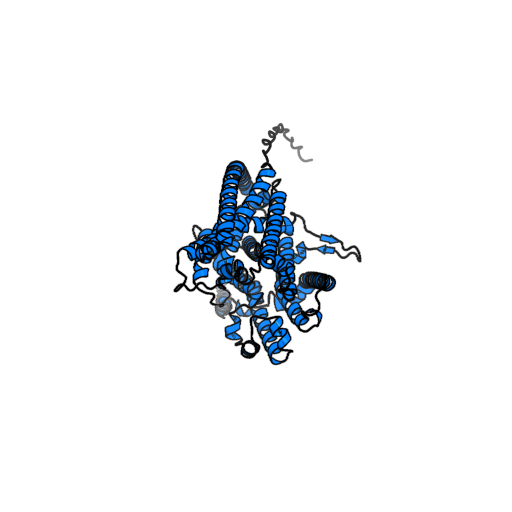 415 ? -11.472 11.379 -2.932 1.00 93.31 415 LYS A O 1
ATOM 3335 N N . ASN A 1 416 ? -9.875 12.936 -3.253 1.00 94.94 416 ASN A N 1
ATOM 3336 C CA . ASN A 1 416 ? -9.711 12.825 -4.701 1.00 94.94 416 ASN A CA 1
ATOM 3337 C C . ASN A 1 416 ? -8.457 12.024 -5.110 1.00 94.94 416 ASN A C 1
ATOM 3339 O O . ASN A 1 416 ? -8.138 11.965 -6.294 1.00 94.94 416 ASN A O 1
ATOM 3343 N N . SER A 1 417 ? -7.763 11.392 -4.157 1.00 94.88 417 SER A N 1
ATOM 3344 C CA . SER A 1 417 ? -6.550 10.567 -4.346 1.00 94.88 417 SER A CA 1
ATOM 3345 C C . SER A 1 417 ? -6.581 9.637 -5.564 1.00 94.88 417 SER A C 1
ATOM 3347 O O . SER A 1 417 ? -5.613 9.599 -6.320 1.00 94.88 417 SER A O 1
ATOM 3349 N N . MET A 1 418 ? -7.709 8.961 -5.819 1.00 93.31 418 MET A N 1
ATOM 3350 C CA . MET A 1 418 ? -7.900 8.077 -6.983 1.00 93.31 418 MET A CA 1
ATOM 3351 C C . MET A 1 418 ? -7.586 8.760 -8.329 1.00 93.31 418 MET A C 1
ATOM 3353 O O . MET A 1 418 ? -7.155 8.110 -9.274 1.00 93.31 418 MET A O 1
ATOM 3357 N N . ALA A 1 419 ? -7.761 10.079 -8.423 1.00 94.12 419 ALA A N 1
ATOM 3358 C CA . ALA A 1 419 ? -7.411 10.831 -9.616 1.00 94.12 419 ALA A CA 1
ATOM 3359 C C . ALA A 1 419 ? -5.909 10.899 -9.857 1.00 94.12 419 ALA A C 1
ATOM 3361 O O . ALA A 1 419 ? -5.463 10.556 -10.944 1.00 94.12 419 ALA A O 1
ATOM 3362 N N . ASN A 1 420 ? -5.128 11.313 -8.854 1.00 95.69 420 ASN A N 1
ATOM 3363 C CA . ASN A 1 420 ? -3.674 11.290 -8.977 1.00 95.69 420 ASN A CA 1
ATOM 3364 C C . ASN A 1 420 ? -3.180 9.849 -9.153 1.00 95.69 420 ASN A C 1
ATOM 3366 O O . ASN A 1 420 ? -2.302 9.613 -9.977 1.00 95.69 420 ASN A O 1
ATOM 3370 N N . TYR A 1 421 ? -3.789 8.885 -8.449 1.00 93.62 421 TYR A N 1
ATOM 3371 C CA . TYR A 1 421 ? -3.465 7.468 -8.593 1.00 93.62 421 TYR A CA 1
ATOM 3372 C C . TYR A 1 421 ? -3.496 7.037 -10.062 1.00 93.62 421 TYR A C 1
ATOM 3374 O O . TYR A 1 421 ? -2.531 6.457 -10.532 1.00 93.62 421 TYR A O 1
ATOM 3382 N N . ILE A 1 422 ? -4.538 7.398 -10.811 1.00 93.06 422 ILE A N 1
ATOM 3383 C CA . ILE A 1 422 ? -4.647 7.053 -12.233 1.00 93.06 422 ILE A CA 1
ATOM 3384 C C . ILE A 1 422 ? -3.800 7.972 -13.129 1.00 93.06 422 ILE A C 1
ATOM 3386 O O . ILE A 1 422 ? -3.059 7.513 -13.996 1.00 93.06 422 ILE A O 1
ATOM 3390 N N . LEU A 1 423 ? -3.909 9.287 -12.943 1.00 94.25 423 LEU A N 1
ATOM 3391 C CA . LEU A 1 423 ? -3.471 10.267 -13.940 1.00 94.25 423 LEU A CA 1
ATOM 3392 C C . LEU A 1 423 ? -1.966 10.549 -13.923 1.00 94.25 423 LEU A C 1
ATOM 3394 O O . LEU A 1 423 ? -1.417 10.942 -14.956 1.00 94.25 423 LEU A O 1
ATOM 3398 N N . HIS A 1 424 ? -1.275 10.301 -12.803 1.00 94.69 424 HIS A N 1
ATOM 3399 C CA . HIS A 1 424 ? 0.180 10.465 -12.751 1.00 94.69 424 HIS A CA 1
ATOM 3400 C C . HIS A 1 424 ? 0.894 9.572 -13.771 1.00 94.69 424 HIS A C 1
ATOM 3402 O O . HIS A 1 424 ? 1.951 9.941 -14.280 1.00 94.69 424 HIS A O 1
ATOM 3408 N N . TYR A 1 425 ? 0.309 8.422 -14.110 1.00 89.69 425 TYR A N 1
ATOM 3409 C CA . TYR A 1 425 ? 0.919 7.478 -15.033 1.00 89.69 425 TYR A CA 1
ATOM 3410 C C . TYR A 1 425 ? 0.894 7.970 -16.485 1.00 89.69 425 TYR A C 1
ATOM 3412 O O . TYR A 1 425 ? 1.880 7.806 -17.200 1.00 89.69 425 TYR A O 1
ATOM 3420 N N . TYR A 1 426 ? -0.162 8.677 -16.905 1.00 91.56 426 TYR A N 1
ATOM 3421 C CA . TYR A 1 426 ? -0.175 9.358 -18.206 1.00 91.56 426 TYR A CA 1
ATOM 3422 C C . TYR A 1 426 ? 0.869 10.479 -18.268 1.00 91.56 426 TYR A C 1
ATOM 3424 O O . TYR A 1 426 ? 1.505 10.666 -19.303 1.00 91.56 426 TYR A O 1
ATOM 3432 N N . LEU A 1 427 ? 1.115 11.189 -17.160 1.00 93.06 427 LEU A N 1
ATOM 3433 C CA . LEU A 1 427 ? 2.204 12.165 -17.108 1.00 93.06 427 LEU A CA 1
ATOM 3434 C C . LEU A 1 427 ? 3.589 11.491 -17.139 1.00 93.06 427 LEU A C 1
ATOM 3436 O O . LEU A 1 427 ? 4.447 11.953 -17.887 1.00 93.06 427 LEU A O 1
ATOM 3440 N N . LYS A 1 428 ? 3.805 10.382 -16.414 1.00 89.31 428 LYS A N 1
ATOM 3441 C CA . LYS A 1 428 ? 5.029 9.560 -16.529 1.00 89.31 428 LYS A CA 1
ATOM 3442 C C . LYS A 1 428 ? 5.260 9.135 -17.984 1.00 89.31 428 LYS A C 1
ATOM 3444 O O . LYS A 1 428 ? 6.353 9.324 -18.509 1.00 89.31 428 LYS A O 1
ATOM 3449 N N . PHE A 1 429 ? 4.220 8.619 -18.639 1.00 86.12 429 PHE A N 1
ATOM 3450 C CA . PHE A 1 429 ? 4.242 8.196 -20.040 1.00 86.12 429 PHE A CA 1
ATOM 3451 C C . PHE A 1 429 ? 4.633 9.345 -20.983 1.00 86.12 429 PHE A C 1
ATOM 3453 O O . PHE A 1 429 ? 5.503 9.172 -21.829 1.00 86.12 429 PHE A O 1
ATOM 3460 N N . LEU A 1 430 ? 4.065 10.543 -20.808 1.00 88.56 430 LEU A N 1
ATOM 3461 C CA . LEU A 1 430 ? 4.450 11.727 -21.588 1.00 88.56 430 LEU A CA 1
ATOM 3462 C C . LEU A 1 430 ? 5.906 12.152 -21.326 1.00 88.56 430 LEU A C 1
ATOM 3464 O O . LEU A 1 430 ? 6.632 12.488 -22.262 1.00 88.56 430 LEU A O 1
ATOM 3468 N N . LEU A 1 431 ? 6.357 12.109 -20.069 1.00 88.25 431 LEU A N 1
ATOM 3469 C CA . LEU A 1 431 ? 7.723 12.481 -19.694 1.00 88.25 431 LEU A CA 1
ATOM 3470 C C . LEU A 1 431 ? 8.782 11.482 -20.182 1.00 88.25 431 LEU A C 1
ATOM 3472 O O . LEU A 1 431 ? 9.910 11.908 -20.433 1.00 88.25 431 LEU A O 1
ATOM 3476 N N . ALA A 1 432 ? 8.428 10.215 -20.410 1.00 83.44 432 ALA A N 1
ATOM 3477 C CA . ALA A 1 432 ? 9.307 9.203 -21.008 1.00 83.44 432 ALA A CA 1
ATOM 3478 C C . ALA A 1 432 ? 9.825 9.591 -22.409 1.00 83.44 432 ALA A C 1
ATOM 3480 O O . ALA A 1 432 ? 10.928 9.216 -22.807 1.00 83.44 432 ALA A O 1
ATOM 3481 N N . PHE A 1 433 ? 9.073 10.411 -23.153 1.00 83.25 433 PHE A N 1
ATOM 3482 C CA . PHE A 1 433 ? 9.519 10.944 -24.445 1.00 83.25 433 PHE A CA 1
ATOM 3483 C C . PHE A 1 433 ? 10.467 12.146 -24.319 1.00 83.25 433 PHE A C 1
ATOM 3485 O O . PHE A 1 433 ? 11.061 12.558 -25.318 1.00 83.25 433 PHE A O 1
ATOM 3492 N N . THR A 1 434 ? 10.646 12.704 -23.119 1.00 85.31 434 THR A N 1
ATOM 3493 C CA . THR A 1 434 ? 11.471 13.896 -22.874 1.00 85.31 434 THR A CA 1
ATOM 3494 C C . THR A 1 434 ? 12.893 13.537 -22.417 1.00 85.31 434 THR A C 1
ATOM 3496 O O . THR A 1 434 ? 13.099 12.489 -21.802 1.00 85.31 434 THR A O 1
ATOM 3499 N N . PRO A 1 435 ? 13.892 14.423 -22.615 1.00 82.69 435 PRO A N 1
ATOM 3500 C CA . PRO A 1 435 ? 15.244 14.215 -22.090 1.00 82.69 435 PRO A CA 1
ATOM 3501 C C . PRO A 1 435 ? 15.318 14.052 -20.564 1.00 82.69 435 PRO A C 1
ATOM 3503 O O . PRO A 1 435 ? 16.293 13.502 -20.056 1.00 82.69 435 PRO A O 1
ATOM 3506 N N . LEU A 1 436 ? 14.293 14.497 -19.823 1.00 81.00 436 LEU A N 1
ATOM 3507 C CA . LEU A 1 436 ? 14.246 14.383 -18.367 1.00 81.00 436 LEU A CA 1
ATOM 3508 C C . LEU A 1 436 ? 14.303 12.921 -17.902 1.00 81.00 436 LEU A C 1
ATOM 3510 O O . LEU A 1 436 ? 14.891 12.647 -16.863 1.00 81.00 436 LEU A O 1
ATOM 3514 N N . PHE A 1 437 ? 13.746 11.976 -18.659 1.00 77.25 437 PHE A N 1
ATOM 3515 C CA . PHE A 1 437 ? 13.707 10.565 -18.259 1.00 77.25 437 PHE A CA 1
ATOM 3516 C C . PHE A 1 437 ? 14.924 9.756 -18.752 1.00 77.25 437 PHE A C 1
ATOM 3518 O O . PHE A 1 437 ? 15.047 8.582 -18.423 1.00 77.25 437 PHE A O 1
ATOM 3525 N N . LEU A 1 438 ? 15.887 10.382 -19.445 1.00 73.50 438 LEU A N 1
ATOM 3526 C CA . LEU A 1 438 ? 17.106 9.700 -19.902 1.00 73.50 438 LEU A CA 1
ATOM 3527 C C . LEU A 1 438 ? 18.040 9.329 -18.726 1.00 73.50 438 LEU A C 1
ATOM 3529 O O . LEU A 1 438 ? 18.327 10.198 -17.890 1.00 73.50 438 LEU A O 1
ATOM 3533 N N . PRO A 1 439 ? 18.583 8.093 -18.666 1.00 67.88 439 PRO A N 1
ATOM 3534 C CA . PRO A 1 439 ? 19.485 7.661 -17.588 1.00 67.88 439 PRO A CA 1
ATOM 3535 C C . PRO A 1 439 ? 20.814 8.430 -17.499 1.00 67.88 439 PRO A C 1
ATOM 3537 O O . PRO A 1 439 ? 21.407 8.511 -16.427 1.00 67.88 439 PRO A O 1
ATOM 3540 N N . SER A 1 440 ? 21.278 9.027 -18.604 1.00 66.62 440 SER A N 1
ATOM 3541 C CA . SER A 1 440 ? 22.628 9.599 -18.776 1.00 66.62 440 SER A CA 1
ATOM 3542 C C . SER A 1 440 ? 22.974 10.809 -17.897 1.00 66.62 440 SER A C 1
ATOM 3544 O O . SER A 1 440 ? 24.124 11.246 -17.887 1.00 66.62 440 SER A O 1
ATOM 3546 N N . HIS A 1 441 ? 22.007 11.374 -17.171 1.00 66.25 441 HIS A N 1
ATOM 3547 C CA . HIS A 1 441 ? 22.196 12.579 -16.362 1.00 66.25 441 HIS A CA 1
ATOM 3548 C C . HIS A 1 441 ? 21.691 12.354 -14.938 1.00 66.25 441 HIS A C 1
ATOM 3550 O O . HIS A 1 441 ? 20.550 12.678 -14.610 1.00 66.25 441 HIS A O 1
ATOM 3556 N N . TYR A 1 442 ? 22.543 11.783 -14.089 1.00 76.81 442 TYR A N 1
ATOM 3557 C CA . TYR A 1 442 ? 22.293 11.682 -12.654 1.00 76.81 442 TYR A CA 1
ATOM 3558 C C . TYR A 1 442 ? 22.757 12.944 -11.916 1.00 76.81 442 TYR A C 1
ATOM 3560 O O . TYR A 1 442 ? 23.804 13.508 -12.225 1.00 76.81 442 TYR A O 1
ATOM 3568 N N . GLY A 1 443 ? 21.991 13.371 -10.912 1.00 84.50 443 GLY A N 1
ATOM 3569 C CA . GLY A 1 443 ? 22.370 14.470 -10.030 1.00 84.50 443 GLY A CA 1
ATOM 3570 C C . GLY A 1 443 ? 21.233 14.904 -9.110 1.00 84.50 443 GLY A C 1
ATOM 3571 O O . GLY A 1 443 ? 20.056 14.780 -9.456 1.00 84.50 443 GLY A O 1
ATOM 3572 N N . ILE A 1 444 ? 21.588 15.468 -7.952 1.00 88.75 444 ILE A N 1
ATOM 3573 C CA . ILE A 1 444 ? 20.636 15.985 -6.953 1.00 88.75 444 ILE A CA 1
ATOM 3574 C C . ILE A 1 444 ? 19.587 16.935 -7.573 1.00 88.75 444 ILE A C 1
ATOM 3576 O O . ILE A 1 444 ? 18.404 16.739 -7.287 1.00 88.75 444 ILE A O 1
ATOM 3580 N N . PRO A 1 445 ? 19.929 17.885 -8.477 1.00 90.75 445 PRO A N 1
ATOM 3581 C CA . PRO A 1 445 ? 18.931 18.761 -9.099 1.00 90.75 445 PRO A CA 1
ATOM 3582 C C . PRO A 1 445 ? 17.834 18.009 -9.862 1.00 90.75 445 PRO A C 1
ATOM 3584 O O . PRO A 1 445 ? 16.678 18.422 -9.835 1.00 90.75 445 PRO A O 1
ATOM 3587 N N . LYS A 1 446 ? 18.164 16.878 -10.501 1.00 89.56 446 LYS A N 1
ATOM 3588 C CA . LYS A 1 446 ? 17.193 16.058 -11.239 1.00 89.56 446 LYS A CA 1
ATOM 3589 C C . LYS A 1 446 ? 16.248 15.308 -10.298 1.00 89.56 446 LYS A C 1
ATOM 3591 O O . LYS A 1 446 ? 15.057 15.229 -10.581 1.00 89.56 446 LYS A O 1
ATOM 3596 N N . ILE A 1 447 ? 16.759 14.799 -9.173 1.00 89.94 447 ILE A N 1
ATOM 3597 C CA . ILE A 1 447 ? 15.933 14.168 -8.129 1.00 89.94 447 ILE A CA 1
ATOM 3598 C C . ILE A 1 447 ? 14.961 15.205 -7.552 1.00 89.94 447 ILE A C 1
ATOM 3600 O O . ILE A 1 447 ? 13.760 14.956 -7.510 1.00 89.94 447 ILE A O 1
ATOM 3604 N N . LEU A 1 448 ? 15.458 16.393 -7.186 1.00 92.69 448 LEU A N 1
ATOM 3605 C CA . LEU A 1 448 ? 14.626 17.489 -6.679 1.00 92.69 448 LEU A CA 1
ATOM 3606 C C . LEU A 1 448 ? 13.564 17.928 -7.698 1.00 92.69 448 LEU A C 1
ATOM 3608 O O . LEU A 1 448 ? 12.409 18.119 -7.323 1.00 92.69 448 LEU A O 1
ATOM 3612 N N . LEU A 1 449 ? 13.921 18.024 -8.983 1.00 93.50 449 LEU A N 1
ATOM 3613 C CA . LEU A 1 449 ? 12.983 18.331 -10.064 1.00 93.50 449 LEU A CA 1
ATOM 3614 C C . LEU A 1 449 ? 11.900 17.251 -10.216 1.00 93.50 449 LEU A C 1
ATOM 3616 O O . LEU A 1 449 ? 10.732 17.591 -10.379 1.00 93.50 449 LEU A O 1
ATOM 3620 N N . ILE A 1 450 ? 12.246 15.966 -10.116 1.00 92.50 450 ILE A N 1
ATOM 3621 C CA . ILE A 1 450 ? 11.264 14.874 -10.156 1.00 92.50 450 ILE A CA 1
ATOM 3622 C C . ILE A 1 450 ? 10.343 14.909 -8.930 1.00 92.50 450 ILE A C 1
ATOM 3624 O O . ILE A 1 450 ? 9.127 14.847 -9.100 1.00 92.50 450 ILE A O 1
ATOM 3628 N N . CYS A 1 451 ? 10.874 15.105 -7.719 1.00 93.81 451 CYS A N 1
ATOM 3629 C CA . CYS A 1 451 ? 10.057 15.292 -6.515 1.00 93.81 451 CYS A CA 1
ATOM 3630 C C . CYS A 1 451 ? 9.105 16.494 -6.650 1.00 93.81 451 CYS A C 1
ATOM 3632 O O . CYS A 1 451 ? 7.930 16.395 -6.292 1.00 93.81 451 CYS A O 1
ATOM 3634 N N . PHE A 1 452 ? 9.584 17.609 -7.211 1.00 95.62 452 PHE A N 1
ATOM 3635 C CA . PHE A 1 452 ? 8.773 18.796 -7.481 1.00 95.62 452 PHE A CA 1
ATOM 3636 C C . PHE A 1 452 ? 7.672 18.524 -8.513 1.00 95.62 452 PHE A C 1
ATOM 3638 O O . PHE A 1 452 ? 6.519 18.869 -8.268 1.00 95.62 452 PHE A O 1
ATOM 3645 N N . ILE A 1 453 ? 7.987 17.852 -9.627 1.00 95.69 453 ILE A N 1
ATOM 3646 C CA . ILE A 1 453 ? 6.997 17.458 -10.638 1.00 95.69 453 ILE A CA 1
ATOM 3647 C C . ILE A 1 453 ? 5.930 16.560 -10.012 1.00 95.69 453 ILE A C 1
ATOM 3649 O O . ILE A 1 453 ? 4.750 16.860 -10.163 1.00 95.69 453 ILE A O 1
ATOM 3653 N N . VAL A 1 454 ? 6.327 15.514 -9.275 1.00 95.69 454 VAL A N 1
ATOM 3654 C CA . VAL A 1 454 ? 5.415 14.583 -8.587 1.00 95.69 454 VAL A CA 1
ATOM 3655 C C . VAL A 1 454 ? 4.492 15.320 -7.619 1.00 95.69 454 VAL A C 1
ATOM 3657 O O . VAL A 1 454 ? 3.292 15.043 -7.600 1.00 95.69 454 VAL A O 1
ATOM 3660 N N . PHE A 1 455 ? 5.020 16.286 -6.864 1.00 95.94 455 PHE A N 1
ATOM 3661 C CA . PHE A 1 455 ? 4.231 17.132 -5.974 1.00 95.94 455 PHE A CA 1
ATOM 3662 C C . PHE A 1 455 ? 3.249 18.019 -6.748 1.00 95.94 455 PHE A C 1
ATOM 3664 O O . PHE A 1 455 ? 2.045 17.949 -6.502 1.00 95.94 455 PHE A O 1
ATOM 3671 N N . VAL A 1 456 ? 3.717 18.819 -7.709 1.00 96.12 456 VAL A N 1
ATOM 3672 C CA . VAL A 1 456 ? 2.859 19.740 -8.474 1.00 96.12 456 VAL A 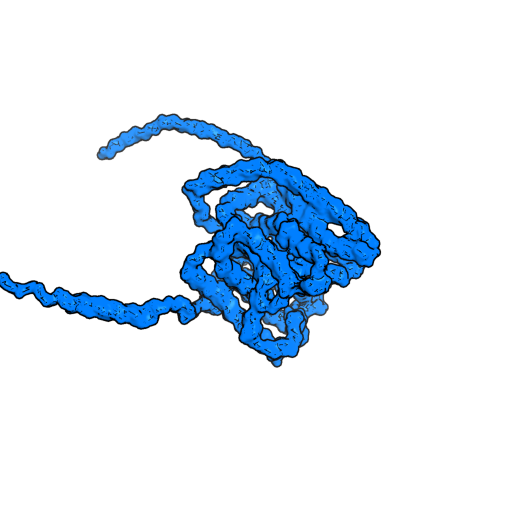CA 1
ATOM 3673 C C . VAL A 1 456 ? 1.748 18.985 -9.203 1.00 96.12 456 VAL A C 1
ATOM 3675 O O . VAL A 1 456 ? 0.580 19.349 -9.075 1.00 96.12 456 VAL A O 1
ATOM 3678 N N . GLN A 1 457 ? 2.081 17.903 -9.912 1.00 96.62 457 GLN A N 1
ATOM 3679 C CA . GLN A 1 457 ? 1.103 17.133 -10.682 1.00 96.62 457 GLN A CA 1
ATOM 3680 C C . GLN A 1 457 ? 0.064 16.446 -9.787 1.00 96.62 457 GLN A C 1
ATOM 3682 O O . GLN A 1 457 ? -1.121 16.470 -10.103 1.00 96.62 457 GLN A O 1
ATOM 3687 N N . ALA A 1 458 ? 0.466 15.909 -8.631 1.00 95.62 458 ALA A N 1
ATOM 3688 C CA . ALA A 1 458 ? -0.458 15.224 -7.734 1.00 95.62 458 ALA A CA 1
ATOM 3689 C C . ALA A 1 458 ? -1.480 16.187 -7.133 1.00 95.62 458 ALA A C 1
ATOM 3691 O O . ALA A 1 458 ? -2.685 15.921 -7.166 1.00 95.62 458 ALA A O 1
ATOM 3692 N N . ASN A 1 459 ? -0.999 17.333 -6.645 1.00 95.38 459 ASN A N 1
ATOM 3693 C CA . ASN A 1 459 ? -1.860 18.382 -6.119 1.00 95.38 459 ASN A CA 1
ATOM 3694 C C . ASN A 1 459 ? -2.782 18.947 -7.216 1.00 95.38 459 ASN A C 1
ATOM 3696 O O . ASN A 1 459 ? -3.961 19.176 -6.953 1.00 95.38 459 ASN A O 1
ATOM 3700 N N . PHE A 1 460 ? -2.292 19.089 -8.454 1.00 96.50 460 PHE A N 1
ATOM 3701 C CA . PHE A 1 460 ? -3.101 19.492 -9.608 1.00 96.50 460 PHE A CA 1
ATOM 3702 C C . PHE A 1 460 ? -4.221 18.488 -9.924 1.00 96.50 460 PHE A C 1
ATOM 3704 O O . PHE A 1 460 ? -5.383 18.884 -10.013 1.00 96.50 460 PHE A O 1
ATOM 3711 N N . TRP A 1 461 ? -3.921 17.187 -10.026 1.00 96.50 461 TRP A N 1
ATOM 3712 C CA . TRP A 1 461 ? -4.941 16.171 -10.310 1.00 96.50 461 TRP A CA 1
ATOM 3713 C C . TRP A 1 461 ? -5.985 16.055 -9.199 1.00 96.50 461 TRP A C 1
ATOM 3715 O O . TRP A 1 461 ? -7.162 15.855 -9.496 1.00 96.50 461 TRP A O 1
ATOM 3725 N N . MET A 1 462 ? -5.591 16.204 -7.931 1.00 96.12 462 MET A N 1
ATOM 3726 C CA . MET A 1 462 ? -6.509 16.149 -6.786 1.00 96.12 462 MET A CA 1
ATOM 3727 C C . MET A 1 462 ? -7.288 17.456 -6.545 1.00 96.12 462 MET A C 1
ATOM 3729 O O . MET A 1 462 ? -8.219 17.468 -5.730 1.00 96.12 462 MET A O 1
ATOM 3733 N N . TRP A 1 463 ? -6.956 18.545 -7.247 1.00 95.44 463 TRP A N 1
ATOM 3734 C CA . TRP A 1 463 ? -7.586 19.855 -7.071 1.00 95.44 463 TRP A CA 1
ATOM 3735 C C . TRP A 1 463 ? -9.084 19.816 -7.454 1.00 95.44 463 TRP A C 1
ATOM 3737 O O . TRP A 1 463 ? -9.424 19.384 -8.561 1.00 95.44 463 TRP A O 1
ATOM 3747 N N . PRO A 1 464 ? -10.023 20.269 -6.592 1.00 94.19 464 PRO A N 1
ATOM 3748 C CA . PRO A 1 464 ? -11.459 20.111 -6.844 1.00 94.19 464 PRO A CA 1
ATOM 3749 C C . PRO A 1 464 ? -11.998 20.659 -8.185 1.00 94.19 464 PRO A C 1
ATOM 3751 O O . PRO A 1 464 ? -12.884 20.010 -8.744 1.00 94.19 464 PRO A O 1
ATOM 3754 N N . PRO A 1 465 ? -11.515 21.789 -8.747 1.00 95.12 465 PRO A N 1
ATOM 3755 C CA . PRO A 1 465 ? -11.927 22.247 -10.078 1.00 95.12 465 PRO A CA 1
ATOM 3756 C C . PRO A 1 465 ? -11.546 21.264 -11.193 1.00 95.12 465 PRO A C 1
ATOM 3758 O O . PRO A 1 465 ? -12.401 20.896 -11.997 1.00 95.12 465 PRO A O 1
ATOM 3761 N N . VAL A 1 466 ? -10.303 20.769 -11.186 1.00 95.50 466 VAL A N 1
ATOM 3762 C CA . VAL A 1 466 ? -9.805 19.748 -12.127 1.00 95.50 466 VAL A CA 1
ATOM 3763 C C . VAL A 1 466 ? -10.615 18.458 -11.983 1.00 95.50 466 VAL A C 1
ATOM 3765 O O . VAL A 1 466 ? -11.031 17.857 -12.971 1.00 95.50 466 VAL A O 1
ATOM 3768 N N . GLN A 1 467 ? -10.948 18.080 -10.749 1.00 94.31 467 GLN A N 1
ATOM 3769 C CA . GLN A 1 467 ? -11.764 16.902 -10.469 1.00 94.31 467 GLN A CA 1
ATOM 3770 C C . GLN A 1 467 ? -13.193 16.964 -10.989 1.00 94.31 467 GLN A C 1
ATOM 3772 O O . GLN A 1 467 ? -13.703 15.946 -11.453 1.00 94.31 467 GLN A O 1
ATOM 3777 N N . ARG A 1 468 ? -13.841 18.132 -10.964 1.00 94.38 468 ARG A N 1
ATOM 3778 C CA . ARG A 1 468 ? -15.180 18.291 -11.558 1.00 94.38 468 ARG A CA 1
ATOM 3779 C C . ARG A 1 468 ? -15.174 17.987 -13.058 1.00 94.38 468 ARG A C 1
ATOM 3781 O O . ARG A 1 468 ? -16.152 17.436 -13.550 1.00 94.38 468 ARG A O 1
ATOM 3788 N N . PHE A 1 469 ? -14.078 18.302 -13.750 1.00 94.44 469 PHE A N 1
ATOM 3789 C CA . PHE A 1 469 ? -13.907 18.038 -15.177 1.00 94.44 469 PHE A CA 1
ATOM 3790 C C . PHE A 1 469 ? -13.483 16.590 -15.476 1.00 94.44 469 PHE A C 1
ATOM 3792 O O . PHE A 1 469 ? -14.076 15.940 -16.330 1.00 94.44 469 PHE A O 1
ATOM 3799 N N . LEU A 1 470 ? -12.488 16.054 -14.760 1.00 92.75 470 LEU A N 1
ATOM 3800 C CA . LEU A 1 470 ? -11.918 14.735 -15.071 1.00 92.75 470 LEU A CA 1
ATOM 3801 C C . LEU A 1 470 ? -12.756 13.561 -14.554 1.00 92.75 470 LEU A C 1
ATOM 3803 O O . LEU A 1 470 ? -12.748 12.489 -15.161 1.00 92.75 470 LEU A O 1
ATOM 3807 N N . LYS A 1 471 ? -13.488 13.732 -13.447 1.00 91.38 471 LYS A N 1
ATOM 3808 C CA . LYS A 1 471 ? -14.223 12.632 -12.809 1.00 91.38 471 LYS A CA 1
ATOM 3809 C C . LYS A 1 471 ? -15.274 11.979 -13.725 1.00 91.38 471 LYS A C 1
ATOM 3811 O O . LYS A 1 471 ? -15.251 10.751 -13.788 1.00 91.38 471 LYS A O 1
ATOM 3816 N N . PRO A 1 472 ? -16.129 12.714 -14.467 1.00 92.06 472 PRO A N 1
ATOM 3817 C CA . PRO A 1 472 ? -17.098 12.113 -15.392 1.00 92.06 472 PRO A CA 1
ATOM 3818 C C . PRO A 1 472 ? -16.480 11.394 -16.599 1.00 92.06 472 PRO A C 1
ATOM 3820 O O . PRO A 1 472 ? -17.195 10.681 -17.294 1.00 92.06 472 PRO A O 1
ATOM 3823 N N . ILE A 1 473 ? -15.185 11.596 -16.868 1.00 90.25 473 ILE A N 1
ATOM 3824 C CA . ILE A 1 473 ? -14.480 11.017 -18.019 1.00 90.25 473 ILE A CA 1
ATOM 3825 C C . ILE A 1 473 ? -13.681 9.785 -17.575 1.00 90.25 473 ILE A C 1
ATOM 3827 O O . ILE A 1 473 ? -13.884 8.695 -18.098 1.00 90.25 473 ILE A O 1
ATOM 3831 N N . PHE A 1 474 ? -12.804 9.946 -16.578 1.00 89.19 474 PHE A N 1
ATOM 3832 C CA . PHE A 1 474 ? -11.783 8.949 -16.232 1.00 89.19 474 PHE A CA 1
ATOM 3833 C C . PHE A 1 474 ? -12.050 8.162 -14.941 1.00 89.19 474 PHE A C 1
ATOM 3835 O O . PHE A 1 474 ? -11.413 7.137 -14.734 1.00 89.19 474 PHE A O 1
ATOM 3842 N N . LEU A 1 475 ? -12.931 8.623 -14.041 1.00 86.69 475 LEU A N 1
ATOM 3843 C CA . LEU A 1 475 ? -13.032 8.067 -12.670 1.00 86.69 475 LEU A CA 1
ATOM 3844 C C . LEU A 1 475 ? -14.420 7.540 -12.297 1.00 86.69 475 LEU A C 1
ATOM 3846 O O . LEU A 1 475 ? -14.554 6.676 -11.435 1.00 86.69 475 LEU A O 1
ATOM 3850 N N . ALA A 1 476 ? -15.456 8.124 -12.883 1.00 87.19 476 ALA A N 1
ATOM 3851 C CA . ALA A 1 476 ? -16.854 7.794 -12.662 1.00 87.19 476 ALA A CA 1
ATOM 3852 C C . ALA A 1 476 ? -17.649 8.091 -13.947 1.00 87.19 476 ALA A C 1
ATOM 3854 O O . ALA A 1 476 ? -18.513 8.975 -13.934 1.00 87.19 476 ALA A O 1
ATOM 3855 N N . PRO A 1 477 ? -17.332 7.409 -15.068 1.00 82.06 477 PRO A N 1
ATOM 3856 C CA . PRO A 1 477 ? -18.095 7.546 -16.302 1.00 82.06 477 PRO A CA 1
ATOM 3857 C C . PRO A 1 477 ? -19.570 7.214 -16.063 1.00 82.06 477 PRO A C 1
ATOM 3859 O O . PRO A 1 477 ? -19.911 6.374 -15.221 1.00 82.06 477 PRO A O 1
ATOM 3862 N N . ASN A 1 478 ? -20.463 7.873 -16.804 1.00 79.81 478 ASN A N 1
ATOM 3863 C CA . ASN A 1 478 ? -21.886 7.574 -16.708 1.00 79.81 478 ASN A CA 1
ATOM 3864 C C . ASN A 1 478 ? -22.208 6.241 -17.406 1.00 79.81 478 ASN A C 1
ATOM 3866 O O . ASN A 1 478 ? -22.553 6.202 -18.584 1.00 79.81 478 ASN A O 1
ATOM 3870 N N . MET A 1 479 ? -22.121 5.156 -16.639 1.00 77.12 479 MET A N 1
ATOM 3871 C CA . MET A 1 479 ? -22.434 3.795 -17.078 1.00 77.12 479 MET A CA 1
ATOM 3872 C C . MET A 1 479 ? -23.883 3.386 -16.758 1.00 77.12 479 MET A C 1
ATOM 3874 O O . MET A 1 479 ? -24.161 2.196 -16.631 1.00 77.12 479 MET A O 1
ATOM 3878 N N . ASP A 1 480 ? -24.823 4.330 -16.595 1.00 79.56 480 ASP A N 1
ATOM 3879 C CA . ASP A 1 480 ? -26.221 3.989 -16.268 1.00 79.56 480 ASP A CA 1
ATOM 3880 C C . ASP A 1 480 ? -26.889 3.098 -17.329 1.00 79.56 480 ASP A C 1
ATOM 3882 O O . ASP A 1 480 ? -27.709 2.252 -16.980 1.00 79.56 480 ASP A O 1
ATOM 3886 N N . PHE A 1 481 ? -26.453 3.178 -18.590 1.00 76.88 481 PHE A N 1
ATOM 3887 C CA . PHE A 1 481 ? -26.897 2.283 -19.665 1.00 76.88 481 PHE A CA 1
ATOM 3888 C C . PHE A 1 481 ? -26.526 0.800 -19.447 1.00 76.88 481 PHE A C 1
ATOM 3890 O O . PHE A 1 481 ? -27.206 -0.071 -19.979 1.00 76.88 481 PHE A O 1
ATOM 3897 N N . LEU A 1 482 ? -25.492 0.497 -18.649 1.00 73.31 482 LEU A N 1
ATOM 3898 C CA . LEU A 1 482 ? -25.121 -0.874 -18.249 1.00 73.31 482 LEU A CA 1
ATOM 3899 C C . LEU A 1 482 ? -25.768 -1.315 -16.928 1.00 73.31 482 LEU A C 1
ATOM 3901 O O . LEU A 1 482 ? -25.681 -2.483 -16.557 1.00 73.31 482 LEU A O 1
ATOM 3905 N N . LEU A 1 483 ? -26.351 -0.378 -16.177 1.00 72.81 483 LEU A N 1
ATOM 3906 C CA . LEU A 1 483 ? -26.829 -0.585 -14.804 1.00 72.81 483 LEU A CA 1
ATOM 3907 C C . LEU A 1 483 ? -28.350 -0.415 -14.665 1.00 72.81 483 LEU A C 1
ATOM 3909 O O . LEU A 1 483 ? -28.861 -0.439 -13.538 1.00 72.81 483 LEU A O 1
ATOM 3913 N N . ALA A 1 484 ? -29.051 -0.237 -15.788 1.00 63.84 484 ALA A N 1
ATOM 3914 C CA . ALA A 1 484 ? -30.500 -0.132 -15.852 1.00 63.84 484 ALA A CA 1
ATOM 3915 C C . ALA A 1 484 ? -31.153 -1.379 -15.220 1.00 63.84 484 ALA A C 1
ATOM 3917 O O . ALA A 1 484 ? -30.786 -2.507 -15.564 1.00 63.84 484 ALA A O 1
ATOM 3918 N N . PRO A 1 485 ? -32.092 -1.218 -14.271 1.00 60.59 485 PRO A N 1
ATOM 3919 C CA . PRO A 1 485 ? -32.802 -2.357 -13.713 1.00 60.59 485 PRO A CA 1
ATOM 3920 C C . PRO A 1 485 ? -33.694 -2.989 -14.795 1.00 60.59 485 PRO A C 1
ATOM 3922 O O . PRO A 1 485 ? -34.324 -2.263 -15.564 1.00 60.59 485 PRO A O 1
ATOM 3925 N N . PRO A 1 486 ? -33.844 -4.326 -14.827 1.00 57.94 486 PRO A N 1
ATOM 3926 C CA . PRO A 1 486 ? -34.730 -4.990 -15.787 1.00 57.94 486 PRO A CA 1
ATOM 3927 C C . PRO A 1 486 ? -36.216 -4.613 -15.620 1.00 57.94 486 PRO A C 1
ATOM 3929 O O . PRO A 1 486 ? -37.026 -4.945 -16.476 1.00 57.94 486 PRO A O 1
ATOM 3932 N N . GLU A 1 487 ? -36.590 -3.904 -14.552 1.00 56.69 487 GLU A N 1
ATOM 3933 C CA . GLU A 1 487 ? -37.951 -3.398 -14.323 1.00 56.69 487 GLU A CA 1
ATOM 3934 C C . GLU A 1 487 ? -38.317 -2.146 -15.142 1.00 56.69 487 GLU A C 1
ATOM 3936 O O . GLU A 1 487 ? -39.495 -1.792 -15.182 1.00 56.69 487 GLU A O 1
ATOM 3941 N N . ASP A 1 488 ? -37.349 -1.503 -15.809 1.00 51.28 488 ASP A N 1
ATOM 3942 C CA . ASP A 1 488 ? -37.611 -0.449 -16.805 1.00 51.28 488 ASP A CA 1
ATOM 3943 C C . ASP A 1 488 ? -37.756 -1.017 -18.238 1.00 51.28 488 ASP A C 1
ATOM 3945 O O . ASP A 1 488 ? -37.984 -0.272 -19.193 1.00 51.28 488 ASP A O 1
ATOM 3949 N N . LEU A 1 489 ? -37.704 -2.349 -18.401 1.00 54.69 489 LEU A N 1
ATOM 3950 C CA . LEU A 1 489 ? -38.301 -3.018 -19.563 1.00 54.69 489 LEU A CA 1
ATOM 3951 C C . LEU A 1 489 ? -39.846 -2.894 -19.491 1.00 54.69 489 LEU A C 1
ATOM 3953 O O . LEU A 1 489 ? -40.390 -2.679 -18.407 1.00 54.69 489 LEU A O 1
ATOM 3957 N N . PRO A 1 490 ? -40.596 -3.018 -20.608 1.00 53.88 490 PRO A N 1
ATOM 3958 C CA . PRO A 1 490 ? -41.944 -2.425 -20.751 1.00 53.88 490 PRO A CA 1
ATOM 3959 C C . PRO A 1 490 ? -43.076 -2.890 -19.805 1.00 53.88 490 PRO A C 1
ATOM 3961 O O . PRO A 1 490 ? -44.192 -2.371 -19.878 1.00 53.88 490 PRO A O 1
ATOM 3964 N N . SER A 1 491 ? -42.834 -3.836 -18.898 1.00 56.94 491 SER A N 1
ATOM 3965 C CA . SER A 1 491 ? -43.829 -4.384 -17.965 1.00 56.94 491 SER A CA 1
ATOM 3966 C C . SER A 1 491 ? -44.457 -3.334 -17.034 1.00 56.94 491 SER A C 1
ATOM 3968 O O . SER A 1 491 ? -45.654 -3.424 -16.745 1.00 56.94 491 SER A O 1
ATOM 3970 N N . ARG A 1 492 ? -43.721 -2.289 -16.624 1.00 49.75 492 ARG A N 1
ATOM 3971 C CA . ARG A 1 492 ? -44.298 -1.181 -15.834 1.00 49.75 492 ARG A CA 1
ATOM 3972 C C . ARG A 1 492 ? -45.243 -0.279 -16.633 1.00 49.75 492 ARG A C 1
ATOM 3974 O O . ARG A 1 492 ? -46.224 0.194 -16.060 1.00 49.75 492 ARG A O 1
ATOM 3981 N N . GLN A 1 493 ? -45.028 -0.095 -17.941 1.00 55.16 493 GLN A N 1
ATOM 3982 C CA . GLN A 1 493 ? -45.999 0.614 -18.786 1.00 55.16 493 GLN A CA 1
ATOM 3983 C C . GLN A 1 493 ? -47.306 -0.177 -18.903 1.00 55.16 493 GLN A C 1
ATOM 3985 O O . GLN A 1 493 ? -48.374 0.418 -18.779 1.00 55.16 493 GLN A O 1
ATOM 3990 N N . HIS A 1 494 ? -47.252 -1.507 -19.026 1.00 57.25 494 HIS A N 1
ATOM 3991 C CA . HIS A 1 494 ? -48.468 -2.327 -19.013 1.00 57.25 494 HIS A CA 1
ATOM 3992 C C . HIS A 1 494 ? -49.195 -2.325 -17.661 1.00 57.25 494 HIS A C 1
ATOM 3994 O O . HIS A 1 494 ? -50.422 -2.236 -17.648 1.00 57.25 494 HIS A O 1
ATOM 4000 N N . GLN A 1 495 ? -48.493 -2.349 -16.521 1.00 57.91 495 GLN A N 1
ATOM 4001 C CA . GLN A 1 495 ? -49.161 -2.241 -15.214 1.00 57.91 495 GLN A CA 1
ATOM 4002 C C . GLN A 1 495 ? -49.760 -0.847 -14.962 1.00 57.91 495 GLN A C 1
ATOM 4004 O O . GLN A 1 495 ? -50.887 -0.761 -14.474 1.00 57.91 495 GLN A O 1
ATOM 4009 N N . GLN A 1 496 ? -49.083 0.240 -15.352 1.00 57.91 496 GLN A N 1
ATOM 4010 C CA . GLN A 1 496 ? -49.659 1.588 -15.254 1.00 57.91 496 GLN A CA 1
ATOM 4011 C C . GLN A 1 496 ? -50.816 1.809 -16.241 1.00 57.91 496 GLN A C 1
ATOM 4013 O O . GLN A 1 496 ? -51.807 2.433 -15.866 1.00 57.91 496 GLN A O 1
ATOM 4018 N N . GLN A 1 497 ? -50.766 1.247 -17.455 1.00 58.75 497 GLN A N 1
ATOM 4019 C CA . GLN A 1 497 ? -51.910 1.252 -18.376 1.00 58.75 497 GLN A CA 1
ATOM 4020 C C . GLN A 1 497 ? -53.089 0.436 -17.829 1.00 58.75 497 GLN A C 1
ATOM 4022 O O . GLN A 1 497 ? -54.222 0.911 -17.888 1.00 58.75 497 GLN A O 1
ATOM 4027 N N . HIS A 1 498 ? -52.858 -0.740 -17.232 1.00 59.22 498 HIS A N 1
ATOM 4028 C CA . HIS A 1 498 ? -53.933 -1.507 -16.593 1.00 59.22 498 HIS A CA 1
ATOM 4029 C C . HIS A 1 498 ? -54.551 -0.767 -15.398 1.00 59.22 498 HIS A C 1
ATOM 4031 O O . HIS A 1 498 ? -55.776 -0.744 -15.281 1.00 59.22 498 HIS A O 1
ATOM 4037 N N . GLN A 1 499 ? -53.750 -0.101 -14.559 1.00 62.28 499 GLN A N 1
ATOM 4038 C CA . GLN A 1 499 ? -54.271 0.720 -13.459 1.00 62.28 499 GLN A CA 1
ATOM 4039 C C . GLN A 1 499 ? -55.021 1.968 -13.959 1.00 62.28 499 GLN A C 1
ATOM 4041 O O . GLN A 1 499 ? -56.090 2.275 -13.433 1.00 62.28 499 GLN A O 1
ATOM 4046 N N . GLN A 1 500 ? -54.548 2.643 -15.016 1.00 62.53 500 GLN A N 1
ATOM 4047 C CA . GLN A 1 500 ? -55.288 3.751 -15.640 1.00 62.53 500 GLN A CA 1
ATOM 4048 C C . GLN A 1 500 ? -56.607 3.296 -16.284 1.00 62.53 500 GLN A C 1
ATOM 4050 O O . GLN A 1 500 ? -57.605 4.016 -16.198 1.00 62.53 500 GLN A O 1
ATOM 4055 N N . HIS A 1 501 ? -56.652 2.106 -16.891 1.00 60.59 501 HIS A N 1
ATOM 4056 C CA . HIS A 1 501 ? -57.898 1.537 -17.409 1.00 60.59 501 HIS A CA 1
ATOM 4057 C C . HIS A 1 501 ? -58.867 1.129 -16.292 1.00 60.59 501 HIS A C 1
ATOM 4059 O O . HIS A 1 501 ? -60.060 1.402 -16.412 1.00 60.59 501 HIS A O 1
ATOM 4065 N N . GLN A 1 502 ? -58.381 0.556 -15.184 1.00 59.31 502 GLN A N 1
ATOM 4066 C CA . GLN A 1 502 ? -59.228 0.238 -14.029 1.00 59.31 502 GLN A CA 1
ATOM 4067 C C . GLN A 1 502 ? -59.784 1.501 -13.353 1.00 59.31 502 GLN A C 1
ATOM 4069 O O . GLN A 1 502 ? -60.981 1.558 -13.081 1.00 59.31 502 GLN A O 1
ATOM 4074 N N . GLN A 1 503 ? -58.979 2.552 -13.155 1.00 56.84 503 GLN A N 1
ATOM 4075 C CA . GLN A 1 503 ? -59.463 3.803 -12.548 1.00 56.84 503 GLN A CA 1
ATOM 4076 C C . GLN A 1 503 ? -60.482 4.555 -13.421 1.00 56.84 503 GLN A C 1
ATOM 4078 O O . GLN A 1 503 ? -61.390 5.187 -12.884 1.00 56.84 503 GLN A O 1
ATOM 4083 N N . LYS A 1 504 ? -60.402 4.452 -14.756 1.00 56.62 504 LYS A N 1
ATOM 4084 C CA . LYS A 1 504 ? -61.423 5.020 -15.657 1.00 56.62 504 LYS A CA 1
ATOM 4085 C C . LYS A 1 504 ? -62.738 4.225 -15.694 1.00 56.62 504 LYS A C 1
ATOM 4087 O O . LYS A 1 504 ? -63.729 4.754 -16.188 1.00 56.62 504 LYS A O 1
ATOM 4092 N N . GLY A 1 505 ? -62.775 2.997 -15.170 1.00 56.12 505 GLY A N 1
ATOM 4093 C CA . GLY A 1 505 ? -63.952 2.120 -15.221 1.00 56.12 505 GLY A CA 1
ATOM 4094 C C . GLY A 1 505 ? -64.989 2.306 -14.103 1.00 56.12 505 GLY A C 1
ATOM 4095 O O . GLY A 1 505 ? -66.087 1.774 -14.217 1.00 56.12 505 GLY A O 1
ATOM 4096 N N . VAL A 1 506 ? -64.675 3.036 -13.025 1.00 55.12 506 VAL A N 1
ATOM 4097 C CA . VAL A 1 506 ? -65.480 3.021 -11.776 1.00 55.12 506 VAL A CA 1
ATOM 4098 C C . VAL A 1 506 ? -66.437 4.225 -11.637 1.00 55.12 506 VAL A C 1
ATOM 4100 O O . VAL A 1 506 ? -67.227 4.292 -10.701 1.00 55.12 506 VAL A O 1
ATOM 4103 N N . VAL A 1 507 ? -66.444 5.173 -12.584 1.00 56.44 507 VAL A N 1
ATOM 4104 C CA . VAL A 1 507 ? -67.214 6.438 -12.473 1.00 56.44 507 VAL A CA 1
ATOM 4105 C C . VAL A 1 507 ? -68.555 6.420 -13.237 1.00 56.44 507 VAL A C 1
ATOM 4107 O O . VAL A 1 507 ? -69.000 7.451 -13.731 1.00 56.44 507 VAL A O 1
ATOM 4110 N N . VAL A 1 508 ? -69.242 5.271 -13.335 1.00 58.09 508 VAL A N 1
ATOM 4111 C CA . VAL A 1 508 ? -70.643 5.209 -13.819 1.00 58.09 508 VAL A CA 1
ATOM 4112 C C . VAL A 1 508 ? -71.446 4.097 -13.120 1.00 58.09 508 VAL A C 1
ATOM 4114 O O . VAL A 1 508 ? -71.573 3.013 -13.673 1.00 58.09 508 VAL A O 1
ATOM 4117 N N . ALA A 1 509 ? -72.018 4.371 -11.937 1.00 55.72 509 ALA A N 1
ATOM 4118 C CA . ALA A 1 509 ? -73.265 3.746 -11.436 1.00 55.72 509 ALA A CA 1
ATOM 4119 C C . ALA A 1 509 ? -73.663 4.258 -10.031 1.00 55.72 509 ALA A C 1
ATOM 4121 O O . ALA A 1 509 ? -73.550 3.541 -9.043 1.00 55.72 509 ALA A O 1
ATOM 4122 N N . SER A 1 510 ? -74.163 5.493 -9.924 1.00 51.31 510 SER A N 1
ATOM 4123 C CA . SER A 1 510 ? -75.042 5.885 -8.805 1.00 51.31 510 SER A CA 1
ATOM 4124 C C . SER A 1 510 ? -75.798 7.170 -9.143 1.00 51.31 510 SER A C 1
ATOM 4126 O O . SER A 1 510 ? -75.359 8.270 -8.813 1.00 51.31 510 SER A O 1
ATOM 4128 N N . LYS A 1 511 ? -76.926 7.040 -9.853 1.00 54.59 511 LYS A N 1
ATOM 4129 C CA . LYS A 1 511 ? -77.965 8.077 -9.917 1.00 54.59 511 LYS A CA 1
ATOM 4130 C C . LYS A 1 511 ? -79.346 7.463 -10.175 1.00 54.59 511 LYS A C 1
ATOM 4132 O O . LYS A 1 511 ? -79.567 6.899 -11.242 1.00 54.59 511 LYS A O 1
ATOM 4137 N N . LYS A 1 512 ? -80.257 7.795 -9.252 1.00 51.53 512 LYS A N 1
ATOM 4138 C CA . LYS A 1 512 ? -81.729 7.694 -9.266 1.00 51.53 512 LYS A CA 1
ATOM 4139 C C . LYS A 1 512 ? -82.381 6.356 -8.868 1.00 51.53 512 LYS A C 1
ATOM 4141 O O . LYS A 1 512 ? -81.846 5.310 -9.227 1.00 51.53 512 LYS A O 1
ATOM 4146 N N . PRO A 1 513 ? -83.626 6.421 -8.349 1.00 54.28 513 PRO A N 1
ATOM 4147 C CA . PRO A 1 513 ? -84.285 7.536 -7.639 1.00 54.28 513 PRO A CA 1
ATOM 4148 C C . PRO A 1 513 ? -84.341 7.298 -6.125 1.00 54.28 513 PRO A C 1
ATOM 4150 O O . PRO A 1 513 ? -84.770 6.198 -5.720 1.00 54.28 513 PRO A O 1
#

Secondary structure (DSSP, 8-state):
---------------PPPPPP-PPPHHHHHHHHHHHHHHHHHHHHHHHHHHHHHTT-HHHHHHHHHHHHHHHHHHHHHHHHHHHHHHHHHHHHHHHHHHHTS----S--HHHHHHHHHHHHHHHHHHHHGGGTTSHHHHHHHHHHHTTHHHHHHHHHHHH------HHHHHHHIIIIIHHHHHHHHHHHHHHHHHHHHS-HHHHTTT-TT--HHHHHH--HHHHHTS--TTHHHHHHHHHHHHHHHHHHTSSSHHHHHHHHHHHHTTS----GGGHHHHHHHHHHHHHHHHHHTTHHHHHHHHHSTTHHHHHHHHHHHHHHHHHHHHHHHHHTT-SSSSSS--TTTTTTT-S---TTT--SHHHHHHHHIIIIITHHHHHHHHHHHHHHHS--SS--EEEPTTTS-EEEHHHHHTTHHHHHHHHHHHHHHHHTSGGG-TT---HHHHHHHHHHHHHHHHHHHSHHHHHHHIIIIIS---HHHH--GGGSTHHHHHHHHHHHHHHTSS------

pLDDT: mean 81.12, std 14.47, range [41.28, 97.69]

Radius of gyration: 28.02 Å; chains: 1; bounding box: 115×65×80 Å